Protein 6TPI (pdb70)

Structure (mmCIF, N/CA/C/O backbone):
data_6TPI
#
_entry.id   6TPI
#
_cell.length_a   67.031
_cell.length_b   100.470
_cell.length_c   107.780
_cell.angle_alpha   90.000
_cell.angle_beta   90.000
_cell.angle_gamma   90.000
#
_symmetry.space_group_name_H-M   'P 21 21 21'
#
loop_
_entity.id
_entity.type
_entity.pdbx_description
1 polymer 'Murein hydrolase activator EnvC'
2 polymer 'Cell division protein FtsX'
3 water water
#
loop_
_atom_site.group_PDB
_atom_site.id
_atom_site.type_symbol
_atom_site.label_atom_id
_atom_site.label_alt_id
_atom_site.label_comp_id
_atom_site.label_asym_id
_atom_site.label_entity_id
_atom_site.label_seq_id
_atom_site.pdbx_PDB_ins_code
_atom_site.Cartn_x
_atom_site.Cartn_y
_atom_site.Cartn_z
_atom_site.occupancy
_atom_site.B_iso_or_equiv
_atom_site.auth_seq_id
_atom_site.auth_comp_id
_atom_site.auth_asym_id
_atom_site.auth_atom_id
_atom_site.pdbx_PDB_model_num
ATOM 1 N N . LEU A 1 7 ? -3.668 -14.533 29.448 1.00 93.37 40 LEU A N 1
ATOM 2 C CA . LEU A 1 7 ? -3.265 -15.828 28.794 1.00 100.98 40 LEU A CA 1
ATOM 3 C C . LEU A 1 7 ? -4.381 -16.317 27.849 1.00 107.61 40 LEU A C 1
ATOM 4 O O . LEU A 1 7 ? -4.064 -16.878 26.770 1.00 98.87 40 LEU A O 1
ATOM 9 N N . LYS A 1 8 ? -5.642 -16.107 28.244 1.00 115.04 41 LYS A N 1
ATOM 10 C CA . LYS A 1 8 ? -6.854 -16.638 27.561 1.00 116.90 41 LYS A CA 1
ATOM 11 C C . LYS A 1 8 ? -7.056 -15.891 26.235 1.00 112.79 41 LYS A C 1
ATOM 12 O O . LYS A 1 8 ? -7.184 -16.563 25.194 1.00 120.51 41 LYS A O 1
ATOM 18 N N . SER A 1 9 ? -7.063 -14.553 26.283 1.00 109.87 42 SER A N 1
ATOM 19 C CA . SER A 1 9 ? -7.434 -13.646 25.162 1.00 109.87 42 SER A CA 1
ATOM 20 C C . SER A 1 9 ? -6.234 -13.367 24.245 1.00 114.69 42 SER A C 1
ATOM 21 O O . SER A 1 9 ? -6.488 -13.029 23.075 1.00 128.80 42 SER A O 1
ATOM 24 N N . ILE A 1 10 ? -4.989 -13.493 24.732 1.00 109.31 43 ILE A N 1
ATOM 25 C CA . ILE A 1 10 ? -3.763 -13.466 23.870 1.00 106.76 43 ILE A CA 1
ATOM 26 C C . ILE A 1 10 ? -3.819 -14.690 22.942 1.00 113.85 43 ILE A C 1
ATOM 27 O O . ILE A 1 10 ? -3.440 -14.547 21.754 1.00 97.56 43 ILE A O 1
ATOM 32 N N . GLN A 1 11 ? -4.314 -15.823 23.473 1.00 115.91 44 GLN A N 1
ATOM 33 C CA . GLN A 1 11 ? -4.406 -17.155 22.805 1.00 108.35 44 GLN A CA 1
ATOM 34 C C . GLN A 1 11 ? -5.556 -17.189 21.781 1.00 99.79 44 GLN A C 1
ATOM 35 O O . GLN A 1 11 ? -5.440 -17.946 20.783 1.00 82.51 44 GLN A O 1
ATOM 41 N N . ALA A 1 12 ? -6.624 -16.420 22.030 1.00 97.81 45 ALA A N 1
ATOM 42 C CA . ALA A 1 12 ? -7.767 -16.196 21.109 1.00 102.05 45 ALA A CA 1
ATOM 43 C C . ALA A 1 12 ? -7.307 -15.380 19.892 1.00 93.73 45 ALA A C 1
ATOM 44 O O . ALA A 1 12 ? -7.771 -15.685 18.776 1.00 75.85 45 ALA A O 1
ATOM 46 N N . ASP A 1 13 ? -6.421 -14.398 20.119 1.00 97.58 46 ASP A N 1
ATOM 47 C CA . ASP A 1 13 ? -5.957 -13.385 19.126 1.00 95.80 46 ASP A CA 1
ATOM 48 C C . ASP A 1 13 ? -4.837 -13.958 18.240 1.00 89.86 46 ASP A C 1
ATOM 49 O O . ASP A 1 13 ? -4.777 -13.535 17.070 1.00 89.00 46 ASP A O 1
ATOM 54 N N . ILE A 1 14 ? -3.994 -14.859 18.772 1.00 83.88 47 ILE A N 1
ATOM 55 C CA . ILE A 1 14 ? -2.955 -15.642 18.023 1.00 95.22 47 ILE A CA 1
ATOM 56 C C . ILE A 1 14 ? -3.647 -16.550 16.988 1.00 99.79 47 ILE A C 1
ATOM 57 O O . ILE A 1 14 ? -3.208 -16.547 15.812 1.00 94.46 47 ILE A O 1
ATOM 62 N N . ALA A 1 15 ? -4.683 -17.293 17.407 1.00 104.20 48 ALA A N 1
ATOM 63 C CA . ALA A 1 15 ? -5.453 -18.260 16.583 1.00 101.08 48 ALA A CA 1
ATOM 64 C C . ALA A 1 15 ? -6.378 -17.526 15.597 1.00 100.58 48 ALA A C 1
ATOM 65 O O . ALA A 1 15 ? -6.775 -18.155 14.593 1.00 93.76 48 ALA A O 1
ATOM 67 N N . ALA A 1 16 ? -6.716 -16.258 15.879 1.00 99.73 49 ALA A N 1
ATOM 68 C CA . ALA A 1 16 ? -7.540 -15.365 15.024 1.00 98.15 49 ALA A CA 1
ATOM 69 C C . ALA A 1 16 ? -6.638 -14.424 14.207 1.00 100.88 49 ALA A C 1
ATOM 70 O O . ALA A 1 16 ? -7.175 -13.517 13.534 1.00 91.81 49 ALA A O 1
ATOM 72 N N . LYS A 1 17 ? -5.318 -14.619 14.286 1.00 98.37 50 LYS A N 1
ATOM 73 C CA . LYS A 1 17 ? -4.293 -13.889 13.492 1.00 104.25 50 LYS A CA 1
ATOM 74 C C . LYS A 1 17 ? -3.620 -14.873 12.520 1.00 106.98 50 LYS A C 1
ATOM 75 O O . LYS A 1 17 ? -3.016 -14.397 11.534 1.00 105.20 50 LYS A O 1
ATOM 81 N N . GLU A 1 18 ? -3.719 -16.184 12.787 1.00 99.26 51 GLU A N 1
ATOM 82 C CA . GLU A 1 18 ? -3.320 -17.272 11.853 1.00 95.29 51 GLU A CA 1
ATOM 83 C C . GLU A 1 18 ? -4.532 -17.621 10.974 1.00 100.50 51 GLU A C 1
ATOM 84 O O . GLU A 1 18 ? -4.349 -17.759 9.752 1.00 99.98 51 GLU A O 1
ATOM 90 N N . ARG A 1 19 ? -5.720 -17.754 11.570 1.00 103.53 52 ARG A N 1
ATOM 91 C CA . ARG A 1 19 ? -7.013 -17.894 10.843 1.00 107.89 52 ARG A CA 1
ATOM 92 C C . ARG A 1 19 ? -7.117 -16.791 9.777 1.00 108.39 52 ARG A C 1
ATOM 93 O O . ARG A 1 19 ? -7.496 -17.118 8.629 1.00 103.16 52 ARG A O 1
ATOM 101 N N . ALA A 1 20 ? -6.790 -15.544 10.149 1.00 101.32 53 ALA A N 1
ATOM 102 C CA . ALA A 1 20 ? -6.935 -14.321 9.318 1.00 100.76 53 ALA A CA 1
ATOM 103 C C . ALA A 1 20 ? -5.896 -14.280 8.180 1.00 92.91 53 ALA A C 1
ATOM 104 O O . ALA A 1 20 ? -6.171 -13.625 7.157 1.00 83.37 53 ALA A O 1
ATOM 106 N N . VAL A 1 21 ? -4.747 -14.942 8.343 1.00 88.21 54 VAL A N 1
ATOM 107 C CA . VAL A 1 21 ? -3.684 -15.033 7.298 1.00 86.84 54 VAL A CA 1
ATOM 108 C C . VAL A 1 21 ? -4.033 -16.162 6.314 1.00 86.11 54 VAL A C 1
ATOM 109 O O . VAL A 1 21 ? -3.802 -15.972 5.109 1.00 88.10 54 VAL A O 1
ATOM 113 N N . ARG A 1 22 ? -4.559 -17.290 6.801 1.00 88.63 55 ARG A N 1
ATOM 114 C CA . ARG A 1 22 ? -4.968 -18.447 5.955 1.00 93.29 55 ARG A CA 1
ATOM 115 C C . ARG A 1 22 ? -6.254 -18.091 5.196 1.00 89.72 55 ARG A C 1
ATOM 116 O O . ARG A 1 22 ? -6.460 -18.647 4.103 1.00 85.47 55 ARG A O 1
ATOM 124 N N . GLN A 1 23 ? -7.072 -17.192 5.754 1.00 84.19 56 GLN A N 1
ATOM 125 C CA . GLN A 1 23 ? -8.264 -16.592 5.090 1.00 87.14 56 GLN A CA 1
ATOM 126 C C . GLN A 1 23 ? -7.829 -15.679 3.931 1.00 83.55 56 GLN A C 1
ATOM 127 O O . GLN A 1 23 ? -8.425 -15.766 2.833 1.00 73.59 56 GLN A O 1
ATOM 133 N N . LYS A 1 24 ? -6.861 -14.799 4.189 1.00 81.66 57 LYS A N 1
ATOM 134 C CA . LYS A 1 24 ? -6.347 -13.802 3.215 1.00 80.90 57 LYS A CA 1
ATOM 135 C C . LYS A 1 24 ? -5.692 -14.539 2.038 1.00 76.64 57 LYS A C 1
ATOM 136 O O . LYS A 1 24 ? -5.975 -14.162 0.884 1.00 72.72 57 LYS A O 1
ATOM 142 N N . GLN A 1 25 ? -4.881 -15.559 2.337 1.00 67.65 58 GLN A N 1
ATOM 143 C CA . GLN A 1 25 ? -4.075 -16.339 1.366 1.00 73.92 58 GLN A CA 1
ATOM 144 C C . GLN A 1 25 ? -5.012 -17.118 0.431 1.00 83.60 58 GLN A C 1
ATOM 145 O O . GLN A 1 25 ? -4.778 -17.080 -0.791 1.00 86.95 58 GLN A O 1
ATOM 151 N N . GLN A 1 26 ? -6.041 -17.776 0.976 1.00 80.26 59 GLN A N 1
ATOM 152 C CA . GLN A 1 26 ? -7.020 -18.578 0.198 1.00 74.20 59 GLN A CA 1
ATOM 153 C C . GLN A 1 26 ? -7.965 -17.656 -0.578 1.00 71.76 59 GLN A C 1
ATOM 154 O O . GLN A 1 26 ? -8.402 -18.077 -1.671 1.00 74.43 59 GLN A O 1
ATOM 160 N N . GLN A 1 27 ? -8.303 -16.476 -0.043 1.00 60.62 60 GLN A N 1
ATOM 161 C CA . GLN A 1 27 ? -9.192 -15.508 -0.751 1.00 64.61 60 GLN A CA 1
ATOM 162 C C . GLN A 1 27 ? -8.438 -14.974 -1.983 1.00 66.60 60 GLN A C 1
ATOM 163 O O . GLN A 1 27 ? -9.063 -14.821 -3.066 1.00 60.58 60 GLN A O 1
ATOM 169 N N . ARG A 1 28 ? -7.140 -14.714 -1.826 1.00 54.05 61 ARG A N 1
ATOM 170 C CA . ARG A 1 28 ? -6.255 -14.271 -2.923 1.00 56.66 61 ARG A CA 1
ATOM 171 C C . ARG A 1 28 ? -6.135 -15.392 -3.963 1.00 57.92 61 ARG A C 1
ATOM 172 O O . ARG A 1 28 ? -6.332 -15.087 -5.154 1.00 52.42 61 ARG A O 1
ATOM 180 N N . ALA A 1 29 ? -5.827 -16.623 -3.532 1.00 51.27 62 ALA A N 1
ATOM 181 C CA . ALA A 1 29 ? -5.631 -17.795 -4.417 1.00 53.93 62 ALA A CA 1
ATOM 182 C C . ALA A 1 29 ? -6.865 -17.938 -5.305 1.00 57.09 62 ALA A C 1
ATOM 183 O O . ALA A 1 29 ? -6.707 -18.124 -6.534 1.00 54.26 62 ALA A O 1
ATOM 185 N N . SER A 1 30 ? -8.044 -17.803 -4.701 1.00 51.26 63 SER A N 1
ATOM 186 C CA . SER A 1 30 ? -9.345 -17.990 -5.383 1.00 51.82 63 SER A CA 1
ATOM 187 C C . SER A 1 30 ? -9.594 -16.828 -6.364 1.00 55.59 63 SER A C 1
ATOM 188 O O . SER A 1 30 ? -10.301 -17.052 -7.380 1.00 47.98 63 SER A O 1
ATOM 191 N N . LEU A 1 31 ? -9.104 -15.615 -6.076 1.00 47.25 64 LEU A N 1
ATOM 192 C CA . LEU A 1 31 ? -9.341 -14.466 -6.983 1.00 48.50 64 LEU A CA 1
ATOM 193 C C . LEU A 1 31 ? -8.412 -14.635 -8.196 1.00 49.33 64 LEU A C 1
ATOM 194 O O . LEU A 1 31 ? -8.851 -14.385 -9.323 1.00 42.29 64 LEU A O 1
ATOM 199 N N . LEU A 1 32 ? -7.210 -15.143 -7.965 1.00 45.00 65 LEU A N 1
ATOM 200 C CA . LEU A 1 32 ? -6.216 -15.385 -9.028 1.00 46.71 65 LEU A CA 1
ATOM 201 C C . LEU A 1 32 ? -6.690 -16.511 -9.946 1.00 46.79 65 LEU A C 1
ATOM 202 O O . LEU A 1 32 ? -6.437 -16.385 -11.162 1.00 49.60 65 LEU A O 1
ATOM 207 N N . ALA A 1 33 ? -7.339 -17.550 -9.414 1.00 42.15 66 ALA A N 1
ATOM 208 C CA . ALA A 1 33 ? -7.871 -18.664 -10.239 1.00 45.34 66 ALA A CA 1
ATOM 209 C C . ALA A 1 33 ? -9.032 -18.127 -11.080 1.00 46.52 66 ALA A C 1
ATOM 210 O O . ALA A 1 33 ? -9.189 -18.603 -12.228 1.00 45.64 66 ALA A O 1
ATOM 212 N N . GLN A 1 34 ? -9.783 -17.149 -10.557 1.00 42.89 67 GLN A N 1
ATOM 213 C CA . GLN A 1 34 ? -10.878 -16.489 -11.304 1.00 47.31 67 GLN A CA 1
ATOM 214 C C . GLN A 1 34 ? -10.256 -15.637 -12.414 1.00 45.40 67 GLN A C 1
ATOM 215 O O . GLN A 1 34 ? -10.755 -15.702 -13.548 1.00 46.15 67 GLN A O 1
ATOM 221 N N . LEU A 1 35 ? -9.230 -14.847 -12.095 1.00 42.31 68 LEU A N 1
ATOM 222 C CA . LEU A 1 35 ? -8.517 -14.006 -13.089 1.00 39.36 68 LEU A CA 1
ATOM 223 C C . LEU A 1 35 ? -8.033 -14.934 -14.218 1.00 38.27 68 LEU A C 1
ATOM 224 O O . LEU A 1 35 ? -8.351 -14.652 -15.361 1.00 33.58 68 LEU A O 1
ATOM 229 N N . LYS A 1 36 ? -7.375 -16.043 -13.895 1.00 37.48 69 LYS A N 1
ATOM 230 C CA . LYS A 1 36 ? -6.872 -17.014 -14.902 1.00 41.28 69 LYS A CA 1
ATOM 231 C C . LYS A 1 36 ? -8.031 -17.377 -15.843 1.00 43.62 69 LYS A C 1
ATOM 232 O O . LYS A 1 36 ? -7.922 -17.133 -17.083 1.00 37.82 69 LYS A O 1
ATOM 238 N N . LYS A 1 37 ? -9.136 -17.859 -15.286 1.00 41.22 70 LYS A N 1
ATOM 239 C CA . LYS A 1 37 ? -10.298 -18.334 -16.087 1.00 45.69 70 LYS A CA 1
ATOM 240 C C . LYS A 1 37 ? -10.820 -17.191 -16.951 1.00 41.22 70 LYS A C 1
ATOM 241 O O . LYS A 1 37 ? -11.213 -17.448 -18.105 1.00 40.36 70 LYS A O 1
ATOM 247 N N . GLN A 1 38 ? -10.886 -15.983 -16.407 1.00 37.80 71 GLN A N 1
ATOM 248 C CA . GLN A 1 38 ? -11.496 -14.859 -17.155 1.00 40.12 71 GLN A CA 1
ATOM 249 C C . GLN A 1 38 ? -10.607 -14.514 -18.355 1.00 38.06 71 GLN A C 1
ATOM 250 O O . GLN A 1 38 ? -11.146 -14.250 -19.441 1.00 35.65 71 GLN A O 1
ATOM 256 N N . GLU A 1 39 ? -9.294 -14.506 -18.149 1.00 37.64 72 GLU A N 1
ATOM 257 C CA . GLU A 1 39 ? -8.309 -14.057 -19.161 1.00 37.94 72 GLU A CA 1
ATOM 258 C C . GLU A 1 39 ? -8.175 -15.183 -20.189 1.00 35.10 72 GLU A C 1
ATOM 259 O O . GLU A 1 39 ? -7.908 -14.873 -21.329 1.00 35.57 72 GLU A O 1
ATOM 265 N N . GLU A 1 40 ? -8.402 -16.433 -19.789 1.00 31.70 73 GLU A N 1
ATOM 266 C CA . GLU A 1 40 ? -8.438 -17.580 -20.729 1.00 36.31 73 GLU A CA 1
ATOM 267 C C . GLU A 1 40 ? -9.633 -17.381 -21.658 1.00 38.76 73 GLU A C 1
ATOM 268 O O . GLU A 1 40 ? -9.446 -17.492 -22.875 1.00 38.25 73 GLU A O 1
ATOM 274 N N . ALA A 1 41 ? -10.786 -16.995 -21.101 1.00 38.57 74 ALA A N 1
ATOM 275 C CA . ALA A 1 41 ? -12.022 -16.763 -21.866 1.00 35.17 74 ALA A CA 1
ATOM 276 C C . ALA A 1 41 ? -11.843 -15.549 -22.771 1.00 38.43 74 ALA A C 1
ATOM 277 O O . ALA A 1 41 ? -12.265 -15.647 -23.939 1.00 38.49 74 ALA A O 1
ATOM 279 N N . ILE A 1 42 ? -11.276 -14.449 -22.265 1.00 33.08 75 ILE A N 1
ATOM 280 C CA . ILE A 1 42 ? -11.042 -13.224 -23.087 1.00 35.46 75 ILE A CA 1
ATOM 281 C C . ILE A 1 42 ? -10.170 -13.608 -24.293 1.00 36.16 75 ILE A C 1
ATOM 282 O O . ILE A 1 42 ? -10.488 -13.184 -25.423 1.00 37.13 75 ILE A O 1
ATOM 287 N N . SER A 1 43 ? -9.113 -14.378 -24.054 1.00 35.45 76 SER A N 1
ATOM 288 C CA . SER A 1 43 ? -8.150 -14.822 -25.089 1.00 37.27 76 SER A CA 1
ATOM 289 C C . SER A 1 43 ? -8.867 -15.662 -26.156 1.00 35.51 76 SER A C 1
ATOM 290 O O . SER A 1 43 ? -8.772 -15.296 -27.321 1.00 35.39 76 SER A O 1
ATOM 293 N N . GLU A 1 44 ? -9.550 -16.740 -25.767 1.00 38.67 77 GLU A N 1
ATOM 294 C CA . GLU A 1 44 ? -10.221 -17.679 -26.713 1.00 40.14 77 GLU A CA 1
ATOM 295 C C . GLU A 1 44 ? -11.314 -16.924 -27.483 1.00 44.41 77 GLU A C 1
ATOM 296 O O . GLU A 1 44 ? -11.394 -17.080 -28.722 1.00 42.11 77 GLU A O 1
ATOM 302 N N . ALA A 1 45 ? -12.091 -16.083 -26.799 1.00 39.49 78 ALA A N 1
ATOM 303 C CA . ALA A 1 45 ? -13.175 -15.302 -27.431 1.00 38.54 78 ALA A CA 1
ATOM 304 C C . ALA A 1 45 ? -12.586 -14.236 -28.343 1.00 38.24 78 ALA A C 1
ATOM 305 O O . ALA A 1 45 ? -13.222 -13.945 -29.378 1.00 34.23 78 ALA A O 1
ATOM 307 N N . THR A 1 46 ? -11.465 -13.608 -27.962 1.00 36.28 79 THR A N 1
ATOM 308 C CA . THR A 1 46 ? -10.875 -12.534 -28.799 1.00 33.69 79 THR A CA 1
ATOM 309 C C . THR A 1 46 ? -10.378 -13.177 -30.096 1.00 36.00 79 THR A C 1
ATOM 310 O O . THR A 1 46 ? -10.578 -12.571 -31.175 1.00 34.55 79 THR A O 1
ATOM 314 N N . ARG A 1 47 ? -9.782 -14.360 -29.990 1.00 34.49 80 ARG A N 1
ATOM 315 C CA . ARG A 1 47 ? -9.252 -15.095 -31.156 1.00 36.61 80 ARG A CA 1
ATOM 316 C C . ARG A 1 47 ? -10.412 -15.427 -32.108 1.00 35.54 80 ARG A C 1
ATOM 317 O O . ARG A 1 47 ? -10.300 -15.093 -33.299 1.00 35.32 80 ARG A O 1
ATOM 325 N N . LYS A 1 48 ? -11.469 -16.071 -31.606 1.00 35.22 81 LYS A N 1
ATOM 326 C CA . LYS A 1 48 ? -12.678 -16.442 -32.397 1.00 38.71 81 LYS A CA 1
ATOM 327 C C . LYS A 1 48 ? -13.278 -15.202 -33.075 1.00 33.54 81 LYS A C 1
ATOM 328 O O . LYS A 1 48 ? -13.533 -15.275 -34.274 1.00 40.18 81 LYS A O 1
ATOM 334 N N . LEU A 1 49 ? -13.491 -14.107 -32.356 1.00 35.60 82 LEU A N 1
ATOM 335 C CA . LEU A 1 49 ? -14.137 -12.902 -32.929 1.00 36.79 82 LEU A CA 1
ATOM 336 C C . LEU A 1 49 ? -13.265 -12.417 -34.076 1.00 40.77 82 LEU A C 1
ATOM 337 O O . LEU A 1 49 ? -13.818 -11.959 -35.077 1.00 40.94 82 LEU A O 1
ATOM 342 N N . ARG A 1 50 ? -11.945 -12.567 -33.964 1.00 40.74 83 ARG A N 1
ATOM 343 C CA . ARG A 1 50 ? -11.014 -12.084 -35.013 1.00 39.57 83 ARG A CA 1
ATOM 344 C C . ARG A 1 50 ? -11.154 -12.940 -36.283 1.00 37.34 83 ARG A C 1
ATOM 345 O O . ARG A 1 50 ? -11.247 -12.359 -37.385 1.00 30.83 83 ARG A O 1
ATOM 353 N N . GLU A 1 51 ? -11.130 -14.265 -36.133 1.00 33.40 84 GLU A N 1
ATOM 354 C CA . GLU A 1 51 ? -11.249 -15.229 -37.245 1.00 36.35 84 GLU A CA 1
ATOM 355 C C . GLU A 1 51 ? -12.646 -15.057 -37.882 1.00 40.42 84 GLU A C 1
ATOM 356 O O . GLU A 1 51 ? -12.744 -14.845 -39.110 1.00 35.00 84 GLU A O 1
ATOM 362 N N . THR A 1 52 ? -13.693 -15.069 -37.058 1.00 40.69 85 THR A N 1
ATOM 363 C CA . THR A 1 52 ? -15.107 -14.807 -37.452 1.00 42.92 85 THR A CA 1
ATOM 364 C C . THR A 1 52 ? -15.189 -13.518 -38.274 1.00 43.75 85 THR A C 1
ATOM 365 O O . THR A 1 52 ? -15.716 -13.555 -39.402 1.00 47.74 85 THR A O 1
ATOM 369 N N . GLN A 1 53 ? -14.663 -12.411 -37.768 1.00 37.18 86 GLN A N 1
ATOM 370 C CA . GLN A 1 53 ? -14.824 -11.110 -38.454 1.00 41.83 86 GLN A CA 1
ATOM 371 C C . GLN A 1 53 ? -14.147 -11.174 -39.826 1.00 48.50 86 GLN A C 1
ATOM 372 O O . GLN A 1 53 ? -14.590 -10.455 -40.742 1.00 47.72 86 GLN A O 1
ATOM 378 N N . ASN A 1 54 ? -13.092 -11.974 -39.960 1.00 51.06 87 ASN A N 1
ATOM 379 C CA . ASN A 1 54 ? -12.284 -12.014 -41.203 1.00 50.48 87 ASN A CA 1
ATOM 380 C C . ASN A 1 54 ? -13.089 -12.808 -42.245 1.00 45.67 87 ASN A C 1
ATOM 381 O O . ASN A 1 54 ? -13.224 -12.291 -43.363 1.00 42.90 87 ASN A O 1
ATOM 386 N N . THR A 1 55 ? -13.625 -13.982 -41.881 1.00 39.15 88 THR A N 1
ATOM 387 C CA . THR A 1 55 ? -14.577 -14.779 -42.707 1.00 41.82 88 THR A CA 1
ATOM 388 C C . THR A 1 55 ? -15.748 -13.886 -43.125 1.00 42.98 88 THR A C 1
ATOM 389 O O . THR A 1 55 ? -16.040 -13.842 -44.330 1.00 44.82 88 THR A O 1
ATOM 393 N N . LEU A 1 56 ? -16.347 -13.149 -42.187 1.00 42.30 89 LEU A N 1
ATOM 394 C CA . LEU A 1 56 ? -17.535 -12.300 -42.467 1.00 41.06 89 LEU A CA 1
ATOM 395 C C . LEU A 1 56 ? -17.189 -11.262 -43.534 1.00 43.04 89 LEU A C 1
ATOM 396 O O . LEU A 1 56 ? -18.037 -10.991 -44.383 1.00 45.84 89 LEU A O 1
ATOM 401 N N . ASN A 1 57 ? -16.003 -10.674 -43.491 1.00 41.36 90 ASN A N 1
ATOM 402 C CA . ASN A 1 57 ? -15.649 -9.576 -44.424 1.00 45.31 90 ASN A CA 1
ATOM 403 C C . ASN A 1 57 ? -15.624 -10.128 -45.851 1.00 46.13 90 ASN A C 1
ATOM 404 O O . ASN A 1 57 ? -16.017 -9.401 -46.778 1.00 52.27 90 ASN A O 1
ATOM 409 N N . GLN A 1 58 ? -15.172 -11.369 -46.013 1.00 45.73 91 GLN A N 1
ATOM 410 C CA . GLN A 1 58 ? -15.136 -12.069 -47.320 1.00 49.03 91 GLN A CA 1
ATOM 411 C C . GLN A 1 58 ? -16.576 -12.372 -47.780 1.00 48.14 91 GLN A C 1
ATOM 412 O O . GLN A 1 58 ? -16.889 -12.104 -48.944 1.00 49.58 91 GLN A O 1
ATOM 418 N N . LEU A 1 59 ? -17.415 -12.882 -46.879 1.00 42.46 92 LEU A N 1
ATOM 419 C CA . LEU A 1 59 ? -18.813 -13.300 -47.148 1.00 46.09 92 LEU A CA 1
ATOM 420 C C . LEU A 1 59 ? -19.641 -12.066 -47.518 1.00 44.31 92 LEU A C 1
ATOM 421 O O . LEU A 1 59 ? -20.354 -12.130 -48.490 1.00 44.26 92 LEU A O 1
ATOM 426 N N . ASN A 1 60 ? -19.489 -10.959 -46.799 1.00 40.37 93 ASN A N 1
ATOM 427 C CA . ASN A 1 60 ? -20.260 -9.724 -47.057 1.00 44.52 93 ASN A CA 1
ATOM 428 C C . ASN A 1 60 ? -19.923 -9.198 -48.446 1.00 45.79 93 ASN A C 1
ATOM 429 O O . ASN A 1 60 ? -20.845 -8.744 -49.132 1.00 44.54 93 ASN A O 1
ATOM 434 N N . LYS A 1 61 ? -18.656 -9.276 -48.835 1.00 47.80 94 LYS A N 1
ATOM 435 C CA . LYS A 1 61 ? -18.173 -8.823 -50.154 1.00 49.73 94 LYS A CA 1
ATOM 436 C C . LYS A 1 61 ? -18.836 -9.690 -51.231 1.00 47.24 94 LYS A C 1
ATOM 437 O O . LYS A 1 61 ? -19.193 -9.127 -52.265 1.00 45.99 94 LYS A O 1
ATOM 443 N N . GLN A 1 62 ? -18.945 -11.003 -51.006 1.00 44.01 95 GLN A N 1
ATOM 444 C CA . GLN A 1 62 ? -19.578 -11.955 -51.950 1.00 48.31 95 GLN A CA 1
ATOM 445 C C . GLN A 1 62 ? -21.064 -11.616 -52.049 1.00 48.97 95 GLN A C 1
ATOM 446 O O . GLN A 1 62 ? -21.569 -11.572 -53.195 1.00 45.22 95 GLN A O 1
ATOM 452 N N . ILE A 1 63 ? -21.716 -11.412 -50.895 1.00 39.62 96 ILE A N 1
ATOM 453 C CA . ILE A 1 63 ? -23.163 -11.097 -50.809 1.00 40.90 96 ILE A CA 1
ATOM 454 C C . ILE A 1 63 ? -23.401 -9.773 -51.543 1.00 41.96 96 ILE A C 1
ATOM 455 O O . ILE A 1 63 ? -24.253 -9.769 -52.423 1.00 46.05 96 ILE A O 1
ATOM 460 N N . ASP A 1 64 ? -22.574 -8.754 -51.331 1.00 45.56 97 ASP A N 1
ATOM 461 C CA . ASP A 1 64 ? -22.673 -7.457 -52.059 1.00 49.68 97 ASP A CA 1
ATOM 462 C C . ASP A 1 64 ? -22.635 -7.705 -53.566 1.00 48.17 97 ASP A C 1
ATOM 463 O O . ASP A 1 64 ? -23.495 -7.152 -54.259 1.00 50.25 97 ASP A O 1
ATOM 468 N N . GLU A 1 65 ? -21.642 -8.464 -54.032 1.00 47.61 98 GLU A N 1
ATOM 469 C CA . GLU A 1 65 ? -21.425 -8.788 -55.464 1.00 49.54 98 GLU A CA 1
ATOM 470 C C . GLU A 1 65 ? -22.645 -9.523 -56.015 1.00 45.94 98 GLU A C 1
ATOM 471 O O . GLU A 1 65 ? -23.077 -9.170 -57.105 1.00 51.88 98 GLU A O 1
ATOM 477 N N . MET A 1 66 ? -23.147 -10.525 -55.304 1.00 44.20 99 MET A N 1
ATOM 478 C CA . MET A 1 66 ? -24.316 -11.310 -55.747 1.00 43.92 99 MET A CA 1
ATOM 479 C C . MET A 1 66 ? -25.545 -10.393 -55.848 1.00 43.89 99 MET A C 1
ATOM 480 O O . MET A 1 66 ? -26.229 -10.508 -56.854 1.00 41.27 99 MET A O 1
ATOM 485 N N . ASN A 1 67 ? -25.807 -9.510 -54.879 1.00 40.85 100 ASN A N 1
ATOM 486 C CA . ASN A 1 67 ? -26.974 -8.585 -54.948 1.00 45.98 100 ASN A CA 1
ATOM 487 C C . ASN A 1 67 ? -26.824 -7.665 -56.164 1.00 42.29 100 ASN A C 1
ATOM 488 O O . ASN A 1 67 ? -27.844 -7.356 -56.800 1.00 47.25 100 ASN A O 1
ATOM 493 N N . ALA A 1 68 ? -25.611 -7.210 -56.464 1.00 42.54 101 ALA A N 1
ATOM 494 C CA . ALA A 1 68 ? -25.361 -6.315 -57.616 1.00 41.47 101 ALA A CA 1
ATOM 495 C C . ALA A 1 68 ? -25.642 -7.102 -58.895 1.00 43.87 101 ALA A C 1
ATOM 496 O O . ALA A 1 68 ? -26.308 -6.559 -59.788 1.00 44.59 101 ALA A O 1
ATOM 498 N N . SER A 1 69 ? -25.193 -8.350 -58.965 1.00 38.93 102 SER A N 1
ATOM 499 C CA . SER A 1 69 ? -25.334 -9.177 -60.189 1.00 44.37 102 SER A CA 1
ATOM 500 C C . SER A 1 69 ? -26.828 -9.478 -60.417 1.00 41.38 102 SER A C 1
ATOM 501 O O . SER A 1 69 ? -27.285 -9.379 -61.582 1.00 38.90 102 SER A O 1
ATOM 504 N N . ILE A 1 70 ? -27.550 -9.801 -59.341 1.00 37.32 103 ILE A N 1
ATOM 505 C CA . ILE A 1 70 ? -28.997 -10.147 -59.360 1.00 40.81 103 ILE A CA 1
ATOM 506 C C . ILE A 1 70 ? -29.825 -8.931 -59.793 1.00 43.13 103 ILE A C 1
ATOM 507 O O . ILE A 1 70 ? -30.720 -9.114 -60.633 1.00 38.79 103 ILE A O 1
ATOM 512 N N . ALA A 1 71 ? -29.539 -7.741 -59.272 1.00 39.94 104 ALA A N 1
ATOM 513 C CA . ALA A 1 71 ? -30.222 -6.487 -59.680 1.00 43.46 104 ALA A CA 1
ATOM 514 C C . ALA A 1 71 ? -30.032 -6.236 -61.181 1.00 42.06 104 ALA A C 1
ATOM 515 O O . ALA A 1 71 ? -30.985 -5.785 -61.824 1.00 44.06 104 ALA A O 1
ATOM 517 N N . LYS A 1 72 ? -28.852 -6.503 -61.722 1.00 42.06 105 LYS A N 1
ATOM 518 C CA . LYS A 1 72 ? -28.564 -6.324 -63.165 1.00 47.04 105 LYS A CA 1
ATOM 519 C C . LYS A 1 72 ? -29.503 -7.231 -63.975 1.00 45.92 105 LYS A C 1
ATOM 520 O O . LYS A 1 72 ? -30.156 -6.733 -64.919 1.00 42.88 105 LYS A O 1
ATOM 526 N N . LEU A 1 73 ? -29.532 -8.521 -63.641 1.00 39.00 106 LEU A N 1
ATOM 527 C CA . LEU A 1 73 ? -30.362 -9.530 -64.332 1.00 42.25 106 LEU A CA 1
ATOM 528 C C . LEU A 1 73 ? -31.836 -9.146 -64.158 1.00 42.66 106 LEU A C 1
ATOM 529 O O . LEU A 1 73 ? -32.591 -9.383 -65.106 1.00 42.95 106 LEU A O 1
ATOM 534 N N . GLU A 1 74 ? -32.235 -8.631 -62.988 1.00 37.54 107 GLU A N 1
ATOM 535 C CA . GLU A 1 74 ? -33.654 -8.319 -62.700 1.00 41.32 107 GLU A CA 1
ATOM 536 C C . GLU A 1 74 ? -34.068 -7.189 -63.638 1.00 37.57 107 GLU A C 1
ATOM 537 O O . GLU A 1 74 ? -35.175 -7.275 -64.148 1.00 37.84 107 GLU A O 1
ATOM 543 N N . GLN A 1 75 ? -33.193 -6.216 -63.882 1.00 39.04 108 GLN A N 1
ATOM 544 C CA . GLN A 1 75 ? -33.451 -5.101 -64.832 1.00 45.91 108 GLN A CA 1
ATOM 545 C C . GLN A 1 75 ? -33.627 -5.696 -66.224 1.00 42.45 108 GLN A C 1
ATOM 546 O O . GLN A 1 75 ? -34.488 -5.233 -66.962 1.00 39.75 108 GLN A O 1
ATOM 552 N N . GLN A 1 76 ? -32.781 -6.665 -66.553 1.00 38.68 109 GLN A N 1
ATOM 553 C CA . GLN A 1 76 ? -32.707 -7.296 -67.888 1.00 44.01 109 GLN A CA 1
ATOM 554 C C . GLN A 1 76 ? -34.014 -8.059 -68.122 1.00 39.23 109 GLN A C 1
ATOM 555 O O . GLN A 1 76 ? -34.645 -7.877 -69.181 1.00 38.75 109 GLN A O 1
ATOM 561 N N . LYS A 1 77 ? -34.401 -8.841 -67.128 1.00 32.75 110 LYS A N 1
ATOM 562 C CA . LYS A 1 77 ? -35.632 -9.648 -67.101 1.00 36.45 110 LYS A CA 1
ATOM 563 C C . LYS A 1 77 ? -36.861 -8.740 -67.270 1.00 36.43 110 LYS A C 1
ATOM 564 O O . LYS A 1 77 ? -37.754 -9.131 -68.000 1.00 36.33 110 LYS A O 1
ATOM 570 N N . ALA A 1 78 ? -36.919 -7.582 -66.615 1.00 34.31 111 ALA A N 1
ATOM 571 C CA . ALA A 1 78 ? -38.088 -6.685 -66.700 1.00 35.85 111 ALA A CA 1
ATOM 572 C C . ALA A 1 78 ? -38.128 -6.111 -68.118 1.00 35.06 111 ALA A C 1
ATOM 573 O O . ALA A 1 78 ? -39.202 -6.154 -68.723 1.00 33.93 111 ALA A O 1
ATOM 575 N N . ALA A 1 79 ? -36.984 -5.691 -68.660 1.00 35.01 112 ALA A N 1
ATOM 576 C CA . ALA A 1 79 ? -36.867 -5.177 -70.040 1.00 36.12 112 ALA A CA 1
ATOM 577 C C . ALA A 1 79 ? -37.314 -6.257 -71.034 1.00 36.39 112 ALA A C 1
ATOM 578 O O . ALA A 1 79 ? -38.117 -5.949 -71.960 1.00 34.19 112 ALA A O 1
ATOM 580 N N . GLN A 1 80 ? -36.832 -7.483 -70.859 1.00 37.06 113 GLN A N 1
ATOM 581 C CA . GLN A 1 80 ? -37.114 -8.597 -71.810 1.00 39.91 113 GLN A CA 1
ATOM 582 C C . GLN A 1 80 ? -38.610 -8.944 -71.754 1.00 35.96 113 GLN A C 1
ATOM 583 O O . GLN A 1 80 ? -39.202 -9.141 -72.819 1.00 34.85 113 GLN A O 1
ATOM 589 N N . GLU A 1 81 ? -39.193 -8.985 -70.560 1.00 36.65 114 GLU A N 1
ATOM 590 C CA . GLU A 1 81 ? -40.638 -9.238 -70.343 1.00 39.11 114 GLU A CA 1
ATOM 591 C C . GLU A 1 81 ? -41.476 -8.181 -71.092 1.00 39.87 114 GLU A C 1
ATOM 592 O O . GLU A 1 81 ? -42.377 -8.577 -71.857 1.00 38.27 114 GLU A O 1
ATOM 598 N N . ARG A 1 82 ? -41.201 -6.890 -70.864 1.00 36.49 115 ARG A N 1
ATOM 599 C CA . ARG A 1 82 ? -41.970 -5.757 -71.446 1.00 38.07 115 ARG A CA 1
ATOM 600 C C . ARG A 1 82 ? -41.864 -5.818 -72.967 1.00 34.80 115 ARG A C 1
ATOM 601 O O . ARG A 1 82 ? -42.879 -5.706 -73.627 1.00 38.22 115 ARG A O 1
ATOM 609 N N . SER A 1 83 ? -40.675 -6.065 -73.504 1.00 34.29 116 SER A N 1
ATOM 610 C CA . SER A 1 83 ? -40.434 -6.174 -74.961 1.00 33.25 116 SER A CA 1
ATOM 611 C C . SER A 1 83 ? -41.215 -7.362 -75.561 1.00 33.75 116 SER A C 1
ATOM 612 O O . S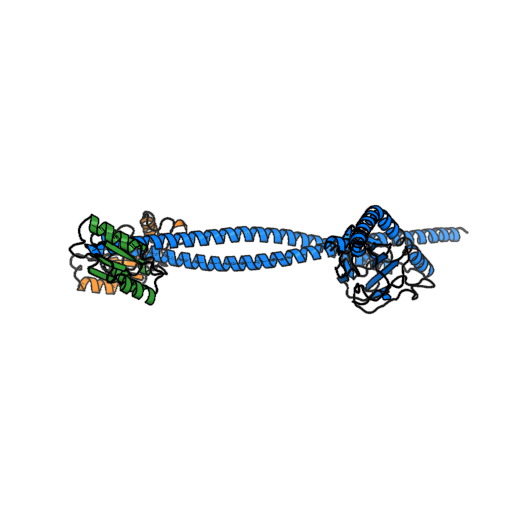ER A 1 83 ? -41.840 -7.223 -76.644 1.00 32.30 116 SER A O 1
ATOM 615 N N . LEU A 1 84 ? -41.189 -8.508 -74.888 1.00 35.19 117 LEU A N 1
ATOM 616 C CA . LEU A 1 84 ? -41.897 -9.732 -75.320 1.00 34.11 117 LEU A CA 1
ATOM 617 C C . LEU A 1 84 ? -43.410 -9.487 -75.296 1.00 34.17 117 LEU A C 1
ATOM 618 O O . LEU A 1 84 ? -44.076 -9.811 -76.277 1.00 35.73 117 LEU A O 1
ATOM 623 N N . ALA A 1 85 ? -43.922 -8.924 -74.209 1.00 32.15 118 ALA A N 1
ATOM 624 C CA . ALA A 1 85 ? -45.333 -8.559 -74.029 1.00 34.06 118 ALA A CA 1
ATOM 625 C C . ALA A 1 85 ? -45.787 -7.586 -75.129 1.00 37.86 118 ALA A C 1
ATOM 626 O O . ALA A 1 85 ? -46.938 -7.701 -75.588 1.00 42.94 118 ALA A O 1
ATOM 628 N N . ALA A 1 86 ? -44.932 -6.668 -75.569 1.00 36.55 119 ALA A N 1
ATOM 629 C CA . ALA A 1 86 ? -45.272 -5.708 -76.643 1.00 35.24 119 ALA A CA 1
ATOM 630 C C . ALA A 1 86 ? -45.409 -6.458 -77.963 1.00 38.03 119 ALA A C 1
ATOM 631 O O . ALA A 1 86 ? -46.217 -6.028 -78.783 1.00 36.50 119 ALA A O 1
ATOM 633 N N . GLN A 1 87 ? -44.604 -7.506 -78.179 1.00 40.42 120 GLN A N 1
ATOM 634 C CA . GLN A 1 87 ? -44.666 -8.351 -79.411 1.00 44.04 120 GLN A CA 1
ATOM 635 C C . GLN A 1 87 ? -45.969 -9.173 -79.423 1.00 40.38 120 GLN A C 1
ATOM 636 O O . GLN A 1 87 ? -46.605 -9.260 -80.484 1.00 45.01 120 GLN A O 1
ATOM 642 N N . LEU A 1 88 ? -46.339 -9.773 -78.295 1.00 38.71 121 LEU A N 1
ATOM 643 C CA . LEU A 1 88 ? -47.592 -10.542 -78.151 1.00 42.54 121 LEU A CA 1
ATOM 644 C C . LEU A 1 88 ? -48.769 -9.599 -78.433 1.00 42.17 121 LEU A C 1
ATOM 645 O O . LEU A 1 88 ? -49.647 -9.965 -79.210 1.00 37.97 121 LEU A O 1
ATOM 650 N N . ASP A 1 89 ? -48.743 -8.404 -77.847 1.00 42.56 122 ASP A N 1
ATOM 651 C CA . ASP A 1 89 ? -49.795 -7.373 -78.012 1.00 43.92 122 ASP A CA 1
ATOM 652 C C . ASP A 1 89 ? -49.928 -7.036 -79.504 1.00 43.83 122 ASP A C 1
ATOM 653 O O . ASP A 1 89 ? -51.069 -7.091 -79.983 1.00 42.03 122 ASP A O 1
ATOM 658 N N . ALA A 1 90 ? -48.830 -6.712 -80.206 1.00 42.85 123 ALA A N 1
ATOM 659 C CA . ALA A 1 90 ? -48.842 -6.362 -81.652 1.00 37.65 123 ALA A CA 1
ATOM 660 C C . ALA A 1 90 ? -49.332 -7.559 -82.474 1.00 43.06 123 ALA A C 1
ATOM 661 O O . ALA A 1 90 ? -50.084 -7.332 -83.414 1.00 40.61 123 ALA A O 1
ATOM 663 N N . ALA A 1 91 ? -48.973 -8.792 -82.104 1.00 41.55 124 ALA A N 1
ATOM 664 C CA . ALA A 1 91 ? -49.424 -10.007 -82.825 1.00 41.12 124 ALA A CA 1
ATOM 665 C C . ALA A 1 91 ? -50.952 -10.097 -82.702 1.00 43.17 124 ALA A C 1
ATOM 666 O O . ALA A 1 91 ? -51.617 -10.351 -83.735 1.00 41.68 124 ALA A O 1
ATOM 668 N N . PHE A 1 92 ? -51.474 -9.881 -81.488 1.00 41.88 125 PHE A N 1
ATOM 669 C CA . PHE A 1 92 ? -52.919 -9.944 -81.143 1.00 43.11 125 PHE A CA 1
ATOM 670 C C . PHE A 1 92 ? -53.669 -8.848 -81.900 1.00 42.98 125 PHE A C 1
ATOM 671 O O . PHE A 1 92 ? -54.664 -9.172 -82.531 1.00 46.61 125 PHE A O 1
ATOM 679 N N . ARG A 1 93 ? -53.173 -7.612 -81.882 1.00 44.75 126 ARG A N 1
ATOM 680 C CA . ARG A 1 93 ? -53.773 -6.499 -82.656 1.00 44.64 126 ARG A CA 1
ATOM 681 C C . ARG A 1 93 ? -53.796 -6.876 -84.138 1.00 48.52 126 ARG A C 1
ATOM 682 O O . ARG A 1 93 ? -54.719 -6.412 -84.816 1.00 47.58 126 ARG A O 1
ATOM 690 N N . GLN A 1 94 ? -52.834 -7.673 -84.613 1.00 50.32 127 GLN A N 1
ATOM 691 C CA . GLN A 1 94 ? -52.735 -8.083 -86.045 1.00 55.14 127 GLN A CA 1
ATOM 692 C C . GLN A 1 94 ? -53.763 -9.172 -86.395 1.00 51.69 127 GLN A C 1
ATOM 693 O O . GLN A 1 94 ? -53.956 -9.401 -87.585 1.00 53.09 127 GLN A O 1
ATOM 699 N N . GLY A 1 95 ? -54.341 -9.857 -85.403 1.00 56.82 128 GLY A N 1
ATOM 700 C CA . GLY A 1 95 ? -55.158 -11.075 -85.589 1.00 56.40 128 GLY A CA 1
ATOM 701 C C . GLY A 1 95 ? -54.320 -12.271 -86.033 1.00 58.73 128 GLY A C 1
ATOM 702 O O . GLY A 1 95 ? -54.854 -13.116 -86.764 1.00 56.43 128 GLY A O 1
ATOM 703 N N . GLU A 1 96 ? -53.057 -12.365 -85.597 1.00 58.10 129 GLU A N 1
ATOM 704 C CA . GLU A 1 96 ? -52.128 -13.456 -85.999 1.00 60.29 129 GLU A CA 1
ATOM 705 C C . GLU A 1 96 ? -52.603 -14.804 -85.447 1.00 57.48 129 GLU A C 1
ATOM 706 O O . GLU A 1 96 ? -52.135 -15.826 -85.960 1.00 65.91 129 GLU A O 1
ATOM 712 N N . HIS A 1 97 ? -53.472 -14.798 -84.434 1.00 60.61 130 HIS A N 1
ATOM 713 C CA . HIS A 1 97 ? -53.885 -15.982 -83.626 1.00 64.80 130 HIS A CA 1
ATOM 714 C C . HIS A 1 97 ? -55.151 -16.645 -84.188 1.00 69.01 130 HIS A C 1
ATOM 715 O O . HIS A 1 97 ? -55.455 -17.779 -83.764 1.00 74.54 130 HIS A O 1
ATOM 722 N N . THR A 1 98 ? -55.876 -15.938 -85.058 1.00 76.58 131 THR A N 1
ATOM 723 C CA . THR A 1 98 ? -57.128 -16.377 -85.739 1.00 85.56 131 THR A CA 1
ATOM 724 C C . THR A 1 98 ? -57.016 -16.077 -87.235 1.00 88.87 131 THR A C 1
ATOM 725 O O . THR A 1 98 ? -57.034 -17.046 -88.026 1.00 80.04 131 THR A O 1
ATOM 729 N N . GLY A 1 99 ? -56.914 -14.775 -87.565 1.00 92.49 132 GLY A N 1
ATOM 730 C CA . GLY A 1 99 ? -56.791 -14.209 -88.923 1.00 97.69 132 GLY A CA 1
ATOM 731 C C . GLY A 1 99 ? -55.379 -14.336 -89.473 1.00 104.11 132 GLY A C 1
ATOM 732 O O . GLY A 1 99 ? -54.806 -13.305 -89.865 1.00 99.32 132 GLY A O 1
ATOM 733 N N . ILE A 1 100 ? -54.849 -15.566 -89.516 1.00 117.77 133 ILE A N 1
ATOM 734 C CA . ILE A 1 100 ? -53.584 -15.939 -90.221 1.00 120.40 133 ILE A CA 1
ATOM 735 C C . ILE A 1 100 ? -53.816 -15.755 -91.726 1.00 134.29 133 ILE A C 1
ATOM 736 O O . ILE A 1 100 ? -52.821 -15.562 -92.451 1.00 133.23 133 ILE A O 1
ATOM 741 N N . GLN A 1 101 ? -55.093 -15.795 -92.140 1.00 148.83 134 GLN A N 1
ATOM 742 C CA . GLN A 1 101 ? -55.623 -15.727 -93.536 1.00 147.23 134 GLN A CA 1
ATOM 743 C C . GLN A 1 101 ? -54.782 -14.809 -94.436 1.00 150.95 134 GLN A C 1
ATOM 744 O O . GLN A 1 101 ? -54.711 -15.097 -95.652 1.00 141.17 134 GLN A O 1
ATOM 750 N N . LEU A 1 102 ? -54.183 -13.752 -93.876 1.00 150.66 135 LEU A N 1
ATOM 751 C CA . LEU A 1 102 ? -53.396 -12.739 -94.632 1.00 147.88 135 LEU A CA 1
ATOM 752 C C . LEU A 1 102 ? -52.067 -13.352 -95.117 1.00 151.35 135 LEU A C 1
ATOM 753 O O . LEU A 1 102 ? -51.467 -12.767 -96.046 1.00 150.30 135 LEU A O 1
ATOM 758 N N . ILE A 1 103 ? -51.642 -14.491 -94.544 1.00 151.19 136 ILE A N 1
ATOM 759 C CA . ILE A 1 103 ? -50.477 -15.312 -95.013 1.00 147.36 136 ILE A CA 1
ATOM 760 C C . ILE A 1 103 ? -50.793 -15.884 -96.406 1.00 150.68 136 ILE A C 1
ATOM 761 O O . ILE A 1 103 ? -49.869 -15.910 -97.248 1.00 146.71 136 ILE A O 1
ATOM 766 N N . LEU A 1 104 ? -52.049 -16.299 -96.639 1.00 150.65 137 LEU A N 1
ATOM 767 C CA . LEU A 1 104 ? -52.495 -17.088 -97.826 1.00 149.19 137 LEU A CA 1
ATOM 768 C C . LEU A 1 104 ? -52.774 -16.162 -99.024 1.00 144.79 137 LEU A C 1
ATOM 769 O O . LEU A 1 104 ? -51.987 -16.207 -99.995 1.00 130.91 137 LEU A O 1
ATOM 774 N N . SER A 1 105 ? -53.845 -15.356 -98.964 1.00 141.56 138 SER A N 1
ATOM 775 C CA . SER A 1 105 ? -54.373 -14.550 -100.103 1.00 134.97 138 SER A CA 1
ATOM 776 C C . SER A 1 105 ? -53.347 -13.496 -100.565 1.00 139.70 138 SER A C 1
ATOM 777 O O . SER A 1 105 ? -53.488 -13.019 -101.708 1.00 135.86 138 SER A O 1
ATOM 780 N N . GLY A 1 106 ? -52.352 -13.157 -99.730 1.00 142.69 139 GLY A N 1
ATOM 781 C CA . GLY A 1 106 ? -51.191 -12.318 -100.095 1.00 137.42 139 GLY A CA 1
ATOM 782 C C . GLY A 1 106 ? -49.952 -13.158 -100.378 1.00 141.44 139 GLY A C 1
ATOM 783 O O . GLY A 1 106 ? -49.173 -13.392 -99.428 1.00 133.67 139 GLY A O 1
ATOM 784 N N . GLU A 1 107 ? -49.777 -13.596 -101.636 1.00 145.13 140 GLU A N 1
ATOM 785 C CA . GLU A 1 107 ? -48.632 -14.429 -102.114 1.00 144.75 140 GLU A CA 1
ATOM 786 C C . GLU A 1 107 ? -48.469 -14.287 -103.641 1.00 147.90 140 GLU A C 1
ATOM 787 O O . GLU A 1 107 ? -49.503 -14.294 -104.349 1.00 145.09 140 GLU A O 1
ATOM 793 N N . GLU A 1 108 ? -47.221 -14.180 -104.126 1.00 148.67 141 GLU A N 1
ATOM 794 C CA . GLU A 1 108 ? -46.858 -14.092 -105.574 1.00 150.45 141 GLU A CA 1
ATOM 795 C C . GLU A 1 108 ? -45.788 -15.144 -105.905 1.00 152.44 141 GLU A C 1
ATOM 796 O O . GLU A 1 108 ? -45.179 -15.687 -104.964 1.00 161.25 141 GLU A O 1
ATOM 802 N N . SER A 1 109 ? -45.595 -15.424 -107.200 1.00 148.65 142 SER A N 1
ATOM 803 C CA . SER A 1 109 ? -44.529 -16.285 -107.784 1.00 135.46 142 SER A CA 1
ATOM 804 C C . SER A 1 109 ? -43.241 -16.209 -106.952 1.00 128.80 142 SER A C 1
ATOM 805 O O . SER A 1 109 ? -42.968 -17.166 -106.203 1.00 130.35 142 SER A O 1
ATOM 808 N N . GLN A 1 110 ? -42.487 -15.112 -107.077 1.00 116.57 143 GLN A N 1
ATOM 809 C CA . GLN A 1 110 ? -41.134 -14.960 -106.477 1.00 107.35 143 GLN A CA 1
ATOM 810 C C . GLN A 1 110 ? -41.186 -14.069 -105.231 1.00 101.92 143 GLN A C 1
ATOM 811 O O . GLN A 1 110 ? -40.334 -14.272 -104.348 1.00 96.21 143 GLN A O 1
ATOM 817 N N . ARG A 1 111 ? -42.119 -13.113 -105.162 1.00 98.27 144 ARG A N 1
ATOM 818 C CA . ARG A 1 111 ? -42.311 -12.254 -103.961 1.00 99.54 144 ARG A CA 1
ATOM 819 C C . ARG A 1 111 ? -42.749 -13.154 -102.796 1.00 96.96 144 ARG A C 1
ATOM 820 O O . ARG A 1 111 ? -42.184 -12.997 -101.697 1.00 98.04 144 ARG A O 1
ATOM 828 N N . GLY A 1 112 ? -43.693 -14.069 -103.055 1.00 93.56 145 GLY A N 1
ATOM 829 C CA . GLY A 1 112 ? -44.201 -15.090 -102.114 1.00 91.93 145 GLY A CA 1
ATOM 830 C C . GLY A 1 112 ? -43.131 -16.080 -101.668 1.00 90.87 145 GLY A C 1
ATOM 831 O O . GLY A 1 112 ? -43.183 -16.492 -100.500 1.00 87.60 145 GLY A O 1
ATOM 832 N N . GLN A 1 113 ? -42.212 -16.473 -102.557 1.00 87.63 146 GLN A N 1
ATOM 833 C CA . GLN A 1 113 ? -41.003 -17.273 -102.211 1.00 91.25 146 GLN A CA 1
ATOM 834 C C . GLN A 1 113 ? -40.266 -16.570 -101.057 1.00 87.76 146 GLN A C 1
ATOM 835 O O . GLN A 1 113 ? -40.225 -17.147 -99.954 1.00 72.50 146 GLN A O 1
ATOM 841 N N . ARG A 1 114 ? -39.742 -15.359 -101.291 1.00 85.38 147 ARG A N 1
ATOM 842 C CA . ARG A 1 114 ? -39.070 -14.512 -100.266 1.00 88.69 147 ARG A CA 1
ATOM 843 C C . ARG A 1 114 ? -39.987 -14.321 -99.047 1.00 90.00 147 ARG A C 1
ATOM 844 O O . ARG A 1 114 ? -39.512 -14.508 -97.907 1.00 85.72 147 ARG A O 1
ATOM 852 N N . LEU A 1 115 ? -41.254 -13.964 -99.268 1.00 86.36 148 LEU A N 1
ATOM 853 C CA . LEU A 1 115 ? -42.241 -13.724 -98.179 1.00 80.11 148 LEU A CA 1
ATOM 854 C C . LEU A 1 115 ? -42.293 -14.945 -97.256 1.00 74.66 148 LEU A C 1
ATOM 855 O O . LEU A 1 115 ? -42.555 -14.746 -96.067 1.00 79.08 148 LEU A O 1
ATOM 860 N N . GLN A 1 116 ? -42.041 -16.153 -97.768 1.00 70.86 149 GLN A N 1
ATOM 861 C CA . GLN A 1 116 ? -41.979 -17.385 -96.931 1.00 70.35 149 GLN A CA 1
ATOM 862 C C . GLN A 1 116 ? -40.652 -17.385 -96.158 1.00 65.90 149 GLN A C 1
ATOM 863 O O . GLN A 1 116 ? -40.692 -17.445 -94.921 1.00 68.12 149 GLN A O 1
ATOM 869 N N . ALA A 1 117 ? -39.516 -17.297 -96.845 1.00 62.74 150 ALA A N 1
ATOM 870 C CA . ALA A 1 117 ? -38.191 -17.238 -96.192 1.00 67.26 150 ALA A CA 1
ATOM 871 C C . ALA A 1 117 ? -38.285 -16.274 -94.999 1.00 70.04 150 ALA A C 1
ATOM 872 O O . ALA A 1 117 ? -37.955 -16.700 -93.860 1.00 68.39 150 ALA A O 1
ATOM 874 N N . TYR A 1 118 ? -38.802 -15.060 -95.244 1.00 70.14 151 TYR A N 1
ATOM 875 C CA . TYR A 1 118 ? -38.964 -13.954 -94.259 1.00 61.75 151 TYR A CA 1
ATOM 876 C C . TYR A 1 118 ? -39.762 -14.436 -93.049 1.00 61.14 151 TYR A C 1
ATOM 877 O O . TYR A 1 118 ? -39.363 -14.127 -91.915 1.00 58.11 151 TYR A O 1
ATOM 886 N N . PHE A 1 119 ? -40.859 -15.157 -93.282 1.00 57.93 152 PHE A N 1
ATOM 887 C CA . PHE A 1 119 ? -41.670 -15.762 -92.199 1.00 63.07 152 PHE A CA 1
ATOM 888 C C . PHE A 1 119 ? -40.829 -16.764 -91.385 1.00 61.42 152 PHE A C 1
ATOM 889 O O . PHE A 1 119 ? -41.047 -16.842 -90.155 1.00 57.99 152 PHE A O 1
ATOM 897 N N . GLY A 1 120 ? -39.889 -17.473 -92.025 1.00 51.85 153 GLY A N 1
ATOM 898 C CA . GLY A 1 120 ? -38.904 -18.350 -91.362 1.00 49.35 153 GLY A CA 1
ATOM 899 C C . GLY A 1 120 ? -37.982 -17.584 -90.422 1.00 49.29 153 GLY A C 1
ATOM 900 O O . GLY A 1 120 ? -37.789 -18.048 -89.299 1.00 52.78 153 GLY A O 1
ATOM 901 N N . TYR A 1 121 ? -37.422 -16.452 -90.856 1.00 52.92 154 TYR A N 1
ATOM 902 C CA . TYR A 1 121 ? -36.510 -15.603 -90.042 1.00 54.91 154 TYR A CA 1
ATOM 903 C C . TYR A 1 121 ? -37.277 -14.985 -88.857 1.00 53.73 154 TYR A C 1
ATOM 904 O O . TYR A 1 121 ? -36.706 -14.872 -87.748 1.00 56.96 154 TYR A O 1
ATOM 913 N N . LEU A 1 122 ? -38.546 -14.634 -89.055 1.00 49.99 155 LEU A N 1
ATOM 914 C CA . LEU A 1 122 ? -39.401 -14.057 -87.987 1.00 52.81 155 LEU A CA 1
ATOM 915 C C . LEU A 1 122 ? -39.649 -15.129 -86.916 1.00 52.24 155 LEU A C 1
ATOM 916 O O . LEU A 1 122 ? -39.528 -14.799 -85.708 1.00 45.04 155 LEU A O 1
ATOM 921 N N . ASN A 1 123 ? -40.020 -16.347 -87.328 1.00 49.74 156 ASN A N 1
ATOM 922 C CA . ASN A 1 123 ? -40.374 -17.432 -86.379 1.00 56.46 156 ASN A CA 1
ATOM 923 C C . ASN A 1 123 ? -39.124 -17.780 -85.570 1.00 54.68 156 ASN A C 1
ATOM 924 O O . ASN A 1 123 ? -39.280 -17.980 -84.362 1.00 53.87 156 ASN A O 1
ATOM 929 N N . GLN A 1 124 ? -37.948 -17.736 -86.200 1.00 51.18 157 GLN A N 1
ATOM 930 C CA . GLN A 1 124 ? -36.622 -17.991 -85.571 1.00 53.67 157 GLN A CA 1
ATOM 931 C C . GLN A 1 124 ? -36.360 -16.916 -84.496 1.00 52.27 157 GLN A C 1
ATOM 932 O O . GLN A 1 124 ? -36.132 -17.295 -83.322 1.00 43.11 157 GLN A O 1
ATOM 938 N N . ALA A 1 125 ? -36.428 -15.629 -84.873 1.00 48.22 158 ALA A N 1
ATOM 939 C CA . ALA A 1 125 ? -36.237 -14.459 -83.977 1.00 45.86 158 ALA A CA 1
ATOM 940 C C . ALA A 1 125 ? -37.169 -14.569 -82.760 1.00 44.18 158 ALA A C 1
ATOM 941 O O . ALA A 1 125 ? -36.687 -14.423 -81.641 1.00 43.72 158 ALA A O 1
ATOM 943 N N . ARG A 1 126 ? -38.448 -14.876 -82.962 1.00 38.15 159 ARG A N 1
ATOM 944 C CA . ARG A 1 126 ? -39.405 -15.071 -81.851 1.00 40.77 159 ARG A CA 1
ATOM 945 C C . ARG A 1 126 ? -38.977 -16.231 -80.934 1.00 42.39 159 ARG A C 1
ATOM 946 O O . ARG A 1 126 ? -39.108 -16.096 -79.702 1.00 40.72 159 ARG A O 1
ATOM 954 N N . GLN A 1 127 ? -38.513 -17.338 -81.506 1.00 42.21 160 GLN A N 1
ATOM 955 C CA . GLN A 1 127 ? -38.030 -18.510 -80.740 1.00 46.90 160 GLN A CA 1
ATOM 956 C C . GLN A 1 127 ? -36.862 -18.058 -79.844 1.00 38.84 160 GLN A C 1
ATOM 957 O O . GLN A 1 127 ? -36.872 -18.419 -78.658 1.00 39.96 160 GLN A O 1
ATOM 963 N N . GLU A 1 128 ? -35.919 -17.307 -80.403 1.00 36.78 161 GLU A N 1
ATOM 964 C CA . GLU A 1 128 ? -34.701 -16.777 -79.728 1.00 44.43 161 GLU A CA 1
ATOM 965 C C . GLU A 1 128 ? -35.115 -15.799 -78.612 1.00 45.03 161 GLU A C 1
ATOM 966 O O . GLU A 1 128 ? -34.564 -15.889 -77.504 1.00 39.77 161 GLU A O 1
ATOM 972 N N . THR A 1 129 ? -36.076 -14.909 -78.871 1.00 42.96 162 THR A N 1
ATOM 973 C CA . THR A 1 129 ? -36.574 -13.948 -77.859 1.00 39.79 162 THR A CA 1
ATOM 974 C C . THR A 1 129 ? -37.049 -14.721 -76.631 1.00 41.27 162 THR A C 1
ATOM 975 O O . THR A 1 129 ? -36.676 -14.353 -75.511 1.00 37.14 162 THR A O 1
ATOM 979 N N . ILE A 1 130 ? -37.860 -15.751 -76.835 1.00 38.47 163 ILE A N 1
ATOM 980 C CA . ILE A 1 130 ? -38.427 -16.524 -75.698 1.00 42.64 163 ILE A CA 1
ATOM 981 C C . ILE A 1 130 ? -37.271 -17.268 -74.996 1.00 43.38 163 ILE A C 1
ATOM 982 O O . ILE A 1 130 ? -37.273 -17.324 -73.759 1.00 42.01 163 ILE A O 1
ATOM 987 N N . ALA A 1 131 ? -36.296 -17.777 -75.750 1.00 42.26 164 ALA A N 1
ATOM 988 C CA . ALA A 1 131 ? -35.167 -18.573 -75.216 1.00 42.31 164 ALA A CA 1
ATOM 989 C C . ALA A 1 131 ? -34.269 -17.671 -74.367 1.00 37.56 164 ALA A C 1
ATOM 990 O O . ALA A 1 131 ? -33.786 -18.108 -73.316 1.00 35.13 164 ALA A O 1
ATOM 992 N N . GLN A 1 132 ? -34.038 -16.453 -74.835 1.00 36.13 165 GLN A N 1
ATOM 993 C CA . GLN A 1 132 ? -33.271 -15.439 -74.087 1.00 39.65 165 GLN A CA 1
ATOM 994 C C . GLN A 1 132 ? -33.940 -15.154 -72.732 1.00 41.39 165 GLN A C 1
ATOM 995 O O . GLN A 1 132 ? -33.232 -15.113 -71.686 1.00 42.02 165 GLN A O 1
ATOM 1001 N N . LEU A 1 133 ? -35.260 -14.967 -72.716 1.00 38.36 166 LEU A N 1
ATOM 1002 C CA . LEU A 1 133 ? -35.965 -14.620 -71.463 1.00 36.89 166 LEU A CA 1
ATOM 1003 C C . LEU A 1 133 ? -35.943 -15.829 -70.530 1.00 37.99 166 LEU A C 1
ATOM 1004 O O . LEU A 1 133 ? -35.773 -15.640 -69.305 1.00 33.65 166 LEU A O 1
ATOM 1009 N N . LYS A 1 134 ? -36.178 -17.024 -71.077 1.00 41.01 167 LYS A N 1
ATOM 1010 C CA . LYS A 1 134 ? -36.128 -18.292 -70.297 1.00 43.83 167 LYS A CA 1
ATOM 1011 C C . LYS A 1 134 ? -34.759 -18.376 -69.610 1.00 38.22 167 LYS A C 1
ATOM 1012 O O . LYS A 1 134 ? -34.725 -18.721 -68.414 1.00 38.58 167 LYS A O 1
ATOM 1018 N N . GLN A 1 135 ? -33.708 -17.995 -70.329 1.00 36.01 168 GLN A N 1
ATOM 1019 C CA . GLN A 1 135 ? -32.296 -18.060 -69.863 1.00 42.99 168 GLN A CA 1
ATOM 1020 C C . GLN A 1 135 ? -32.063 -16.997 -68.775 1.00 43.25 168 GLN A C 1
ATOM 1021 O 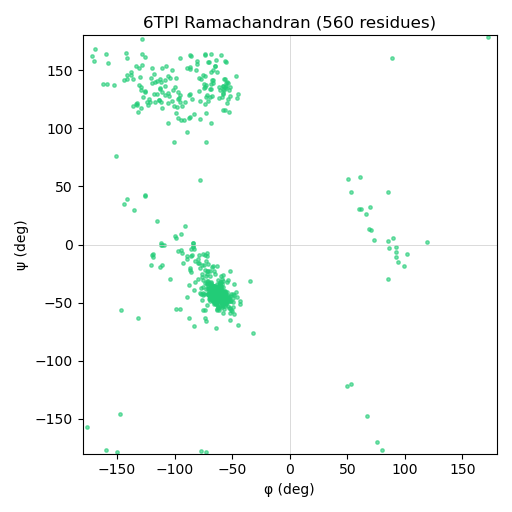O . GLN A 1 135 ? -31.367 -17.313 -67.793 1.00 41.48 168 GLN A O 1
ATOM 1027 N N . THR A 1 136 ? -32.657 -15.803 -68.906 1.00 39.04 169 THR A N 1
ATOM 1028 C CA . THR A 1 136 ? -32.524 -14.714 -67.905 1.00 34.57 169 THR A CA 1
ATOM 1029 C C . THR A 1 136 ? -33.205 -15.159 -66.613 1.00 35.90 169 THR A C 1
ATOM 1030 O O . THR A 1 136 ? -32.630 -14.917 -65.570 1.00 36.83 169 THR A O 1
ATOM 1034 N N . ARG A 1 137 ? -34.350 -15.832 -66.699 1.00 35.54 170 ARG A N 1
ATOM 1035 C CA . ARG A 1 137 ? -35.171 -16.253 -65.539 1.00 35.99 170 ARG A CA 1
ATOM 1036 C C . ARG A 1 137 ? -34.441 -17.354 -64.784 1.00 37.44 170 ARG A C 1
ATOM 1037 O O . ARG A 1 137 ? -34.563 -17.404 -63.532 1.00 42.85 170 ARG A O 1
ATOM 1045 N N . GLU A 1 138 ? -33.767 -18.234 -65.520 1.00 39.86 171 GLU A N 1
ATOM 1046 C CA . GLU A 1 138 ? -32.975 -19.367 -64.957 1.00 43.96 171 GLU A CA 1
ATOM 1047 C C . GLU A 1 138 ? -31.723 -18.845 -64.239 1.00 40.12 171 GLU A C 1
ATOM 1048 O O . GLU A 1 138 ? -31.421 -19.373 -63.171 1.00 44.62 171 GLU A O 1
ATOM 1054 N N . GLU A 1 139 ? -31.006 -17.888 -64.830 1.00 38.38 172 GLU A N 1
ATOM 1055 C CA . GLU A 1 139 ? -29.804 -17.277 -64.213 1.00 40.27 172 GLU A CA 1
ATOM 1056 C C . GLU A 1 139 ? -30.203 -16.530 -62.930 1.00 41.94 172 GLU A C 1
ATOM 1057 O O . GLU A 1 139 ? -29.489 -16.668 -61.923 1.00 40.00 172 GLU A O 1
ATOM 1063 N N . VAL A 1 140 ? -31.296 -15.766 -62.975 1.00 38.82 173 VAL A N 1
ATOM 1064 C CA . VAL A 1 140 ? -31.858 -15.015 -61.821 1.00 39.04 173 VAL A CA 1
ATOM 1065 C C . VAL A 1 140 ? -32.139 -16.005 -60.699 1.00 39.59 173 VAL A C 1
ATOM 1066 O O . VAL A 1 140 ? -31.640 -15.780 -59.574 1.00 42.78 173 VAL A O 1
ATOM 1070 N N . ALA A 1 141 ? -32.929 -17.039 -60.988 1.00 40.93 174 ALA A N 1
ATOM 1071 C CA . ALA A 1 141 ? -33.415 -18.024 -59.992 1.00 41.69 174 ALA A CA 1
ATOM 1072 C C . ALA A 1 141 ? -32.209 -18.719 -59.373 1.00 40.88 174 ALA A C 1
ATOM 1073 O O . ALA A 1 141 ? -32.197 -18.896 -58.140 1.00 45.48 174 ALA A O 1
ATOM 1075 N N . MET A 1 142 ? -31.239 -19.082 -60.198 1.00 37.71 175 MET A N 1
ATOM 1076 C CA . MET A 1 142 ? -30.015 -19.762 -59.721 1.00 39.67 175 MET A CA 1
ATOM 1077 C C . MET A 1 142 ? -29.218 -18.810 -58.812 1.00 38.57 175 MET A C 1
ATOM 1078 O O . MET A 1 142 ? -28.781 -19.243 -57.760 1.00 38.29 175 MET A O 1
ATOM 1083 N N . GLN A 1 143 ? -28.948 -17.581 -59.246 1.00 37.96 176 GLN A N 1
ATOM 1084 C CA . GLN A 1 143 ? -28.162 -16.595 -58.457 1.00 40.26 176 GLN A CA 1
ATOM 1085 C C . GLN A 1 143 ? -28.903 -16.293 -57.143 1.00 43.53 176 GLN A C 1
ATOM 1086 O O . GLN A 1 143 ? -28.216 -16.173 -56.112 1.00 48.47 176 GLN A O 1
ATOM 1092 N N . ARG A 1 144 ? -30.239 -16.283 -57.131 1.00 41.51 177 ARG A N 1
ATOM 1093 C CA . ARG A 1 144 ? -31.011 -16.070 -55.876 1.00 42.39 177 ARG A CA 1
ATOM 1094 C C . ARG A 1 144 ? -30.848 -17.275 -54.950 1.00 42.09 177 ARG A C 1
ATOM 1095 O O . ARG A 1 144 ? -30.664 -17.056 -53.744 1.00 43.24 177 ARG A O 1
ATOM 1103 N N . ALA A 1 145 ? -30.955 -18.495 -55.472 1.00 41.65 178 ALA A N 1
ATOM 1104 C CA . ALA A 1 145 ? -30.694 -19.725 -54.682 1.00 46.14 178 ALA A CA 1
ATOM 1105 C C . ALA A 1 145 ? -29.300 -19.605 -54.066 1.00 39.86 178 ALA A C 1
ATOM 1106 O O . ALA A 1 145 ? -29.177 -19.847 -52.871 1.00 43.43 178 ALA A O 1
ATOM 1108 N N . GLU A 1 146 ? -28.302 -19.245 -54.864 1.00 38.91 179 GLU A N 1
ATOM 1109 C CA . GLU A 1 146 ? -26.899 -19.162 -54.388 1.00 44.06 179 GLU A CA 1
ATOM 1110 C C . GLU A 1 146 ? -26.823 -18.068 -53.314 1.00 44.16 179 GLU A C 1
ATOM 1111 O O . GLU A 1 146 ? -26.174 -18.323 -52.283 1.00 37.01 179 GLU A O 1
ATOM 1117 N N . LEU A 1 147 ? -27.461 -16.910 -53.560 1.00 39.21 180 LEU A N 1
ATOM 1118 C CA . LEU A 1 147 ? -27.462 -15.771 -52.613 1.00 44.16 180 LEU A CA 1
ATOM 1119 C C . LEU A 1 147 ? -28.066 -16.221 -51.278 1.00 42.34 180 LEU A C 1
ATOM 1120 O O . LEU A 1 147 ? -27.479 -15.893 -50.271 1.00 40.04 180 LEU A O 1
ATOM 1125 N N . GLU A 1 148 ? -29.191 -16.933 -51.287 1.00 44.92 181 GLU A N 1
ATOM 1126 C CA . GLU A 1 148 ? -29.893 -17.364 -50.050 1.00 49.37 181 GLU A CA 1
ATOM 1127 C C . GLU A 1 148 ? -28.995 -18.304 -49.247 1.00 47.69 181 GLU A C 1
ATOM 1128 O O . GLU A 1 148 ? -29.015 -18.211 -48.017 1.00 48.35 181 GLU A O 1
ATOM 1134 N N . GLU A 1 149 ? -28.189 -19.120 -49.914 1.00 45.73 182 GLU A N 1
ATOM 1135 C CA . GLU A 1 149 ? -27.266 -20.056 -49.230 1.00 50.98 182 GLU A CA 1
ATOM 1136 C C . GLU A 1 149 ? -26.138 -19.254 -48.579 1.00 45.30 182 GLU A C 1
ATOM 1137 O O . GLU A 1 149 ? -25.721 -19.628 -47.475 1.00 44.02 182 GLU A O 1
ATOM 1143 N N . LYS A 1 150 ? -25.675 -18.191 -49.232 1.00 41.20 183 LYS A N 1
ATOM 1144 C CA . LYS A 1 150 ? -24.606 -17.310 -48.699 1.00 40.04 183 LYS A CA 1
ATOM 1145 C C . LYS A 1 150 ? -25.156 -16.508 -47.513 1.00 42.46 183 LYS A C 1
ATOM 1146 O O . LYS A 1 150 ? -24.425 -16.374 -46.520 1.00 40.69 183 LYS A O 1
ATOM 1152 N N . GLN A 1 151 ? -26.400 -16.025 -47.591 1.00 42.88 184 GLN A N 1
ATOM 1153 C CA . GLN A 1 151 ? -27.049 -15.258 -46.490 1.00 47.10 184 GLN A CA 1
ATOM 1154 C C . GLN A 1 151 ? -27.220 -16.173 -45.288 1.00 42.13 184 GLN A C 1
ATOM 1155 O O . GLN A 1 151 ? -26.984 -15.723 -44.174 1.00 45.20 184 GLN A O 1
ATOM 1161 N N . SER A 1 152 ? -27.590 -17.417 -45.526 1.00 42.97 185 SER A N 1
ATOM 1162 C CA . SER A 1 152 ? -27.769 -18.421 -44.452 1.00 47.53 185 SER A CA 1
ATOM 1163 C C . SER A 1 152 ? -26.422 -18.680 -43.753 1.00 45.22 185 SER A C 1
ATOM 1164 O O . SER A 1 152 ? -26.398 -18.728 -42.512 1.00 47.34 185 SER A O 1
ATOM 1167 N N . GLU A 1 153 ? -25.340 -18.825 -44.518 1.00 40.29 186 GLU A N 1
ATOM 1168 C CA . GLU A 1 153 ? -23.959 -18.960 -43.987 1.00 42.10 186 GLU A CA 1
ATOM 1169 C C . GLU A 1 153 ? -23.621 -17.706 -43.173 1.00 42.77 186 GLU A C 1
ATOM 1170 O O . GLU A 1 153 ? -23.084 -17.841 -42.081 1.00 40.22 186 GLU A O 1
ATOM 1176 N N . GLN A 1 154 ? -23.962 -16.520 -43.666 1.00 41.00 187 GLN A N 1
ATOM 1177 C CA . GLN A 1 154 ? -23.592 -15.258 -42.991 1.00 41.39 187 GLN A CA 1
ATOM 1178 C C . GLN A 1 154 ? -24.316 -15.201 -41.647 1.00 40.27 187 GLN A C 1
ATOM 1179 O O . GLN A 1 154 ? -23.678 -14.828 -40.634 1.00 35.34 187 GLN A O 1
ATOM 1185 N N . GLN A 1 155 ? -25.572 -15.632 -41.614 1.00 42.78 188 GLN A N 1
ATOM 1186 C CA . GLN A 1 155 ? -26.420 -15.540 -40.399 1.00 42.15 188 GLN A CA 1
ATOM 1187 C C . GLN A 1 155 ? -25.848 -16.488 -39.353 1.00 40.92 188 GLN A C 1
ATOM 1188 O O . GLN A 1 155 ? -25.705 -16.049 -38.223 1.00 45.54 188 GLN A O 1
ATOM 1194 N N . THR A 1 156 ? -25.491 -17.717 -39.716 1.00 41.99 189 THR A N 1
ATOM 1195 C CA . THR A 1 156 ? -24.832 -18.675 -38.784 1.00 45.71 189 THR A CA 1
ATOM 1196 C C . THR A 1 156 ? -23.557 -18.048 -38.217 1.00 43.75 189 THR A C 1
ATOM 1197 O O . THR A 1 156 ? -23.323 -18.177 -37.023 1.00 45.62 189 THR A O 1
ATOM 1201 N N . LEU A 1 157 ? -22.797 -17.337 -39.040 1.00 41.74 190 LEU A N 1
ATOM 1202 C CA . LEU A 1 157 ? -21.547 -16.674 -38.597 1.00 45.66 190 LEU A CA 1
ATOM 1203 C C . LEU A 1 157 ? -21.880 -15.535 -37.618 1.00 43.07 190 LEU A C 1
ATOM 1204 O O . LEU A 1 157 ? -21.164 -15.379 -36.636 1.00 43.68 190 LEU A O 1
ATOM 1209 N N . LEU A 1 158 ? -22.913 -14.743 -37.888 1.00 40.34 191 LEU A N 1
ATOM 1210 C CA . LEU A 1 158 ? -23.264 -13.584 -37.034 1.00 43.31 191 LEU A CA 1
ATOM 1211 C C . LEU A 1 158 ? -23.776 -14.117 -35.705 1.00 43.31 191 LEU A C 1
ATOM 1212 O O . LEU A 1 158 ? -23.600 -13.421 -34.675 1.00 46.66 191 LEU A O 1
ATOM 1217 N N . TYR A 1 159 ? -24.337 -15.319 -35.726 1.00 39.92 192 TYR A N 1
ATOM 1218 C CA . TYR A 1 159 ? -24.839 -15.999 -34.514 1.00 44.73 192 TYR A CA 1
ATOM 1219 C C . TYR A 1 159 ? -23.645 -16.421 -33.648 1.00 44.96 192 TYR A C 1
ATOM 1220 O O . TYR A 1 159 ? -23.699 -16.321 -32.393 1.00 42.22 192 TYR A O 1
ATOM 1229 N N . GLU A 1 160 ? -22.608 -16.944 -34.293 1.00 41.43 193 GLU A N 1
ATOM 1230 C CA . GLU A 1 160 ? -21.339 -17.317 -33.620 1.00 44.59 193 GLU A CA 1
ATOM 1231 C C . GLU A 1 160 ? -20.704 -16.037 -33.045 1.00 36.29 193 GLU A C 1
ATOM 1232 O O . GLU A 1 160 ? -20.294 -16.077 -31.890 1.00 43.06 193 GLU A O 1
ATOM 1238 N N . GLN A 1 161 ? -20.673 -14.935 -33.806 1.00 35.33 194 GLN A N 1
ATOM 1239 C CA . GLN A 1 161 ? -20.081 -13.636 -33.387 1.00 40.16 194 GLN A CA 1
ATOM 1240 C C . GLN A 1 161 ? -20.797 -13.186 -32.099 1.00 49.56 194 GLN A C 1
ATOM 1241 O O . GLN A 1 161 ? -20.108 -12.861 -31.084 1.00 44.05 194 GLN A O 1
ATOM 1247 N N . ARG A 1 162 ? -22.134 -13.182 -32.127 1.00 41.52 195 ARG A N 1
ATOM 1248 C CA . ARG A 1 162 ? -22.994 -12.832 -30.969 1.00 40.76 195 ARG A CA 1
ATOM 1249 C C . ARG A 1 162 ? -22.608 -13.687 -29.765 1.00 36.01 195 ARG A C 1
ATOM 1250 O O . ARG A 1 162 ? -22.371 -13.108 -28.700 1.00 39.97 195 ARG A O 1
ATOM 1258 N N . ALA A 1 163 ? -22.560 -15.009 -29.909 1.00 34.44 196 ALA A N 1
ATOM 1259 C CA . ALA A 1 163 ? -22.249 -15.916 -28.788 1.00 39.08 196 ALA A CA 1
ATOM 1260 C C . ALA A 1 163 ? -20.868 -15.552 -28.226 1.00 45.68 196 ALA A C 1
ATOM 1261 O O . ALA A 1 163 ? -20.736 -15.317 -27.002 1.00 48.37 196 ALA A O 1
ATOM 1263 N N . GLN A 1 164 ? -19.867 -15.452 -29.091 1.00 42.40 197 GLN A N 1
ATOM 1264 C CA . GLN A 1 164 ? -18.478 -15.199 -28.636 1.00 40.45 197 GLN A CA 1
ATOM 1265 C C . GLN A 1 164 ? -18.405 -13.834 -27.951 1.00 38.38 197 GLN A C 1
ATOM 1266 O O . GLN A 1 164 ? -17.723 -13.756 -26.903 1.00 36.67 197 GLN A O 1
ATOM 1272 N N . GLN A 1 165 ? -19.030 -12.807 -28.543 1.00 37.25 198 GLN A N 1
ATOM 1273 C CA . GLN A 1 165 ? -19.068 -11.436 -27.974 1.00 40.51 198 GLN A CA 1
ATOM 1274 C C . GLN A 1 165 ? -19.658 -11.534 -26.564 1.00 45.44 198 GLN A C 1
ATOM 1275 O O . GLN A 1 165 ? -19.099 -10.897 -25.661 1.00 43.32 198 GLN A O 1
ATOM 1281 N N . ALA A 1 166 ? -20.703 -12.347 -26.370 1.00 40.58 199 ALA A N 1
ATOM 1282 C CA . ALA A 1 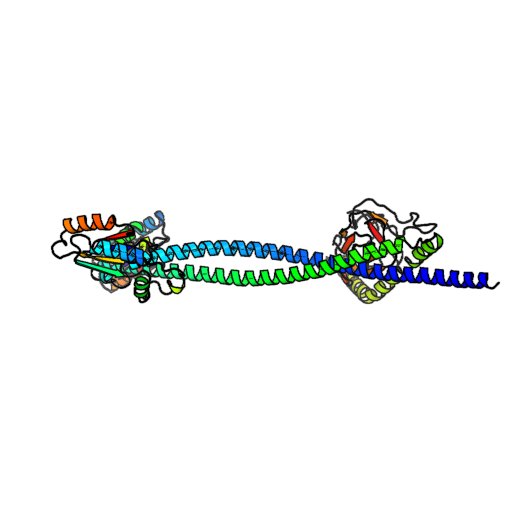166 ? -21.380 -12.468 -25.061 1.00 45.46 199 ALA A CA 1
ATOM 1283 C C . ALA A 1 166 ? -20.379 -13.067 -24.061 1.00 44.95 199 ALA A C 1
ATOM 1284 O O . ALA A 1 166 ? -20.256 -12.516 -22.946 1.00 41.07 199 ALA A O 1
ATOM 1286 N N . LYS A 1 167 ? -19.669 -14.127 -24.456 1.00 42.46 200 LYS A N 1
ATOM 1287 C CA . LYS A 1 167 ? -18.586 -14.746 -23.645 1.00 43.57 200 LYS A CA 1
ATOM 1288 C C . LYS A 1 167 ? -17.541 -13.694 -23.257 1.00 43.53 200 LYS A C 1
ATOM 1289 O O . LYS A 1 167 ? -17.163 -13.659 -22.061 1.00 46.04 200 LYS A O 1
ATOM 1295 N N . LEU A 1 168 ? -17.096 -12.883 -24.226 1.00 40.13 201 LEU A N 1
ATOM 1296 C CA . LEU A 1 168 ? -16.049 -11.846 -24.025 1.00 41.55 201 LEU A CA 1
ATOM 1297 C C . LEU A 1 168 ? -16.590 -10.792 -23.046 1.00 44.40 201 LEU A C 1
ATOM 1298 O O . LEU A 1 168 ? -15.857 -10.456 -22.098 1.00 45.24 201 LEU A O 1
ATOM 1303 N N . THR A 1 169 ? -17.793 -10.249 -23.282 1.00 50.67 202 THR A N 1
ATOM 1304 C CA . THR A 1 169 ? -18.371 -9.135 -22.472 1.00 42.82 202 THR A CA 1
ATOM 1305 C C . THR A 1 169 ? -18.485 -9.620 -21.029 1.00 40.96 202 THR A C 1
ATOM 1306 O O . THR A 1 169 ? -18.045 -8.904 -20.138 1.00 43.84 202 THR A O 1
ATOM 1310 N N . GLN A 1 170 ? -18.984 -10.832 -20.828 1.00 44.30 203 GLN A N 1
ATOM 1311 C CA . GLN A 1 170 ? -19.157 -11.427 -19.483 1.00 44.59 203 GLN A CA 1
ATOM 1312 C C . GLN A 1 170 ? -17.783 -11.448 -18.819 1.00 47.30 203 GLN A C 1
ATOM 1313 O O . GLN A 1 170 ? -17.619 -10.809 -17.761 1.00 50.20 203 GLN A O 1
ATOM 1319 N N . ALA A 1 171 ? -16.835 -12.134 -19.452 1.00 43.65 204 ALA A N 1
ATOM 1320 C CA . ALA A 1 171 ? -15.460 -12.321 -18.956 1.00 38.57 204 ALA A CA 1
ATOM 1321 C C . ALA A 1 171 ? -14.836 -10.966 -18.597 1.00 36.02 204 ALA A C 1
ATOM 1322 O O . ALA A 1 171 ? -14.201 -10.894 -17.527 1.00 37.98 204 ALA A O 1
ATOM 1324 N N . LEU A 1 172 ? -14.990 -9.937 -19.434 1.00 36.02 205 LEU A N 1
ATOM 1325 C CA . LEU A 1 172 ? -14.460 -8.579 -19.136 1.00 38.12 205 LEU A CA 1
ATOM 1326 C C . LEU A 1 172 ? -15.150 -8.004 -17.871 1.00 38.99 205 LEU A C 1
ATOM 1327 O O . LEU A 1 172 ? -14.440 -7.540 -16.953 1.00 38.41 205 LEU A O 1
ATOM 1332 N N . ASN A 1 173 ? -16.482 -8.027 -17.800 1.00 41.89 206 ASN A N 1
ATOM 1333 C CA . ASN A 1 173 ? -17.272 -7.535 -16.635 1.00 43.36 206 ASN A CA 1
ATOM 1334 C C . ASN A 1 173 ? -16.799 -8.243 -15.367 1.00 43.84 206 ASN A C 1
ATOM 1335 O O . ASN A 1 173 ? -16.544 -7.545 -14.384 1.00 56.01 206 ASN A O 1
ATOM 1340 N N . GLU A 1 174 ? -16.639 -9.568 -15.400 1.00 44.31 207 GLU A N 1
ATOM 1341 C CA . GLU A 1 174 ? -16.208 -10.380 -14.233 1.00 45.94 207 GLU A CA 1
ATOM 1342 C C . GLU A 1 174 ? -14.745 -10.068 -13.870 1.00 52.46 207 GLU A C 1
ATOM 1343 O O . GLU A 1 174 ? -14.422 -10.073 -12.670 1.00 58.81 207 GLU A O 1
ATOM 1349 N N . ARG A 1 175 ? -13.896 -9.763 -14.849 1.00 52.95 208 ARG A N 1
ATOM 1350 C CA . ARG A 1 175 ? -12.454 -9.461 -14.644 1.00 48.03 208 ARG A CA 1
ATOM 1351 C C . ARG A 1 175 ? -12.316 -8.131 -13.901 1.00 47.91 208 ARG A C 1
ATOM 1352 O O . ARG A 1 175 ? -11.479 -8.064 -12.973 1.00 46.25 208 ARG A O 1
ATOM 1360 N N . LYS A 1 176 ? -13.095 -7.113 -14.284 1.00 51.02 209 LYS A N 1
ATOM 1361 C CA . LYS A 1 176 ? -13.119 -5.787 -13.604 1.00 53.90 209 LYS A CA 1
ATOM 1362 C C . LYS A 1 176 ? -13.350 -6.014 -12.097 1.00 53.60 209 LYS A C 1
ATOM 1363 O O . LYS A 1 176 ? -12.578 -5.474 -11.274 1.00 47.40 209 LYS A O 1
ATOM 1369 N N . LYS A 1 177 ? -14.316 -6.868 -11.757 1.00 50.01 210 LYS A N 1
ATOM 1370 C CA . LYS A 1 177 ? -14.666 -7.207 -10.357 1.00 54.83 210 LYS A CA 1
ATOM 1371 C C . LYS A 1 177 ? -13.552 -8.018 -9.696 1.00 53.37 210 LYS A C 1
ATOM 1372 O O . LYS A 1 177 ? -13.312 -7.754 -8.514 1.00 58.11 210 LYS A O 1
ATOM 1378 N N . THR A 1 178 ? -12.877 -8.942 -10.396 1.00 51.75 211 THR A N 1
ATOM 1379 C CA . THR A 1 178 ? -11.811 -9.781 -9.771 1.00 48.38 211 THR A CA 1
ATOM 1380 C C . THR A 1 178 ? -10.586 -8.905 -9.439 1.00 45.24 211 THR A C 1
ATOM 1381 O O . THR A 1 178 ? -9.970 -9.127 -8.379 1.00 46.60 211 THR A O 1
ATOM 1385 N N . LEU A 1 179 ? -10.242 -7.949 -10.300 1.00 44.05 212 LEU A N 1
ATOM 1386 C CA . LEU A 1 179 ? -9.021 -7.117 -10.145 1.00 46.47 212 LEU A CA 1
ATOM 1387 C C . LEU A 1 179 ? -9.257 -6.093 -9.028 1.00 49.43 212 LEU A C 1
ATOM 1388 O O . LEU A 1 179 ? -8.324 -5.876 -8.264 1.00 43.79 212 LEU A O 1
ATOM 1393 N N . ALA A 1 180 ? -10.438 -5.468 -8.966 1.00 51.20 213 ALA A N 1
ATOM 1394 C CA . ALA A 1 180 ? -10.829 -4.559 -7.856 1.00 56.33 213 ALA A CA 1
ATOM 1395 C C . ALA A 1 180 ? -10.639 -5.310 -6.535 1.00 48.36 213 ALA A C 1
ATOM 1396 O O . ALA A 1 180 ? -9.999 -4.759 -5.652 1.00 55.83 213 ALA A O 1
ATOM 1398 N N . GLY A 1 181 ? -11.122 -6.554 -6.459 1.00 51.09 214 GLY A N 1
ATOM 1399 C CA . GLY A 1 181 ? -10.895 -7.488 -5.337 1.00 48.37 214 GLY A CA 1
ATOM 1400 C C . GLY A 1 181 ? -9.416 -7.667 -5.032 1.00 52.33 214 GLY A C 1
ATOM 1401 O O . GLY A 1 181 ? -9.043 -7.615 -3.846 1.00 58.41 214 GLY A O 1
ATOM 1402 N N . LEU A 1 182 ? -8.585 -7.897 -6.051 1.00 50.57 215 LEU A N 1
ATOM 1403 C CA . LEU A 1 182 ? -7.137 -8.187 -5.859 1.00 50.50 215 LEU A CA 1
ATOM 1404 C C . LEU A 1 182 ? -6.421 -6.907 -5.421 1.00 51.25 215 LEU A C 1
ATOM 1405 O O . LEU A 1 182 ? -5.493 -7.014 -4.620 1.00 54.78 215 LEU A O 1
ATOM 1410 N N . GLU A 1 183 ? -6.861 -5.749 -5.911 1.00 55.44 216 GLU A N 1
ATOM 1411 C CA . GLU A 1 183 ? -6.324 -4.416 -5.522 1.00 69.33 216 GLU A CA 1
ATOM 1412 C C . GLU A 1 183 ? -6.624 -4.156 -4.030 1.00 74.04 216 GLU A C 1
ATOM 1413 O O . GLU A 1 183 ? -5.835 -3.433 -3.406 1.00 72.87 216 GLU A O 1
ATOM 1419 N N . SER A 1 184 ? -7.670 -4.773 -3.461 1.00 81.79 217 SER A N 1
ATOM 1420 C CA . SER A 1 184 ? -8.045 -4.678 -2.019 1.00 80.30 217 SER A CA 1
ATOM 1421 C C . SER A 1 184 ? -6.999 -5.341 -1.120 1.00 80.33 217 SER A C 1
ATOM 1422 O O . SER A 1 184 ? -6.676 -4.747 -0.081 1.00 89.76 217 SER A O 1
ATOM 1425 N N . SER A 1 185 ? -6.570 -6.557 -1.460 1.00 76.98 218 SER A N 1
ATOM 1426 C CA . SER A 1 185 ? -5.549 -7.334 -0.711 1.00 77.22 218 SER A CA 1
ATOM 1427 C C . SER A 1 185 ? -4.180 -6.691 -0.957 1.00 80.63 218 SER A C 1
ATOM 1428 O O . SER A 1 185 ? -3.509 -7.076 -1.928 1.00 75.93 218 SER A O 1
ATOM 1431 N N . ILE A 1 186 ? -3.810 -5.706 -0.133 1.00 81.93 219 ILE A N 1
ATOM 1432 C CA . ILE A 1 186 ? -2.466 -5.050 -0.151 1.00 83.18 219 ILE A CA 1
ATOM 1433 C C . ILE A 1 186 ? -1.418 -6.146 0.082 1.00 80.41 219 ILE A C 1
ATOM 1434 O O . ILE A 1 186 ? -1.555 -6.890 1.075 1.00 74.34 219 ILE A O 1
ATOM 1439 N N . GLN A 1 187 ? -0.428 -6.245 -0.809 1.00 78.54 220 GLN A N 1
ATOM 1440 C CA . GLN A 1 187 ? 0.656 -7.262 -0.774 1.00 78.73 220 GLN A CA 1
ATOM 1441 C C . GLN A 1 187 ? 1.958 -6.590 -0.308 1.00 80.41 220 GLN A C 1
ATOM 1442 O O . GLN A 1 187 ? 2.567 -5.869 -1.111 1.00 81.44 220 GLN A O 1
ATOM 1448 N N . GLN A 1 188 ? 2.374 -6.819 0.942 1.00 82.88 221 GLN A N 1
ATOM 1449 C CA . GLN A 1 188 ? 3.602 -6.221 1.549 1.00 86.61 221 GLN A CA 1
ATOM 1450 C C . GLN A 1 188 ? 4.859 -6.713 0.810 1.00 78.29 221 GLN A C 1
ATOM 1451 O O . GLN A 1 188 ? 4.802 -7.780 0.179 1.00 78.25 221 GLN A O 1
ATOM 1457 N N . GLY A 1 189 ? 5.957 -5.962 0.923 1.00 67.85 222 GLY A N 1
ATOM 1458 C CA . GLY A 1 189 ? 7.202 -6.141 0.157 1.00 63.82 222 GLY A CA 1
ATOM 1459 C C . GLY A 1 189 ? 7.641 -7.591 0.038 1.00 65.11 222 GLY A C 1
ATOM 1460 O O . GLY A 1 189 ? 7.961 -8.006 -1.081 1.00 68.26 222 GLY A O 1
ATOM 1461 N N . GLN A 1 190 ? 7.670 -8.343 1.138 1.00 63.52 223 GLN A N 1
ATOM 1462 C CA . GLN A 1 190 ? 8.437 -9.619 1.226 1.00 66.15 223 GLN A CA 1
ATOM 1463 C C . GLN A 1 190 ? 7.662 -10.757 0.555 1.00 60.61 223 GLN A C 1
ATOM 1464 O O . GLN A 1 190 ? 8.314 -11.693 0.038 1.00 53.57 223 GLN A O 1
ATOM 1470 N N . GLN A 1 191 ? 6.330 -10.694 0.561 1.00 57.85 224 GLN A N 1
ATOM 1471 C CA . GLN A 1 191 ? 5.496 -11.732 -0.092 1.00 62.79 224 GLN A CA 1
ATOM 1472 C C . GLN A 1 191 ? 5.313 -11.380 -1.583 1.00 62.36 224 GLN A C 1
ATOM 1473 O O . GLN A 1 191 ? 5.028 -12.305 -2.362 1.00 56.59 224 GLN A O 1
ATOM 1479 N N . GLN A 1 192 ? 5.507 -10.119 -1.985 1.00 54.24 225 GLN A N 1
ATOM 1480 C CA . GLN A 1 192 ? 5.603 -9.755 -3.426 1.00 57.67 225 GLN A CA 1
ATOM 1481 C C . GLN A 1 192 ? 6.833 -10.453 -4.017 1.00 53.94 225 GLN A C 1
ATOM 1482 O O . GLN A 1 192 ? 6.675 -11.222 -4.991 1.00 52.91 225 GLN A O 1
ATOM 1488 N N . LEU A 1 193 ? 7.996 -10.199 -3.415 1.00 48.06 226 LEU A N 1
ATOM 1489 C CA . LEU A 1 193 ? 9.288 -10.816 -3.770 1.00 44.30 226 LEU A CA 1
ATOM 1490 C C . LEU A 1 193 ? 9.114 -12.328 -3.823 1.00 49.70 226 LEU A C 1
ATOM 1491 O O . LEU A 1 193 ? 9.640 -12.982 -4.762 1.00 52.41 226 LEU A O 1
ATOM 1496 N N . SER A 1 194 ? 8.389 -12.868 -2.854 1.00 47.78 227 SER A N 1
ATOM 1497 C CA . SER A 1 194 ? 8.111 -14.317 -2.755 1.00 51.46 227 SER A CA 1
ATOM 1498 C C . SER A 1 194 ? 7.259 -14.748 -3.960 1.00 43.77 227 SER A C 1
ATOM 1499 O O . SER A 1 194 ? 7.608 -15.730 -4.602 1.00 41.20 227 SER A O 1
ATOM 1502 N N . GLU A 1 195 ? 6.193 -14.022 -4.279 1.00 44.36 228 GLU A N 1
ATOM 1503 C CA . GLU A 1 195 ? 5.356 -14.335 -5.465 1.00 45.88 228 GLU A CA 1
ATOM 1504 C C . GLU A 1 195 ? 6.209 -14.203 -6.729 1.00 43.04 228 GLU A C 1
ATOM 1505 O O . GLU A 1 195 ? 6.142 -15.114 -7.569 1.00 43.75 228 GLU A O 1
ATOM 1511 N N . LEU A 1 196 ? 7.001 -13.136 -6.855 1.00 39.82 229 LEU A N 1
ATOM 1512 C CA . LEU A 1 196 ? 7.822 -12.922 -8.075 1.00 41.73 229 LEU A CA 1
ATOM 1513 C C . LEU A 1 196 ? 8.747 -14.135 -8.278 1.00 44.08 229 LEU A C 1
ATOM 1514 O O . LEU A 1 196 ? 8.762 -14.645 -9.401 1.00 42.80 229 LEU A O 1
ATOM 1519 N N . ARG A 1 197 ? 9.453 -14.605 -7.240 1.00 43.98 230 ARG A N 1
ATOM 1520 C CA . ARG A 1 197 ? 10.404 -15.747 -7.347 1.00 44.70 230 ARG A CA 1
ATOM 1521 C C . ARG A 1 197 ? 9.651 -17.028 -7.719 1.00 38.05 230 ARG A C 1
ATOM 1522 O O . ARG A 1 197 ? 10.152 -17.756 -8.564 1.00 40.39 230 ARG A O 1
ATOM 1530 N N . ALA A 1 198 ? 8.485 -17.265 -7.135 1.00 33.78 231 ALA A N 1
ATOM 1531 C CA . ALA A 1 198 ? 7.658 -18.468 -7.369 1.00 40.57 231 ALA A CA 1
ATOM 1532 C C . ALA A 1 198 ? 7.001 -18.418 -8.768 1.00 40.75 231 ALA A C 1
ATOM 1533 O O . ALA A 1 198 ? 6.921 -19.477 -9.436 1.00 43.25 231 ALA A O 1
ATOM 1535 N N . ASN A 1 199 ? 6.557 -17.236 -9.203 1.00 39.45 232 ASN A N 1
ATOM 1536 C CA . ASN A 1 199 ? 6.001 -17.000 -10.564 1.00 39.37 232 ASN A CA 1
ATOM 1537 C C . ASN A 1 199 ? 7.045 -17.385 -11.623 1.00 37.27 232 ASN A C 1
ATOM 1538 O O . ASN A 1 199 ? 6.687 -18.102 -12.555 1.00 40.41 232 ASN A O 1
ATOM 1543 N N A GLU A 1 200 ? 8.294 -16.955 -11.439 0.50 39.57 233 GLU A N 1
ATOM 1544 N N B GLU A 1 200 ? 8.305 -16.959 -11.470 0.50 38.26 233 GLU A N 1
ATOM 1545 C CA A GLU A 1 200 ? 9.453 -17.240 -12.329 0.50 41.37 233 GLU A CA 1
ATOM 1546 C CA B GLU A 1 200 ? 9.417 -17.293 -12.408 0.50 39.16 233 GLU A CA 1
ATOM 1547 C C A GLU A 1 200 ? 9.722 -18.753 -12.375 0.50 42.36 233 GLU A C 1
ATOM 1548 C C B GLU A 1 200 ? 9.671 -18.804 -12.398 0.50 40.91 233 GLU A C 1
ATOM 1549 O O A GLU A 1 200 ? 9.937 -19.292 -13.484 0.50 41.74 233 GLU A O 1
ATOM 1550 O O B GLU A 1 200 ? 9.838 -19.390 -13.492 0.50 40.10 233 GLU A O 1
ATOM 1561 N N . SER A 1 201 ? 9.735 -19.402 -11.206 1.00 41.40 234 SER A N 1
ATOM 1562 C CA . SER A 1 201 ? 9.943 -20.866 -11.032 1.00 44.10 234 SER A CA 1
ATOM 1563 C C . SER A 1 201 ? 8.841 -21.663 -11.747 1.00 40.03 234 SER A C 1
ATOM 1564 O O . SER A 1 201 ? 9.173 -22.608 -12.462 1.00 44.31 234 SER A O 1
ATOM 1567 N N . ARG A 1 202 ? 7.575 -21.295 -11.566 1.00 42.35 235 ARG A N 1
ATOM 1568 C CA . ARG A 1 202 ? 6.435 -21.991 -12.219 1.00 46.25 235 ARG A CA 1
ATOM 1569 C C . ARG A 1 202 ? 6.578 -21.821 -13.733 1.00 46.77 235 ARG A C 1
ATOM 1570 O O . ARG A 1 202 ? 6.484 -22.836 -14.464 1.00 45.77 235 ARG A O 1
ATOM 1578 N N . LEU A 1 203 ? 6.900 -20.606 -14.193 1.00 47.91 236 LEU A N 1
ATOM 1579 C CA . LEU A 1 203 ? 7.089 -20.335 -15.648 1.00 45.23 236 LEU A CA 1
ATOM 1580 C C . LEU A 1 203 ? 8.160 -21.285 -16.203 1.00 41.59 236 LEU A C 1
ATOM 1581 O O . LEU A 1 203 ? 7.937 -21.844 -17.280 1.00 38.50 236 LEU A O 1
ATOM 1586 N N A ARG A 1 204 ? 9.270 -21.446 -15.474 0.50 43.81 237 ARG A N 1
ATOM 1587 N N B ARG A 1 204 ? 9.276 -21.441 -15.483 0.50 43.91 237 ARG A N 1
ATOM 1588 C CA A ARG A 1 204 ? 10.402 -22.339 -15.838 0.50 47.56 237 ARG A CA 1
ATOM 1589 C CA B ARG A 1 204 ? 10.396 -22.348 -15.850 0.50 47.71 237 ARG A CA 1
ATOM 1590 C C A ARG A 1 204 ? 9.891 -23.774 -15.997 0.50 47.35 237 ARG A C 1
ATOM 1591 C C B ARG A 1 204 ? 9.873 -23.776 -16.010 0.50 47.47 237 ARG A C 1
ATOM 1592 O O A ARG A 1 204 ? 10.233 -24.401 -17.019 0.50 48.80 237 ARG A O 1
ATOM 1593 O O B ARG A 1 204 ? 10.195 -24.400 -17.040 0.50 48.89 237 ARG A O 1
ATOM 1608 N N . ASN A 1 205 ? 9.098 -24.259 -15.032 1.00 48.10 238 ASN A N 1
ATOM 1609 C CA . ASN A 1 205 ? 8.525 -25.636 -15.030 1.00 50.05 238 ASN A CA 1
ATOM 1610 C C . ASN A 1 205 ? 7.611 -25.815 -16.244 1.00 50.20 238 ASN A C 1
ATOM 1611 O O . ASN A 1 205 ? 7.712 -26.880 -16.904 1.00 54.07 238 ASN A O 1
ATOM 1616 N N . SER A 1 206 ? 6.775 -24.819 -16.548 1.00 46.47 239 SER A N 1
ATOM 1617 C CA . SER A 1 206 ? 5.857 -24.855 -17.721 1.00 45.22 239 SER A CA 1
ATOM 1618 C C . SER A 1 206 ? 6.634 -24.959 -19.038 1.00 42.44 239 SER A C 1
ATOM 1619 O O . SER A 1 206 ? 6.204 -25.741 -19.916 1.00 42.91 239 SER A O 1
ATOM 1622 N N . ILE A 1 207 ? 7.723 -24.203 -19.183 1.00 39.10 240 ILE A N 1
ATOM 1623 C CA . ILE A 1 207 ? 8.577 -24.239 -20.406 1.00 39.51 240 ILE A CA 1
ATOM 1624 C C . ILE A 1 207 ? 9.211 -25.638 -20.544 1.00 42.41 240 ILE A C 1
ATOM 1625 O O . ILE A 1 207 ? 9.247 -26.149 -21.673 1.00 44.79 240 ILE A O 1
ATOM 1630 N N . ALA A 1 208 ? 9.722 -26.217 -19.451 1.00 44.22 241 ALA A N 1
ATOM 1631 C CA . ALA A 1 208 ? 10.429 -27.526 -19.441 1.00 47.42 241 ALA A CA 1
ATOM 1632 C C . ALA A 1 208 ? 9.445 -28.606 -19.906 1.00 46.38 241 ALA A C 1
ATOM 1633 O O . ALA A 1 208 ? 9.794 -29.360 -20.831 1.00 48.35 241 ALA A O 1
ATOM 1635 N N . ARG A 1 209 ? 8.230 -28.598 -19.349 1.00 51.96 242 ARG A N 1
ATOM 1636 C CA . ARG A 1 209 ? 7.121 -29.527 -19.694 1.00 53.38 242 ARG A CA 1
ATOM 1637 C C . ARG A 1 209 ? 6.720 -29.369 -21.165 1.00 56.02 242 ARG A C 1
ATOM 1638 O O . ARG A 1 209 ? 6.467 -30.404 -21.816 1.00 60.80 242 ARG A O 1
ATOM 1646 N N . ALA A 1 210 ? 6.609 -28.131 -21.662 1.00 56.92 243 ALA A N 1
ATOM 1647 C CA . ALA A 1 210 ? 6.302 -27.842 -23.087 1.00 55.05 243 ALA A CA 1
ATOM 1648 C C . ALA A 1 210 ? 7.429 -28.406 -23.960 1.00 50.76 243 ALA A C 1
ATOM 1649 O O . ALA A 1 210 ? 7.135 -28.998 -25.011 1.00 48.98 243 ALA A O 1
ATOM 1651 N N . GLU A 1 211 ? 8.672 -28.189 -23.533 1.00 50.51 244 GLU A N 1
ATOM 1652 C CA . GLU A 1 211 ? 9.906 -28.677 -24.206 1.00 51.81 244 GLU A CA 1
ATOM 1653 C C . GLU A 1 211 ? 9.944 -30.206 -24.222 1.00 49.52 244 GLU A C 1
ATOM 1654 O O . GLU A 1 211 ? 10.284 -30.768 -25.286 1.00 48.75 244 GLU A O 1
ATOM 1660 N N . ALA A 1 212 ? 9.675 -30.842 -23.077 1.00 50.13 245 ALA A N 1
ATOM 1661 C CA . ALA A 1 212 ? 9.649 -32.316 -22.927 1.00 54.35 245 ALA A CA 1
ATOM 1662 C C . ALA A 1 212 ? 8.669 -32.894 -23.962 1.00 53.73 245 ALA A C 1
ATOM 1663 O O . ALA A 1 212 ? 9.065 -33.792 -24.724 1.00 58.36 245 ALA A O 1
ATOM 1665 N N . ALA A 1 213 ? 7.476 -32.304 -24.061 1.00 50.43 246 ALA A N 1
ATOM 1666 C CA . ALA A 1 213 ? 6.395 -32.709 -24.982 1.00 49.45 246 ALA A CA 1
ATOM 1667 C C . ALA A 1 213 ? 6.749 -32.421 -26.451 1.00 52.28 246 ALA A C 1
ATOM 1668 O O . ALA A 1 213 ? 6.136 -33.056 -27.317 1.00 50.81 246 ALA A O 1
ATOM 1670 N N . ALA A 1 214 ? 7.660 -31.490 -26.740 1.00 49.09 247 ALA A N 1
ATOM 1671 C CA . ALA A 1 214 ? 8.097 -31.157 -28.122 1.00 50.46 247 ALA A CA 1
ATOM 1672 C C . ALA A 1 214 ? 9.288 -32.026 -28.561 1.00 50.60 247 ALA A C 1
ATOM 1673 O O . ALA A 1 214 ? 9.604 -31.995 -29.768 1.00 54.28 247 ALA A O 1
ATOM 1675 N N . LYS A 1 215 ? 9.941 -32.754 -27.651 1.00 42.96 248 LYS A N 1
ATOM 1676 C CA . LYS A 1 215 ? 11.308 -33.278 -27.894 1.00 52.46 248 LYS A CA 1
ATOM 1677 C C . LYS A 1 215 ? 11.321 -34.287 -29.055 1.00 51.89 248 LYS A C 1
ATOM 1678 O O . LYS A 1 215 ? 12.178 -34.167 -29.957 1.00 47.81 248 LYS A O 1
ATOM 1684 N N . ALA A 1 216 ? 10.448 -35.291 -29.017 1.00 55.36 249 ALA A N 1
ATOM 1685 C CA . ALA A 1 216 ? 10.343 -36.273 -30.113 1.00 53.04 249 ALA A CA 1
ATOM 1686 C C . ALA A 1 216 ? 10.279 -35.465 -31.410 1.00 54.68 249 ALA A C 1
ATOM 1687 O O . ALA A 1 216 ? 11.219 -35.587 -32.235 1.00 57.19 249 ALA A O 1
ATOM 1689 N N . ARG A 1 217 ? 9.277 -34.590 -31.563 1.00 49.30 250 ARG A N 1
ATOM 1690 C CA . ARG A 1 217 ? 9.129 -33.835 -32.841 1.00 48.34 250 ARG A CA 1
ATOM 1691 C C . ARG A 1 217 ? 10.408 -33.029 -33.130 1.00 44.37 250 ARG A C 1
ATOM 1692 O O . ARG A 1 217 ? 10.895 -33.078 -34.287 1.00 46.66 250 ARG A O 1
ATOM 1700 N N . ALA A 1 218 ? 10.921 -32.294 -32.142 1.00 45.26 251 ALA A N 1
ATOM 1701 C CA . ALA A 1 218 ? 12.063 -31.366 -32.333 1.00 48.35 251 ALA A CA 1
ATOM 1702 C C . ALA A 1 218 ? 13.269 -32.172 -32.806 1.00 46.21 251 ALA A C 1
ATOM 1703 O O . ALA A 1 218 ? 13.958 -31.682 -33.718 1.00 45.31 251 ALA A O 1
ATOM 1705 N N . GLU A 1 219 ? 13.467 -33.369 -32.245 1.00 45.93 252 GLU A N 1
ATOM 1706 C CA . GLU A 1 219 ? 14.662 -34.217 -32.523 1.00 55.07 252 GLU A CA 1
ATOM 1707 C C . GLU A 1 219 ? 14.582 -34.787 -33.946 1.00 53.88 252 GLU A C 1
ATOM 1708 O O . GLU A 1 219 ? 15.605 -34.732 -34.643 1.00 60.84 252 GLU A O 1
ATOM 1714 N N . ARG A 1 220 ? 13.405 -35.245 -34.381 1.00 53.88 253 ARG A N 1
ATOM 1715 C CA . ARG A 1 220 ? 13.163 -35.737 -35.764 1.00 54.04 253 ARG A CA 1
ATOM 1716 C C . ARG A 1 220 ? 13.430 -34.606 -36.768 1.00 54.81 253 ARG A C 1
ATOM 1717 O O . ARG A 1 220 ? 14.143 -34.842 -37.768 1.00 53.33 253 ARG A O 1
ATOM 1725 N N . GLU A 1 221 ? 12.878 -33.417 -36.518 1.00 53.92 254 GLU A N 1
ATOM 1726 C CA . GLU A 1 221 ? 12.969 -32.282 -37.471 1.00 51.08 254 GLU A CA 1
ATOM 1727 C C . GLU A 1 221 ? 14.430 -31.865 -37.604 1.00 46.61 254 GLU A C 1
ATOM 1728 O O . GLU A 1 221 ? 14.819 -31.465 -38.713 1.00 46.55 254 GLU A O 1
ATOM 1734 N N . ALA A 1 222 ? 15.181 -31.893 -36.502 1.00 46.50 255 ALA A N 1
ATOM 1735 C CA . ALA A 1 222 ? 16.601 -31.477 -36.482 1.00 48.58 255 ALA A CA 1
ATOM 1736 C C . ALA A 1 222 ? 17.390 -32.475 -37.344 1.00 51.95 255 ALA A C 1
ATOM 1737 O O . ALA A 1 222 ? 18.105 -32.021 -38.279 1.00 51.56 255 ALA A O 1
ATOM 1739 N N . ARG A 1 223 ? 17.212 -33.777 -37.078 1.00 53.67 256 ARG A N 1
ATOM 1740 C CA . ARG A 1 223 ? 17.809 -34.874 -37.882 1.00 50.74 256 ARG A CA 1
ATOM 1741 C C . ARG A 1 223 ? 17.488 -34.585 -39.344 1.00 48.70 256 ARG A C 1
ATOM 1742 O O . ARG A 1 223 ? 18.433 -34.417 -40.125 1.00 54.33 256 ARG A O 1
ATOM 1750 N N . GLU A 1 224 ? 16.205 -34.449 -39.675 1.00 48.37 257 GLU A N 1
ATOM 1751 C CA . GLU A 1 224 ? 15.751 -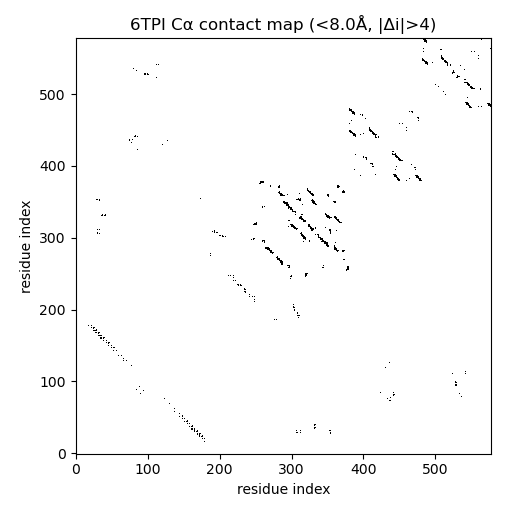34.286 -41.080 1.00 49.57 257 GLU A CA 1
ATOM 1752 C C . GLU A 1 224 ? 16.402 -33.031 -41.677 1.00 53.81 257 GLU A C 1
ATOM 1753 O O . GLU A 1 224 ? 16.738 -33.057 -42.884 1.00 52.31 257 GLU A O 1
ATOM 1759 N N . ALA A 1 225 ? 16.566 -31.969 -40.871 1.00 56.57 258 ALA A N 1
ATOM 1760 C CA . ALA A 1 225 ? 17.131 -30.662 -41.297 1.00 58.77 258 ALA A CA 1
ATOM 1761 C C . ALA A 1 225 ? 18.614 -30.835 -41.633 1.00 54.99 258 ALA A C 1
ATOM 1762 O O . ALA A 1 225 ? 19.065 -30.200 -42.614 1.00 55.60 258 ALA A O 1
ATOM 1764 N N . GLN A 1 226 ? 19.336 -31.629 -40.831 1.00 52.95 259 GLN A N 1
ATOM 1765 C CA . GLN A 1 226 ? 20.807 -31.824 -40.960 1.00 59.58 259 GLN A CA 1
ATOM 1766 C C . GLN A 1 226 ? 21.052 -32.658 -42.224 1.00 63.11 259 GLN A C 1
ATOM 1767 O O . GLN A 1 226 ? 21.957 -32.287 -43.031 1.00 55.73 259 GLN A O 1
ATOM 1773 N N . ALA A 1 227 ? 20.232 -33.698 -42.424 1.00 63.13 260 ALA A N 1
ATOM 1774 C CA . ALA A 1 227 ? 20.188 -34.489 -43.676 1.00 62.01 260 ALA A CA 1
ATOM 1775 C C . ALA A 1 227 ? 20.161 -33.537 -44.882 1.00 63.24 260 ALA A C 1
ATOM 1776 O O . ALA A 1 227 ? 20.902 -33.816 -45.838 1.00 72.83 260 ALA A O 1
ATOM 1778 N N . VAL A 1 228 ? 19.417 -32.423 -44.836 1.00 59.12 261 VAL A N 1
ATOM 1779 C CA . VAL A 1 228 ? 19.382 -31.450 -45.978 1.00 58.57 261 VAL A CA 1
ATOM 1780 C C . VAL A 1 228 ? 20.755 -30.768 -46.118 1.00 66.86 261 VAL A C 1
ATOM 1781 O O . VAL A 1 228 ? 21.295 -30.759 -47.233 1.00 67.72 261 VAL A O 1
ATOM 1785 N N A ARG A 1 229 ? 21.289 -30.204 -45.026 0.50 67.05 262 ARG A N 1
ATOM 1786 N N B ARG A 1 229 ? 21.302 -30.219 -45.028 0.50 66.77 262 ARG A N 1
ATOM 1787 C CA A ARG A 1 229 ? 22.641 -29.578 -44.986 0.50 64.30 262 ARG A CA 1
ATOM 1788 C CA B ARG A 1 229 ? 22.642 -29.569 -45.019 0.50 63.84 262 ARG A CA 1
ATOM 1789 C C A ARG A 1 229 ? 23.664 -30.599 -45.501 0.50 64.31 262 ARG A C 1
ATOM 1790 C C B ARG A 1 229 ? 23.685 -30.594 -45.490 0.50 64.17 262 ARG A C 1
ATOM 1791 O O A ARG A 1 229 ? 24.419 -30.263 -46.435 0.50 61.23 262 ARG A O 1
ATOM 1792 O O B ARG A 1 229 ? 24.478 -30.254 -46.393 0.50 61.59 262 ARG A O 1
ATOM 1807 N N . ASP A 1 230 ? 23.650 -31.808 -44.929 1.00 64.11 263 ASP A N 1
ATOM 1808 C CA . ASP A 1 230 ? 24.509 -32.949 -45.356 1.00 66.39 263 ASP A CA 1
ATOM 1809 C C . ASP A 1 230 ? 24.368 -33.180 -46.864 1.00 74.12 263 ASP A C 1
ATOM 1810 O O . ASP A 1 230 ? 25.382 -33.023 -47.549 1.00 76.35 263 ASP A O 1
ATOM 1815 N N . ARG A 1 231 ? 23.164 -33.493 -47.363 1.00 82.07 264 ARG A N 1
ATOM 1816 C CA . ARG A 1 231 ? 22.904 -33.789 -48.808 1.00 85.43 264 ARG A CA 1
ATOM 1817 C C . ARG A 1 231 ? 23.465 -32.671 -49.705 1.00 83.37 264 ARG A C 1
ATOM 1818 O O . ARG A 1 231 ? 23.717 -32.953 -50.902 1.00 84.92 264 ARG A O 1
ATOM 1826 N N . GLN A 1 232 ? 23.646 -31.461 -49.164 1.00 74.52 265 GLN A N 1
ATOM 1827 C CA . GLN A 1 232 ? 24.285 -30.316 -49.869 1.00 84.66 265 GLN A CA 1
ATOM 1828 C C . GLN A 1 232 ? 25.814 -30.364 -49.717 1.00 91.59 265 GLN A C 1
ATOM 1829 O O . GLN A 1 232 ? 26.488 -29.554 -50.387 1.00 107.06 265 GLN A O 1
ATOM 1835 N N . LYS A 1 233 ? 26.343 -31.235 -48.851 1.00 92.79 266 LYS A N 1
ATOM 1836 C CA . LYS A 1 233 ? 27.800 -31.525 -48.750 1.00 95.76 266 LYS A CA 1
ATOM 1837 C C . LYS A 1 233 ? 28.213 -32.370 -49.966 1.00 95.06 266 LYS A C 1
ATOM 1838 O O . LYS A 1 233 ? 29.106 -31.916 -50.712 1.00 96.41 266 LYS A O 1
ATOM 1844 N N . GLU A 1 234 ? 27.562 -33.525 -50.177 1.00 89.14 267 GLU A N 1
ATOM 1845 C CA . GLU A 1 234 ? 27.700 -34.367 -51.403 1.00 93.27 267 GLU A CA 1
ATOM 1846 C C . GLU A 1 234 ? 27.558 -33.487 -52.652 1.00 95.23 267 GLU A C 1
ATOM 1847 O O . GLU A 1 234 ? 28.170 -33.820 -53.668 1.00 95.44 267 GLU A O 1
ATOM 1853 N N . ALA A 1 235 ? 26.727 -32.442 -52.593 1.00 101.44 268 ALA A N 1
ATOM 1854 C CA . ALA A 1 235 ? 26.595 -31.424 -53.661 1.00 104.66 268 ALA A CA 1
ATOM 1855 C C . ALA A 1 235 ? 27.925 -30.675 -53.801 1.00 106.08 268 ALA A C 1
ATOM 1856 O O . ALA A 1 235 ? 28.622 -30.940 -54.792 1.00 115.60 268 ALA A O 1
ATOM 1858 N N . THR A 1 236 ? 28.287 -29.814 -52.840 1.00 107.82 269 THR A N 1
ATOM 1859 C CA . THR A 1 236 ? 29.546 -29.017 -52.866 1.00 114.65 269 THR A CA 1
ATOM 1860 C C . THR A 1 236 ? 30.746 -29.948 -53.103 1.00 121.16 269 THR A C 1
ATOM 1861 O O . THR A 1 236 ? 31.433 -29.761 -54.131 1.00 118.36 269 THR A O 1
ATOM 1865 N N . ARG A 1 237 ? 30.967 -30.931 -52.219 1.00 126.55 270 ARG A N 1
ATOM 1866 C CA . ARG A 1 237 ? 32.214 -31.754 -52.177 1.00 126.87 270 ARG A CA 1
ATOM 1867 C C . ARG A 1 237 ? 32.265 -32.730 -53.370 1.00 122.22 270 ARG A C 1
ATOM 1868 O O . ARG A 1 237 ? 33.339 -33.330 -53.575 1.00 135.76 270 ARG A O 1
ATOM 1876 N N . LYS A 1 238 ? 31.182 -32.887 -54.143 1.00 107.68 271 LYS A N 1
ATOM 1877 C CA . LYS A 1 238 ? 31.179 -33.721 -55.377 1.00 100.05 271 LYS A CA 1
ATOM 1878 C C . LYS A 1 238 ? 30.927 -32.841 -56.605 1.00 98.22 271 LYS A C 1
ATOM 1879 O O . LYS A 1 238 ? 30.513 -33.398 -57.638 1.00 87.81 271 LYS A O 1
ATOM 1885 N N . GLY A 1 239 ? 31.168 -31.530 -56.494 1.00 99.92 272 GLY A N 1
ATOM 1886 C CA . GLY A 1 239 ? 31.093 -30.567 -57.613 1.00 110.03 272 GLY A CA 1
ATOM 1887 C C . GLY A 1 239 ? 29.706 -30.480 -58.240 1.00 112.58 272 GLY A C 1
ATOM 1888 O O . GLY A 1 239 ? 29.590 -30.723 -59.459 1.00 124.35 272 GLY A O 1
ATOM 1889 N N . THR A 1 240 ? 28.693 -30.146 -57.435 1.00 111.69 273 THR A N 1
ATOM 1890 C CA . THR A 1 240 ? 27.309 -29.800 -57.864 1.00 109.29 273 THR A CA 1
ATOM 1891 C C . THR A 1 240 ? 26.725 -28.807 -56.852 1.00 110.52 273 THR A C 1
ATOM 1892 O O . THR A 1 240 ? 27.456 -28.417 -55.916 1.00 110.53 273 THR A O 1
ATOM 1896 N N . THR A 1 241 ? 25.468 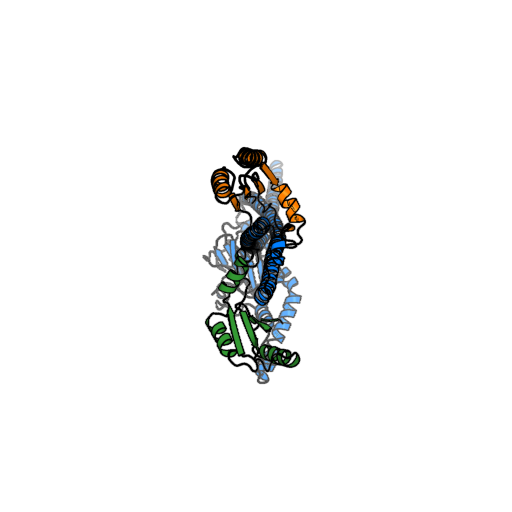-28.404 -57.055 1.00 108.52 274 THR A N 1
ATOM 1897 C CA . THR A 1 241 ? 24.611 -27.716 -56.054 1.00 105.55 274 THR A CA 1
ATOM 1898 C C . THR A 1 241 ? 23.312 -28.523 -55.927 1.00 104.64 274 THR A C 1
ATOM 1899 O O . THR A 1 241 ? 22.774 -28.926 -56.979 1.00 100.38 274 THR A O 1
ATOM 1903 N N . TYR A 1 242 ? 22.879 -28.807 -54.691 1.00 104.52 275 TYR A N 1
ATOM 1904 C CA . TYR A 1 242 ? 21.521 -29.311 -54.346 1.00 96.51 275 TYR A CA 1
ATOM 1905 C C . TYR A 1 242 ? 20.654 -28.109 -53.962 1.00 90.29 275 TYR A C 1
ATOM 1906 O O . TYR A 1 242 ? 21.072 -27.325 -53.074 1.00 84.35 275 TYR A O 1
ATOM 1915 N N . LYS A 1 243 ? 19.534 -27.938 -54.670 1.00 83.01 276 LYS A N 1
ATOM 1916 C CA . LYS A 1 243 ? 18.476 -26.943 -54.366 1.00 81.35 276 LYS A CA 1
ATOM 1917 C C . LYS A 1 243 ? 17.525 -27.607 -53.375 1.00 78.84 276 LYS A C 1
ATOM 1918 O O . LYS A 1 243 ? 16.841 -28.561 -53.743 1.00 72.34 276 LYS A O 1
ATOM 1924 N N . PRO A 1 244 ? 17.481 -27.196 -52.081 1.00 76.99 277 PRO A N 1
ATOM 1925 C CA . PRO A 1 244 ? 16.487 -27.751 -51.160 1.00 65.15 277 PRO A CA 1
ATOM 1926 C C . PRO A 1 244 ? 15.117 -27.156 -51.526 1.00 54.84 277 PRO A C 1
ATOM 1927 O O . PRO A 1 244 ? 15.072 -26.001 -51.967 1.00 46.38 277 PRO A O 1
ATOM 1931 N N . THR A 1 245 ? 14.051 -27.951 -51.387 1.00 52.61 278 THR A N 1
ATOM 1932 C CA . THR A 1 245 ? 12.640 -27.519 -51.604 1.00 53.05 278 THR A CA 1
ATOM 1933 C C . THR A 1 245 ? 12.279 -26.376 -50.643 1.00 57.97 278 THR A C 1
ATOM 1934 O O . THR A 1 245 ? 13.004 -26.169 -49.629 1.00 55.50 278 THR A O 1
ATOM 1938 N N . GLU A 1 246 ? 11.194 -25.657 -50.941 1.00 56.11 279 GLU A N 1
ATOM 1939 C CA . GLU A 1 246 ? 10.769 -24.482 -50.140 1.00 60.51 279 GLU A CA 1
ATOM 1940 C C . GLU A 1 246 ? 10.491 -24.971 -48.712 1.00 54.06 279 GLU A C 1
ATOM 1941 O O . GLU A 1 246 ? 10.731 -24.203 -47.769 1.00 50.24 279 GLU A O 1
ATOM 1947 N N . SER A 1 247 ? 10.024 -26.214 -48.566 1.00 49.57 280 SER A N 1
ATOM 1948 C CA . SER A 1 247 ? 9.651 -26.813 -47.259 1.00 49.74 280 SER A CA 1
ATOM 1949 C C . SER A 1 247 ? 10.911 -27.230 -46.494 1.00 46.40 280 SER A C 1
ATOM 1950 O O . SER A 1 247 ? 10.928 -27.142 -45.267 1.00 47.86 280 SER A O 1
ATOM 1953 N N . GLU A 1 248 ? 11.922 -27.727 -47.195 1.00 48.20 281 GLU A N 1
ATOM 1954 C CA . GLU A 1 248 ? 13.240 -28.056 -46.588 1.00 50.95 281 GLU A CA 1
ATOM 1955 C C . GLU A 1 248 ? 13.879 -26.752 -46.076 1.00 47.12 281 GLU A C 1
ATOM 1956 O O . GLU A 1 248 ? 14.533 -26.786 -45.026 1.00 39.73 281 GLU A O 1
ATOM 1962 N N . LYS A 1 249 ? 13.697 -25.644 -46.807 1.00 48.88 282 LYS A N 1
ATOM 1963 C CA . LYS A 1 249 ? 14.197 -24.308 -46.397 1.00 49.54 282 LYS A CA 1
ATOM 1964 C C . LYS A 1 249 ? 13.436 -23.865 -45.137 1.00 45.73 282 LYS A C 1
ATOM 1965 O O . LYS A 1 249 ? 14.074 -23.385 -44.220 1.00 47.30 282 LYS A O 1
ATOM 1971 N N . SER A 1 250 ? 12.127 -24.097 -45.079 1.00 43.83 283 SER A N 1
ATOM 1972 C CA . SER A 1 250 ? 11.271 -23.786 -43.907 1.00 43.92 283 SER A CA 1
ATOM 1973 C C . SER A 1 250 ? 11.704 -24.652 -42.714 1.00 45.00 283 SER A C 1
ATOM 1974 O O . SER A 1 250 ? 11.859 -24.104 -41.591 1.00 40.42 283 SER A O 1
ATOM 1977 N N . LEU A 1 251 ? 11.919 -25.950 -42.944 1.00 43.84 284 LEU A N 1
ATOM 1978 C CA . LEU A 1 251 ? 12.387 -26.901 -41.899 1.00 47.77 284 LEU A CA 1
ATOM 1979 C C . LEU A 1 251 ? 13.713 -26.412 -41.286 1.00 46.55 284 LEU A C 1
ATOM 1980 O O . LEU A 1 251 ? 13.853 -26.445 -40.044 1.00 47.25 284 LEU A O 1
ATOM 1985 N N . MET A 1 252 ? 14.658 -25.972 -42.122 1.00 40.06 285 MET A N 1
ATOM 1986 C CA . MET A 1 252 ? 16.010 -25.538 -41.667 1.00 47.97 285 MET A CA 1
ATOM 1987 C C . MET A 1 252 ? 15.875 -24.244 -40.841 1.00 40.89 285 MET A C 1
ATOM 1988 O O . MET A 1 252 ? 16.459 -24.161 -39.756 1.00 40.58 285 MET A O 1
ATOM 1993 N N . SER A 1 253 ? 15.100 -23.287 -41.336 1.00 40.68 286 SER A N 1
ATOM 1994 C CA . SER A 1 253 ? 14.785 -22.019 -40.636 1.00 43.58 286 SER A CA 1
ATOM 1995 C C . SER A 1 253 ? 14.179 -22.331 -39.259 1.00 43.61 286 SER A C 1
ATOM 1996 O O . SER A 1 253 ? 14.735 -21.849 -38.259 1.00 42.46 286 SER A O 1
ATOM 1999 N N . ARG A 1 254 ? 13.170 -23.210 -39.184 1.00 45.17 287 ARG A N 1
ATOM 2000 C CA . ARG A 1 254 ? 12.409 -23.497 -37.924 1.00 44.30 287 ARG A CA 1
ATOM 2001 C C . ARG A 1 254 ? 13.270 -24.208 -36.881 1.00 41.32 287 ARG A C 1
ATOM 2002 O O . ARG A 1 254 ? 12.831 -24.287 -35.711 1.00 42.20 287 ARG A O 1
ATOM 2010 N N . THR A 1 255 ? 14.377 -24.821 -37.290 1.00 40.45 288 THR A N 1
ATOM 2011 C CA . THR A 1 255 ? 15.148 -25.771 -36.437 1.00 38.14 288 THR A CA 1
ATOM 2012 C C . THR A 1 255 ? 16.580 -25.300 -36.208 1.00 35.01 288 THR A C 1
ATOM 2013 O O . THR A 1 255 ? 17.267 -25.978 -35.427 1.00 33.97 288 THR A O 1
ATOM 2017 N N . GLY A 1 256 ? 17.031 -24.255 -36.914 1.00 37.97 289 GLY A N 1
ATOM 2018 C CA . GLY A 1 256 ? 18.436 -23.801 -36.920 1.00 37.05 289 GLY A CA 1
ATOM 2019 C C . GLY A 1 256 ? 18.761 -22.846 -35.772 1.00 41.58 289 GLY A C 1
ATOM 2020 O O . GLY A 1 256 ? 19.942 -22.426 -35.649 1.00 42.55 289 GLY A O 1
ATOM 2021 N N . GLY A 1 257 ? 17.767 -22.467 -34.971 1.00 36.47 290 GLY A N 1
ATOM 2022 C CA . GLY A 1 257 ? 17.943 -21.544 -33.837 1.00 33.49 290 GLY A CA 1
ATOM 2023 C C . GLY A 1 257 ? 17.970 -20.113 -34.325 1.00 33.33 290 GLY A C 1
ATOM 2024 O O . GLY A 1 257 ? 17.781 -19.912 -35.508 1.00 34.02 290 GLY A O 1
ATOM 2025 N N . LEU A 1 258 ? 18.185 -19.154 -33.422 1.00 37.28 291 LEU A N 1
ATOM 2026 C CA . LEU A 1 258 ? 18.043 -17.707 -33.702 1.00 36.62 291 LEU A CA 1
ATOM 2027 C C . LEU A 1 258 ? 19.371 -17.150 -34.220 1.00 38.22 291 LEU A C 1
ATOM 2028 O O . LEU A 1 258 ? 19.398 -15.985 -34.670 1.00 35.84 291 LEU A O 1
ATOM 2033 N N . GLY A 1 259 ? 20.443 -17.938 -34.154 1.00 39.71 292 GLY A N 1
ATOM 2034 C CA . GLY A 1 259 ? 21.745 -17.496 -34.678 1.00 40.60 292 GLY A CA 1
ATOM 2035 C C . GLY A 1 259 ? 22.415 -16.500 -33.738 1.00 43.50 292 GLY A C 1
ATOM 2036 O O . GLY A 1 259 ? 21.920 -16.272 -32.623 1.00 36.85 292 GLY A O 1
ATOM 2037 N N . ALA A 1 260 ? 23.494 -15.886 -34.199 1.00 40.91 293 ALA A N 1
ATOM 2038 C CA . ALA A 1 260 ? 24.254 -14.883 -33.433 1.00 44.57 293 ALA A CA 1
ATOM 2039 C C . ALA A 1 260 ? 23.440 -13.604 -33.437 1.00 42.35 293 ALA A C 1
ATOM 2040 O O . ALA A 1 260 ? 22.880 -13.251 -34.469 1.00 42.85 293 ALA A O 1
ATOM 2042 N N . PRO A 1 261 ? 23.346 -12.891 -32.291 1.00 41.05 294 PRO A N 1
ATOM 2043 C CA . PRO A 1 261 ? 22.527 -11.682 -32.201 1.00 39.71 294 PRO A CA 1
ATOM 2044 C C . PRO A 1 261 ? 23.097 -10.527 -33.032 1.00 36.65 294 PRO A C 1
ATOM 2045 O O . PRO A 1 261 ? 24.041 -9.883 -32.588 1.00 37.08 294 PRO A O 1
ATOM 2049 N N . ARG A 1 262 ? 22.468 -10.260 -34.179 1.00 38.57 295 ARG A N 1
ATOM 2050 C CA . ARG A 1 262 ? 22.878 -9.198 -35.136 1.00 42.56 295 ARG A CA 1
ATOM 2051 C C . ARG A 1 262 ? 21.672 -8.391 -35.625 1.00 43.42 295 ARG A C 1
ATOM 2052 O O . ARG A 1 262 ? 21.727 -7.817 -36.733 1.00 42.17 295 ARG A O 1
ATOM 2060 N N . GLY A 1 263 ? 20.640 -8.271 -34.801 1.00 41.70 296 GLY A N 1
ATOM 2061 C CA . GLY A 1 263 ? 19.486 -7.421 -35.137 1.00 44.01 296 GLY A CA 1
ATOM 2062 C C . GLY A 1 263 ? 18.790 -7.905 -36.394 1.00 37.36 296 GLY A C 1
ATOM 2063 O O . GLY A 1 263 ? 18.235 -7.063 -37.094 1.00 38.96 296 GLY A O 1
ATOM 2064 N N . GLN A 1 264 ? 18.814 -9.208 -36.653 1.00 35.81 297 GLN A N 1
ATOM 2065 C CA . GLN A 1 264 ? 18.182 -9.832 -37.846 1.00 38.47 297 GLN A CA 1
ATOM 2066 C C . GLN A 1 264 ? 16.696 -10.161 -37.573 1.00 39.15 297 GLN A C 1
ATOM 2067 O O . GLN A 1 264 ? 15.944 -10.290 -38.547 1.00 39.36 297 GLN A O 1
ATOM 2073 N N . ALA A 1 265 ? 16.251 -10.294 -36.319 1.00 40.00 298 ALA A N 1
ATOM 2074 C CA . ALA A 1 265 ? 14.878 -10.772 -35.992 1.00 37.34 298 ALA A CA 1
ATOM 2075 C C . ALA A 1 265 ? 13.860 -9.627 -36.138 1.00 37.73 298 ALA A C 1
ATOM 2076 O O . ALA A 1 265 ? 14.261 -8.450 -36.157 1.00 39.52 298 ALA A O 1
ATOM 2078 N N . PHE A 1 266 ? 12.580 -9.946 -36.330 1.00 37.92 299 PHE A N 1
ATOM 2079 C CA . PHE A 1 266 ? 11.487 -8.942 -36.303 1.00 41.92 299 PHE A CA 1
ATOM 2080 C C . PHE A 1 266 ? 11.257 -8.486 -34.849 1.00 39.04 299 PHE A C 1
ATOM 2081 O O . PHE A 1 266 ? 11.262 -9.316 -33.914 1.00 37.62 299 PHE A O 1
ATOM 2089 N N . TRP A 1 267 ? 11.077 -7.187 -34.663 1.00 36.65 300 TRP A N 1
ATOM 2090 C CA . TRP A 1 267 ? 10.456 -6.609 -33.450 1.00 37.47 300 TRP A CA 1
ATOM 2091 C C . TRP A 1 267 ? 9.112 -7.284 -33.242 1.00 35.09 300 TRP A C 1
ATOM 2092 O O . TRP A 1 267 ? 8.311 -7.374 -34.168 1.00 37.43 300 TRP A O 1
ATOM 2103 N N . PRO A 1 268 ? 8.860 -7.869 -32.055 1.00 34.37 301 PRO A N 1
ATOM 2104 C CA . PRO A 1 268 ? 7.577 -8.518 -31.783 1.00 31.78 301 PRO A CA 1
ATOM 2105 C C . PRO A 1 268 ? 6.472 -7.465 -31.796 1.00 31.27 301 PRO A C 1
ATOM 2106 O O . PRO A 1 268 ? 5.417 -7.726 -32.278 1.00 36.38 301 PRO A O 1
ATOM 2110 N N A VAL A 1 269 ? 6.788 -6.286 -31.270 0.50 31.90 302 VAL A N 1
ATOM 2111 N N B VAL A 1 269 ? 6.765 -6.290 -31.245 0.50 30.96 302 VAL A N 1
ATOM 2112 C CA A VAL A 1 269 ? 5.916 -5.085 -31.270 0.50 34.40 302 VAL A CA 1
ATOM 2113 C CA B VAL A 1 269 ? 5.898 -5.082 -31.298 0.50 32.77 302 VAL A CA 1
ATOM 2114 C C A VAL A 1 269 ? 6.847 -3.888 -31.254 0.50 32.87 302 VAL A C 1
ATOM 2115 C C B VAL A 1 269 ? 6.838 -3.893 -31.261 0.50 31.93 302 VAL A C 1
ATOM 2116 O O A VAL A 1 269 ? 7.969 -4.056 -30.772 0.50 34.93 302 VAL A O 1
ATOM 2117 O O B VAL A 1 269 ? 7.953 -4.072 -30.769 0.50 34.00 302 VAL A O 1
ATOM 2124 N N . ARG A 1 270 ? 6.410 -2.748 -31.784 1.00 35.15 303 ARG A N 1
ATOM 2125 C CA . ARG A 1 270 ? 7.203 -1.497 -31.698 1.00 38.12 303 ARG A CA 1
ATOM 2126 C C . ARG A 1 270 ? 6.531 -0.591 -30.673 1.00 36.34 303 ARG A C 1
ATOM 2127 O O . ARG A 1 270 ? 5.317 -0.506 -30.676 1.00 40.21 303 ARG A O 1
ATOM 2135 N N . GLY A 1 271 ? 7.318 0.061 -29.834 1.00 35.58 304 GLY A N 1
ATOM 2136 C CA . GLY A 1 271 ? 6.799 0.909 -28.759 1.00 37.90 304 GLY A CA 1
ATOM 2137 C C . GLY A 1 271 ? 7.956 1.342 -27.881 1.00 37.77 304 GLY A C 1
ATOM 2138 O O . GLY A 1 271 ? 9.084 0.960 -28.139 1.00 36.70 304 GLY A O 1
ATOM 2139 N N . PRO A 1 272 ? 7.712 2.152 -26.839 1.00 35.06 305 PRO A N 1
ATOM 2140 C CA . PRO A 1 272 ? 8.772 2.516 -25.919 1.00 34.39 305 PRO A CA 1
ATOM 2141 C C . PRO A 1 272 ? 9.220 1.264 -25.152 1.00 35.51 305 P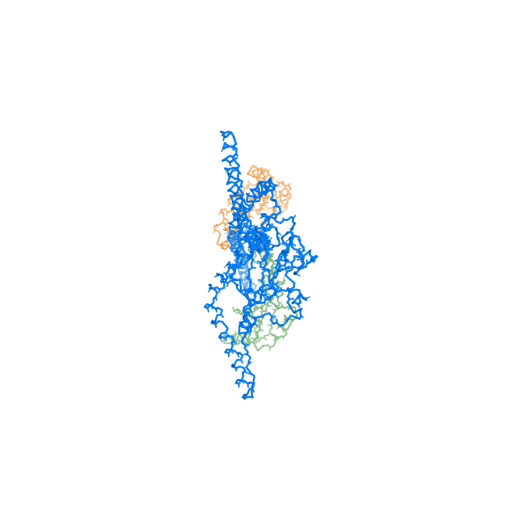RO A C 1
ATOM 2142 O O . PRO A 1 272 ? 8.353 0.479 -24.759 1.00 34.50 305 PRO A O 1
ATOM 2146 N N . THR A 1 273 ? 10.529 1.094 -24.953 1.00 33.30 306 THR A N 1
ATOM 2147 C CA . THR A 1 273 ? 11.091 0.045 -24.057 1.00 35.61 306 THR A CA 1
ATOM 2148 C C . THR A 1 273 ? 10.936 0.521 -22.608 1.00 36.07 306 THR A C 1
ATOM 2149 O O . THR A 1 273 ? 11.658 1.495 -22.233 1.00 35.57 306 THR A O 1
ATOM 2153 N N . LEU A 1 274 ? 10.009 -0.101 -21.860 1.00 31.02 307 LEU A N 1
ATOM 2154 C CA . LEU A 1 274 ? 9.607 0.339 -20.498 1.00 31.44 307 LEU A CA 1
ATOM 2155 C C . LEU A 1 274 ? 10.534 -0.301 -19.461 1.00 32.17 307 LEU A C 1
ATOM 2156 O O . LEU A 1 274 ? 10.840 0.366 -18.450 1.00 31.43 307 LEU A O 1
ATOM 2161 N N . HIS A 1 275 ? 10.970 -1.536 -19.719 1.00 30.25 308 HIS A N 1
ATOM 2162 C CA . HIS A 1 275 ? 11.907 -2.307 -18.865 1.00 30.90 308 HIS A CA 1
ATOM 2163 C C . HIS A 1 275 ? 12.867 -3.077 -19.775 1.00 31.12 308 HIS A C 1
ATOM 2164 O O . HIS A 1 275 ? 12.419 -3.550 -20.873 1.00 31.08 308 HIS A O 1
ATOM 2171 N N . ARG A 1 276 ? 14.129 -3.172 -19.361 1.00 30.15 309 ARG A N 1
ATOM 2172 C CA . ARG A 1 276 ? 15.218 -3.880 -20.094 1.00 33.08 309 ARG A CA 1
ATOM 2173 C C . ARG A 1 276 ? 15.735 -5.034 -19.231 1.00 34.19 309 ARG A C 1
ATOM 2174 O O . ARG A 1 276 ? 15.716 -4.923 -17.976 1.00 34.01 309 ARG A O 1
ATOM 2182 N N . TYR A 1 277 ? 16.155 -6.117 -19.876 1.00 35.16 310 TYR A N 1
ATOM 2183 C CA . TYR A 1 277 ? 16.844 -7.258 -19.225 1.00 33.63 310 TYR A CA 1
ATOM 2184 C C . TYR A 1 277 ? 17.908 -6.689 -18.267 1.00 31.44 310 TYR A C 1
ATOM 2185 O O . TYR A 1 277 ? 18.720 -5.862 -18.680 1.00 28.39 310 TYR A O 1
ATOM 2194 N N . GLY A 1 278 ? 17.924 -7.145 -17.023 1.00 32.87 311 GLY A N 1
ATOM 2195 C CA . GLY A 1 278 ? 18.986 -6.824 -16.050 1.00 30.93 311 GLY A CA 1
ATOM 2196 C C . GLY A 1 278 ? 18.623 -5.627 -15.197 1.00 34.00 311 GLY A C 1
ATOM 2197 O O . GLY A 1 278 ? 19.289 -5.458 -14.187 1.00 31.51 311 GLY A O 1
ATOM 2198 N N . GLU A 1 279 ? 17.616 -4.815 -15.570 1.00 29.35 312 GLU A N 1
ATOM 2199 C CA . GLU A 1 279 ? 17.190 -3.680 -14.712 1.00 31.83 312 GLU A CA 1
ATOM 2200 C C . GLU A 1 279 ? 16.554 -4.262 -13.452 1.00 32.30 312 GLU A C 1
ATOM 2201 O O . GLU A 1 279 ? 16.238 -5.455 -13.415 1.00 32.58 312 GLU A O 1
ATOM 2207 N N . GLN A 1 280 ? 16.415 -3.445 -12.432 1.00 34.51 313 GLN A N 1
ATOM 2208 C CA . GLN A 1 280 ? 15.795 -3.883 -11.172 1.00 36.98 313 GLN A CA 1
ATOM 2209 C C . GLN A 1 280 ? 14.304 -4.114 -11.425 1.00 34.41 313 GLN A C 1
ATOM 2210 O O . GLN A 1 280 ? 13.630 -3.209 -11.951 1.00 31.25 313 GLN A O 1
ATOM 2216 N N . LEU A 1 281 ? 13.832 -5.302 -11.063 1.00 34.50 314 LEU A N 1
ATOM 2217 C CA . LEU A 1 281 ? 12.402 -5.676 -11.069 1.00 39.27 314 LEU A CA 1
ATOM 2218 C C . LEU A 1 281 ? 11.816 -5.255 -9.716 1.00 42.04 314 LEU A C 1
ATOM 2219 O O . LEU A 1 281 ? 10.908 -4.407 -9.685 1.00 39.19 314 LEU A O 1
ATOM 2224 N N . GLN A 1 282 ? 12.322 -5.858 -8.639 1.00 47.50 315 GLN A N 1
ATOM 2225 C CA . GLN A 1 282 ? 12.000 -5.475 -7.236 1.00 46.01 315 GLN A CA 1
ATOM 2226 C C . GLN A 1 282 ? 13.073 -6.063 -6.329 1.00 48.84 315 GLN A C 1
ATOM 2227 O O . GLN A 1 282 ? 13.486 -7.238 -6.554 1.00 45.91 315 GLN A O 1
ATOM 2233 N N . GLY A 1 283 ? 13.515 -5.262 -5.358 1.00 53.74 316 GLY A N 1
ATOM 2234 C CA . GLY A 1 283 ? 14.659 -5.605 -4.503 1.00 47.38 316 GLY A CA 1
ATOM 2235 C C . GLY A 1 283 ? 15.833 -5.955 -5.372 1.00 48.65 316 GLY A C 1
ATOM 2236 O O . GLY A 1 283 ? 16.230 -5.120 -6.216 1.00 43.69 316 GLY A O 1
ATOM 2237 N N . GLU A 1 284 ? 16.310 -7.177 -5.208 1.00 48.16 317 GLU A N 1
ATOM 2238 C CA . GLU A 1 284 ? 17.521 -7.712 -5.859 1.00 51.37 317 GLU A CA 1
ATOM 2239 C C . GLU A 1 284 ? 17.098 -8.509 -7.102 1.00 50.86 317 GLU A C 1
ATOM 2240 O O . GLU A 1 284 ? 18.007 -8.985 -7.820 1.00 47.57 317 GLU A O 1
ATOM 2246 N N . LEU A 1 285 ? 15.787 -8.693 -7.335 1.00 46.55 318 LEU A N 1
ATOM 2247 C CA . LEU A 1 285 ? 15.275 -9.426 -8.531 1.00 43.21 318 LEU A CA 1
ATOM 2248 C C . LEU A 1 285 ? 15.455 -8.525 -9.755 1.00 38.79 318 LEU A C 1
ATOM 2249 O O . LEU A 1 285 ? 15.214 -7.299 -9.641 1.00 38.99 318 LEU A O 1
ATOM 2254 N N . ARG A 1 286 ? 15.936 -9.095 -10.854 1.00 37.21 319 ARG A N 1
ATOM 2255 C CA . ARG A 1 286 ? 16.163 -8.367 -12.128 1.00 40.31 319 ARG A CA 1
ATOM 2256 C C . ARG A 1 286 ? 15.154 -8.847 -13.170 1.00 39.52 319 ARG A C 1
ATOM 2257 O O . ARG A 1 286 ? 14.708 -10.027 -13.108 1.00 35.33 319 ARG A O 1
ATOM 2265 N N . TRP A 1 287 ? 14.827 -7.954 -14.100 1.00 35.89 320 TRP A N 1
ATOM 2266 C CA . TRP A 1 287 ? 14.106 -8.297 -15.339 1.00 32.47 320 TRP A CA 1
ATOM 2267 C C . TRP A 1 287 ? 14.928 -9.339 -16.086 1.00 35.60 320 TRP A C 1
ATOM 2268 O O . TRP A 1 287 ? 16.146 -9.130 -16.210 1.00 31.80 320 TRP A O 1
ATOM 2279 N N . LYS A 1 288 ? 14.263 -10.433 -16.481 1.00 37.65 321 LYS A N 1
ATOM 2280 C CA . LYS A 1 288 ? 14.787 -11.528 -17.331 1.00 38.87 321 LYS A CA 1
ATOM 2281 C C . LYS A 1 288 ? 14.327 -11.354 -18.787 1.00 34.52 321 LYS A C 1
ATOM 2282 O O . LYS A 1 288 ? 14.550 -12.274 -19.602 1.00 31.83 321 LYS A O 1
ATOM 2288 N N . GLY A 1 289 ? 13.686 -10.231 -19.099 1.00 35.51 322 GLY A N 1
ATOM 2289 C CA . GLY A 1 289 ? 13.174 -9.920 -20.448 1.00 35.23 322 GLY A CA 1
ATOM 2290 C C . GLY A 1 289 ? 12.957 -8.437 -20.588 1.00 31.51 322 GLY A C 1
ATOM 2291 O O . GLY A 1 289 ? 13.216 -7.734 -19.577 1.00 35.33 322 GLY A O 1
ATOM 2292 N N . MET A 1 290 ? 12.432 -7.988 -21.731 1.00 28.23 323 MET A N 1
ATOM 2293 C CA . MET A 1 290 ? 12.138 -6.555 -21.955 1.00 32.65 323 MET A CA 1
ATOM 2294 C C . MET A 1 290 ? 10.619 -6.337 -21.927 1.00 29.73 323 MET A C 1
ATOM 2295 O O . MET A 1 290 ? 9.863 -7.285 -22.041 1.00 30.41 323 MET A O 1
ATOM 2300 N N . VAL A 1 291 ? 10.196 -5.138 -21.575 1.00 30.72 324 VAL A N 1
ATOM 2301 C CA . VAL A 1 291 ? 8.765 -4.743 -21.677 1.00 29.68 324 VAL A CA 1
ATOM 2302 C C . VAL A 1 291 ? 8.666 -3.588 -22.674 1.00 28.04 324 VAL A C 1
ATOM 2303 O O . VAL A 1 291 ? 9.345 -2.553 -22.484 1.00 25.77 324 VAL A O 1
ATOM 2307 N N . ILE A 1 292 ? 7.861 -3.815 -23.707 1.00 25.93 325 ILE A N 1
ATOM 2308 C CA . ILE A 1 292 ? 7.592 -2.871 -24.814 1.00 28.63 325 ILE A CA 1
ATOM 2309 C C . ILE A 1 292 ? 6.144 -2.417 -24.688 1.00 27.90 325 ILE A C 1
ATOM 2310 O O . ILE A 1 292 ? 5.271 -3.259 -24.626 1.00 29.43 325 ILE A O 1
ATOM 2315 N N . GLY A 1 293 ? 5.939 -1.113 -24.581 1.00 29.46 326 GLY A N 1
ATOM 2316 C CA . GLY A 1 293 ? 4.609 -0.528 -24.421 1.00 32.69 326 GLY A CA 1
ATOM 2317 C C . GLY A 1 293 ? 3.908 -0.493 -25.762 1.00 32.34 326 GLY A C 1
ATOM 2318 O O . GLY A 1 293 ? 4.565 -0.282 -26.778 1.00 29.91 326 GLY A O 1
ATOM 2319 N N . ALA A 1 294 ? 2.613 -0.727 -25.767 1.00 31.38 327 ALA A N 1
ATOM 2320 C CA . ALA A 1 294 ? 1.814 -0.694 -26.997 1.00 33.28 327 ALA A CA 1
ATOM 2321 C C . ALA A 1 294 ? 0.354 -0.766 -26.586 1.00 32.87 327 ALA A C 1
ATOM 2322 O O . ALA A 1 294 ? 0.094 -1.248 -25.475 1.00 35.05 327 ALA A O 1
ATOM 2324 N N . SER A 1 295 ? -0.525 -0.304 -27.465 1.00 35.12 328 SER A N 1
ATOM 2325 C CA . SER A 1 295 ? -1.999 -0.312 -27.323 1.00 39.13 328 SER A CA 1
ATOM 2326 C C . SER A 1 295 ? -2.492 -1.732 -27.083 1.00 39.41 328 SER A C 1
ATOM 2327 O O . SER A 1 295 ? -1.990 -2.670 -27.734 1.00 38.93 328 SER A O 1
ATOM 2330 N N . GLU A 1 296 ? -3.499 -1.878 -26.244 1.00 38.75 329 GLU A N 1
ATOM 2331 C CA . GLU A 1 296 ? -4.199 -3.171 -26.132 1.00 44.39 329 GLU A CA 1
ATOM 2332 C C . GLU A 1 296 ? -4.680 -3.573 -27.528 1.00 38.89 329 GLU A C 1
ATOM 2333 O O . GLU A 1 296 ? -5.199 -2.720 -28.232 1.00 36.44 329 GLU A O 1
ATOM 2339 N N . GLY A 1 297 ? -4.476 -4.825 -27.913 1.00 37.74 330 GLY A N 1
ATOM 2340 C CA . GLY A 1 297 ? -4.945 -5.336 -29.209 1.00 39.21 330 GLY A CA 1
ATOM 2341 C C . GLY A 1 297 ? -3.896 -5.203 -30.293 1.00 36.05 330 GLY A C 1
ATOM 2342 O O . GLY A 1 297 ? -4.099 -5.775 -31.357 1.00 38.08 330 GLY A O 1
ATOM 2343 N N . THR A 1 298 ? -2.802 -4.477 -30.061 1.00 35.50 331 THR A N 1
ATOM 2344 C CA . THR A 1 298 ? -1.695 -4.410 -31.042 1.00 31.85 331 THR A CA 1
ATOM 2345 C C . THR A 1 298 ? -1.223 -5.840 -31.354 1.00 33.64 331 THR A C 1
ATOM 2346 O O . THR A 1 298 ? -1.087 -6.654 -30.415 1.00 34.14 331 THR A O 1
ATOM 2350 N N . GLU A 1 299 ? -0.990 -6.153 -32.624 1.00 33.02 332 GLU A N 1
ATOM 2351 C CA . GLU A 1 299 ? -0.556 -7.500 -33.045 1.00 35.32 332 GLU A CA 1
ATOM 2352 C C . GLU A 1 299 ? 0.877 -7.734 -32.556 1.00 36.29 332 GLU A C 1
ATOM 2353 O O . GLU A 1 299 ? 1.704 -6.826 -32.695 1.00 30.95 332 GLU A O 1
ATOM 2359 N N . VAL A 1 300 ? 1.120 -8.911 -31.974 1.00 32.75 333 VAL A N 1
ATOM 2360 C CA . VAL A 1 300 ? 2.456 -9.392 -31.555 1.00 31.84 333 VAL A CA 1
ATOM 2361 C C . VAL A 1 300 ? 2.962 -10.296 -32.667 1.00 34.42 333 VAL A C 1
ATOM 2362 O O . VAL A 1 300 ? 2.286 -11.269 -32.953 1.00 36.19 333 VAL A O 1
ATOM 2366 N N . LYS A 1 301 ? 4.148 -10.016 -33.204 1.00 35.01 334 LYS A N 1
ATOM 2367 C CA . LYS A 1 301 ? 4.749 -10.776 -34.326 1.00 35.24 334 LYS A CA 1
ATOM 2368 C C . LYS A 1 301 ? 5.781 -11.786 -33.815 1.00 34.89 334 LYS A C 1
ATOM 2369 O O . LYS A 1 301 ? 6.629 -11.435 -32.969 1.00 32.52 334 LYS A O 1
ATOM 2375 N N . ALA A 1 302 ? 5.740 -13.004 -34.331 1.00 33.44 335 ALA A N 1
ATOM 2376 C CA . ALA A 1 302 ? 6.831 -13.980 -34.161 1.00 34.42 335 ALA A CA 1
ATOM 2377 C C . ALA A 1 302 ? 8.141 -13.308 -34.598 1.00 32.02 335 ALA A C 1
ATOM 2378 O O . ALA A 1 302 ? 8.154 -12.692 -35.651 1.00 34.52 335 ALA A O 1
ATOM 2380 N N . ILE A 1 303 ? 9.221 -13.403 -33.825 1.00 31.14 336 ILE A N 1
ATOM 2381 C CA . ILE A 1 303 ? 10.461 -12.655 -34.179 1.00 32.16 336 ILE A CA 1
ATOM 2382 C C . ILE A 1 303 ? 11.186 -13.411 -35.298 1.00 33.13 336 ILE A C 1
ATOM 2383 O O . ILE A 1 303 ? 11.989 -12.795 -35.994 1.00 30.67 336 ILE A O 1
ATOM 2388 N N . ALA A 1 304 ? 10.885 -14.698 -35.450 1.00 33.16 337 ALA A N 1
ATOM 2389 C CA . ALA A 1 304 ? 11.566 -15.626 -36.359 1.00 33.60 337 ALA A CA 1
ATOM 2390 C C . ALA A 1 304 ? 10.671 -16.827 -36.633 1.00 35.96 337 ALA A C 1
ATOM 2391 O O . ALA A 1 304 ? 9.749 -17.068 -35.827 1.00 36.96 337 ALA A O 1
ATOM 2393 N N . ASP A 1 305 ? 11.002 -17.592 -37.681 1.00 35.59 338 ASP A N 1
ATOM 2394 C CA . ASP A 1 305 ? 10.361 -18.892 -38.006 1.00 35.74 338 ASP A CA 1
ATOM 2395 C C . ASP A 1 305 ? 10.521 -19.819 -36.807 1.00 31.78 338 ASP A C 1
ATOM 2396 O O . ASP A 1 305 ? 11.626 -19.864 -36.215 1.00 30.92 338 ASP A O 1
ATOM 2401 N N . GLY A 1 306 ? 9.446 -20.532 -36.466 1.00 31.99 339 GLY A N 1
ATOM 2402 C CA . GLY A 1 306 ? 9.505 -21.641 -35.508 1.00 32.05 339 GLY A CA 1
ATOM 2403 C C . GLY A 1 306 ? 8.171 -22.328 -35.366 1.00 33.60 339 GLY A C 1
ATOM 2404 O O . GLY A 1 306 ? 7.374 -22.245 -36.323 1.00 36.13 339 GLY A O 1
ATOM 2405 N N . ARG A 1 307 ? 7.968 -22.997 -34.230 1.00 33.82 340 ARG A N 1
ATOM 2406 C CA . ARG A 1 307 ? 6.703 -23.649 -33.840 1.00 37.94 340 ARG A CA 1
ATOM 2407 C C . ARG A 1 307 ? 6.299 -23.251 -32.405 1.00 37.22 340 ARG A C 1
ATOM 2408 O O . ARG A 1 307 ? 7.145 -23.314 -31.510 1.00 35.00 340 ARG A O 1
ATOM 2416 N N . VAL A 1 308 ? 5.015 -22.956 -32.174 1.00 36.62 341 VAL A N 1
ATOM 2417 C CA . VAL A 1 308 ? 4.459 -22.670 -30.810 1.00 34.79 341 VAL A CA 1
ATOM 2418 C C . VAL A 1 308 ? 4.510 -23.942 -29.963 1.00 31.08 341 VAL A C 1
ATOM 2419 O O . VAL A 1 308 ? 3.922 -24.927 -30.408 1.00 39.38 341 VAL A O 1
ATOM 2423 N N . ILE A 1 309 ? 5.081 -23.915 -28.762 1.00 31.12 342 ILE A N 1
ATOM 2424 C CA . ILE A 1 309 ? 5.155 -25.106 -27.851 1.00 32.99 342 ILE A CA 1
ATOM 2425 C C . ILE A 1 309 ? 4.427 -24.847 -26.521 1.00 35.03 342 ILE A C 1
ATOM 2426 O O . ILE A 1 309 ? 4.291 -25.787 -25.732 1.00 37.88 342 ILE A O 1
ATOM 2431 N N . LEU A 1 310 ? 3.992 -23.616 -26.267 1.00 33.60 343 LEU A N 1
ATOM 2432 C CA . LEU A 1 310 ? 3.256 -23.213 -25.047 1.00 34.92 343 LEU A CA 1
ATOM 2433 C C . LEU A 1 310 ? 2.372 -22.006 -25.369 1.00 34.52 343 LEU A C 1
ATOM 2434 O O . LEU A 1 310 ? 2.840 -21.072 -26.069 1.00 31.14 343 LEU A O 1
ATOM 2439 N N . ALA A 1 311 ? 1.146 -22.031 -24.857 1.00 33.86 344 ALA A N 1
ATOM 2440 C CA . ALA A 1 311 ? 0.163 -20.932 -24.930 1.00 38.27 344 ALA A CA 1
ATOM 2441 C C . ALA A 1 311 ? -0.742 -21.024 -23.698 1.00 39.50 344 ALA A C 1
ATOM 2442 O O . ALA A 1 311 ? -1.895 -21.458 -23.816 1.00 45.70 344 ALA A O 1
ATOM 2444 N N . ASP A 1 312 ? -0.216 -20.608 -22.558 1.00 37.89 345 ASP A N 1
ATOM 2445 C CA . ASP A 1 312 ? -0.866 -20.766 -21.242 1.00 39.63 345 ASP A CA 1
ATOM 2446 C C . ASP A 1 312 ? -0.858 -19.443 -20.468 1.00 37.35 345 ASP A C 1
ATOM 2447 O O . ASP A 1 312 ? 0.059 -18.603 -20.657 1.00 36.60 345 ASP A O 1
ATOM 2452 N N . TRP A 1 313 ? -1.852 -19.288 -19.602 1.00 35.00 346 TRP A N 1
ATOM 2453 C CA . TRP A 1 313 ? -1.877 -18.261 -18.534 1.00 33.50 346 TRP A CA 1
ATOM 2454 C C . TRP A 1 313 ? -0.986 -18.742 -17.379 1.00 32.13 346 TRP A C 1
ATOM 2455 O O . TRP A 1 313 ? -1.158 -19.881 -16.923 1.00 37.37 346 TRP A O 1
ATOM 2466 N N . LEU A 1 314 ? -0.003 -17.927 -17.009 1.00 32.00 347 LEU A N 1
ATOM 2467 C CA . LEU A 1 314 ? 0.910 -18.137 -15.859 1.00 37.22 347 LEU A CA 1
ATOM 2468 C C . LEU A 1 314 ? 0.883 -16.919 -14.944 1.00 37.47 347 LEU A C 1
ATOM 2469 O O . LEU A 1 314 ? 0.935 -15.785 -15.468 1.00 34.09 347 LEU A O 1
ATOM 2474 N N . GLN A 1 315 ? 0.726 -17.159 -13.641 1.00 37.79 348 GLN A N 1
ATOM 2475 C CA . GLN A 1 315 ? 0.643 -16.079 -12.630 1.00 39.44 348 GLN A CA 1
ATOM 2476 C C . GLN A 1 315 ? 1.837 -15.136 -12.796 1.00 34.73 348 GLN A C 1
ATOM 2477 O O . GLN A 1 315 ? 2.979 -15.611 -12.953 1.00 34.03 348 GLN A O 1
ATOM 2483 N N . GLY A 1 316 ? 1.579 -13.832 -12.744 1.00 36.79 349 GLY A N 1
ATOM 2484 C CA . GLY A 1 316 ? 2.612 -12.798 -12.918 1.00 34.75 349 GLY A CA 1
ATOM 2485 C C . GLY A 1 316 ? 2.860 -12.464 -14.383 1.00 35.70 349 GLY A C 1
ATOM 2486 O O . GLY A 1 316 ? 3.246 -11.329 -14.647 1.00 34.97 349 GLY A O 1
ATOM 2487 N N . TYR A 1 317 ? 2.669 -13.413 -15.307 1.00 33.74 350 TYR A N 1
ATOM 2488 C CA . TYR A 1 317 ? 3.001 -13.235 -16.740 1.00 35.31 350 TYR A CA 1
ATOM 2489 C C . TYR A 1 317 ? 1.747 -13.185 -17.601 1.00 35.08 350 TYR A C 1
ATOM 2490 O O . TYR A 1 317 ? 1.830 -12.686 -18.726 1.00 33.73 350 TYR A O 1
ATOM 2499 N N . GLY A 1 318 ? 0.616 -13.647 -17.085 1.00 34.67 351 GLY A N 1
ATOM 2500 C CA . GLY A 1 318 ? -0.620 -13.651 -17.871 1.00 32.14 351 GLY A CA 1
ATOM 2501 C C . GLY A 1 318 ? -0.463 -14.631 -19.008 1.00 33.00 351 GLY A C 1
ATOM 2502 O O . GLY A 1 318 ? 0.285 -15.617 -18.841 1.00 32.69 351 GLY A O 1
ATOM 2503 N N . LEU A 1 319 ? -1.095 -14.329 -20.136 1.00 33.68 352 LEU A N 1
ATOM 2504 C CA . LEU A 1 319 ? -1.108 -15.212 -21.312 1.00 36.64 352 LEU A CA 1
ATOM 2505 C C . LEU A 1 319 ? 0.271 -15.192 -21.975 1.00 33.46 352 LEU A C 1
ATOM 2506 O O . LEU A 1 319 ? 0.654 -14.143 -22.517 1.00 30.77 352 LEU A O 1
ATOM 2511 N N . VAL A 1 320 ? 0.957 -16.331 -21.929 1.00 31.12 353 VAL A N 1
ATOM 2512 C CA . VAL A 1 320 ? 2.360 -16.519 -22.405 1.00 35.18 353 VAL A CA 1
ATOM 2513 C C . VAL A 1 320 ? 2.321 -17.466 -23.610 1.00 34.39 353 VAL A C 1
ATOM 2514 O O . VAL A 1 320 ? 1.796 -18.585 -23.460 1.00 32.28 353 VAL A O 1
ATOM 2518 N N . VAL A 1 321 ? 2.871 -17.017 -24.734 1.00 31.38 354 VAL A N 1
ATOM 2519 C CA . VAL A 1 321 ? 3.164 -17.825 -25.947 1.00 32.22 354 VAL A CA 1
ATOM 2520 C C . VAL A 1 321 ? 4.682 -18.051 -25.990 1.00 36.47 354 VAL A C 1
ATOM 2521 O O . VAL A 1 321 ? 5.441 -17.067 -25.789 1.00 31.97 354 VAL A O 1
ATOM 2525 N N . VAL A 1 322 ? 5.110 -19.304 -26.178 1.00 34.18 355 VAL A N 1
ATOM 2526 C CA . VAL A 1 322 ? 6.539 -19.655 -26.402 1.00 34.42 355 VAL A CA 1
ATOM 2527 C C . VAL A 1 322 ? 6.657 -20.295 -27.785 1.00 36.95 355 VAL A C 1
ATOM 2528 O O . VAL A 1 322 ? 5.860 -21.194 -28.100 1.00 35.52 355 VAL A O 1
ATOM 2532 N N . VAL A 1 323 ? 7.604 -19.791 -28.579 1.00 35.57 356 VAL A N 1
ATOM 2533 C CA . VAL A 1 323 ? 7.930 -20.258 -29.953 1.00 34.06 356 VAL A CA 1
ATOM 2534 C C . VAL A 1 323 ? 9.306 -20.924 -29.896 1.00 36.23 356 VAL A C 1
ATOM 2535 O O . VAL A 1 323 ? 10.296 -20.249 -29.514 1.00 34.56 356 VAL A O 1
ATOM 2539 N N . GLU A 1 324 ? 9.357 -22.220 -30.197 1.00 37.57 357 GLU A N 1
ATOM 2540 C CA . GLU A 1 324 ? 10.618 -22.983 -30.395 1.00 38.74 357 GLU A CA 1
ATOM 2541 C C . GLU A 1 324 ? 11.264 -22.565 -31.723 1.00 38.93 357 GLU A C 1
ATOM 2542 O O . GLU A 1 324 ? 10.566 -22.551 -32.744 1.00 37.29 357 GLU A O 1
ATOM 2548 N N . HIS A 1 325 ? 12.548 -22.199 -31.703 1.00 37.24 358 HIS A N 1
ATOM 2549 C CA . HIS A 1 325 ? 13.314 -21.832 -32.921 1.00 38.21 358 HIS A CA 1
ATOM 2550 C C . HIS A 1 325 ? 14.356 -22.902 -33.281 1.00 38.12 358 HIS A C 1
ATOM 2551 O O . HIS A 1 325 ? 15.034 -22.722 -34.322 1.00 37.30 358 HIS A O 1
ATOM 2558 N N . GLY A 1 326 ? 14.435 -23.970 -32.483 1.00 40.53 359 GLY A N 1
ATOM 2559 C CA . GLY A 1 326 ? 15.425 -25.050 -32.625 1.00 43.39 359 GLY A CA 1
ATOM 2560 C C . GLY A 1 326 ? 16.695 -24.730 -31.856 1.00 47.27 359 GLY A C 1
ATOM 2561 O O . GLY A 1 326 ? 16.908 -23.527 -31.524 1.00 41.83 359 GLY A O 1
ATOM 2562 N N . LYS A 1 327 ? 17.486 -25.772 -31.575 1.00 44.37 360 LYS A N 1
ATOM 2563 C CA . LYS A 1 327 ? 18.789 -25.713 -30.866 1.00 43.80 360 LYS A CA 1
ATOM 2564 C C . LYS A 1 327 ? 18.580 -25.139 -29.464 1.00 45.01 360 LYS A C 1
ATOM 2565 O O . LYS A 1 327 ? 19.503 -24.525 -28.971 1.00 46.00 360 LYS A O 1
ATOM 2571 N N . GLY A 1 328 ? 17.416 -25.361 -28.847 1.00 42.89 361 GLY A N 1
ATOM 2572 C CA . GLY A 1 328 ? 17.118 -24.875 -27.488 1.00 46.57 361 GLY A CA 1
ATOM 2573 C C . GLY A 1 328 ? 16.872 -23.370 -27.417 1.00 43.29 361 GLY A C 1
ATOM 2574 O O . GLY A 1 328 ? 16.703 -22.882 -26.303 1.00 52.46 361 GLY A O 1
ATOM 2575 N N . ASP A 1 329 ? 16.869 -22.663 -28.552 1.00 40.16 362 ASP A N 1
ATOM 2576 C CA . ASP A 1 329 ? 16.461 -21.240 -28.670 1.00 36.29 362 ASP A CA 1
ATOM 2577 C C . ASP A 1 329 ? 14.921 -21.117 -28.682 1.00 35.70 362 ASP A C 1
ATOM 2578 O O . ASP A 1 329 ? 14.256 -21.850 -29.405 1.00 36.54 362 ASP A O 1
ATOM 2583 N N . MET A 1 330 ? 14.386 -20.212 -27.870 1.00 35.44 363 MET A N 1
ATOM 2584 C CA . MET A 1 330 ? 12.945 -19.926 -27.707 1.00 34.95 363 MET A CA 1
ATOM 2585 C C . MET A 1 330 ? 12.741 -18.416 -27.629 1.00 33.15 363 MET A C 1
ATOM 2586 O O . MET A 1 330 ? 13.611 -17.721 -27.076 1.00 34.39 363 MET A O 1
ATOM 2591 N N . SER A 1 331 ? 11.621 -17.938 -28.169 1.00 33.12 364 SER A N 1
ATOM 2592 C CA . SER A 1 331 ? 11.128 -16.566 -27.965 1.00 30.20 364 SER A CA 1
ATOM 2593 C C . SER A 1 331 ? 9.844 -16.661 -27.130 1.00 32.66 364 SER A C 1
ATOM 2594 O O . SER A 1 331 ? 9.089 -17.666 -27.257 1.00 32.34 364 SER A O 1
ATOM 2597 N N . LEU A 1 332 ? 9.679 -15.736 -26.179 1.00 32.36 365 LEU A N 1
ATOM 2598 C CA . LEU A 1 332 ? 8.594 -15.799 -25.178 1.00 30.08 365 LEU A CA 1
ATOM 2599 C C . LEU A 1 332 ? 7.872 -14.452 -25.147 1.00 29.82 365 LEU A C 1
ATOM 2600 O O . LEU A 1 332 ? 8.535 -13.402 -25.225 1.00 31.80 365 LEU A O 1
ATOM 2605 N N . TYR A 1 333 ? 6.543 -14.530 -25.173 1.00 27.39 366 TYR A N 1
ATOM 2606 C CA . TYR A 1 333 ? 5.617 -13.397 -25.415 1.00 29.76 366 TYR A CA 1
ATOM 2607 C C . TYR A 1 333 ? 4.548 -13.469 -24.322 1.00 29.97 366 TYR A C 1
ATOM 2608 O O . TYR A 1 333 ? 3.837 -14.484 -24.276 1.00 30.18 366 TYR A O 1
ATOM 2617 N N . GLY A 1 334 ? 4.508 -12.483 -23.422 1.00 27.85 367 GLY A N 1
ATOM 2618 C CA . GLY A 1 334 ? 3.609 -12.517 -22.260 1.00 27.86 367 GLY A CA 1
ATOM 2619 C C . GLY A 1 334 ? 2.783 -11.261 -22.144 1.00 25.33 367 GLY A C 1
ATOM 2620 O O . GLY A 1 334 ? 3.009 -10.306 -22.876 1.00 28.14 367 GLY A O 1
ATOM 2621 N N . TYR A 1 335 ? 1.913 -11.260 -21.161 1.00 26.48 368 TYR A N 1
ATOM 2622 C CA . TYR A 1 335 ? 0.959 -10.183 -20.807 1.00 28.26 368 TYR A CA 1
ATOM 2623 C C . TYR A 1 335 ? -0.150 -10.082 -21.851 1.00 27.23 368 TYR A C 1
ATOM 2624 O O . TYR A 1 335 ? -0.950 -9.124 -21.770 1.00 29.67 368 TYR A O 1
ATOM 2633 N N . ASN A 1 336 ? -0.261 -11.076 -22.736 1.00 29.58 369 ASN A N 1
ATOM 2634 C CA . ASN A 1 336 ? -1.105 -10.993 -23.954 1.00 28.61 369 ASN A CA 1
ATOM 2635 C C . ASN A 1 336 ? -2.594 -10.928 -23.588 1.00 29.75 369 ASN A C 1
ATOM 2636 O O . ASN A 1 336 ? -3.067 -11.663 -22.669 1.00 30.95 369 ASN A O 1
ATOM 2641 N N . GLN A 1 337 ? -3.327 -10.111 -24.340 1.00 32.64 370 GLN A N 1
ATOM 2642 C CA . GLN A 1 337 ? -4.813 -10.155 -24.402 1.00 31.60 370 GLN A CA 1
ATOM 2643 C C . GLN A 1 337 ? -5.255 -11.517 -24.924 1.00 31.18 370 GLN A C 1
ATOM 2644 O O . GLN A 1 337 ? -6.101 -12.139 -24.295 1.00 32.70 370 GLN A O 1
ATOM 2650 N N . SER A 1 338 ? -4.685 -11.952 -26.050 1.00 31.21 371 SER A N 1
ATOM 2651 C CA . SER A 1 338 ? -5.141 -13.149 -26.782 1.00 32.27 371 SER A CA 1
ATOM 2652 C C . SER A 1 338 ? -3.950 -13.883 -27.373 1.00 31.48 371 SER A C 1
ATOM 2653 O O . SER A 1 338 ? -3.060 -13.202 -27.880 1.00 32.33 371 SER A O 1
ATOM 2656 N N . ALA A 1 339 ? -3.990 -15.213 -27.353 1.00 31.00 372 ALA A N 1
ATOM 2657 C CA . ALA A 1 339 ? -3.109 -16.077 -28.159 1.00 34.13 372 ALA A CA 1
ATOM 2658 C C . ALA A 1 339 ? -3.832 -16.345 -29.487 1.00 36.14 372 ALA A C 1
ATOM 2659 O O . ALA A 1 339 ? -4.959 -16.860 -29.457 1.00 36.72 372 ALA A O 1
ATOM 2661 N N . LEU A 1 340 ? -3.207 -16.000 -30.618 1.00 35.35 373 LEU A N 1
ATOM 2662 C CA . LEU A 1 340 ? -3.839 -16.097 -31.960 1.00 34.21 373 LEU A CA 1
ATOM 2663 C C . LEU A 1 340 ? -3.484 -17.426 -32.625 1.00 35.85 373 LEU A C 1
ATOM 2664 O O . LEU A 1 340 ? -4.110 -17.734 -33.679 1.00 35.75 373 LEU A O 1
ATOM 2669 N N . VAL A 1 341 ? -2.622 -18.221 -31.985 1.00 36.58 374 VAL A N 1
ATOM 2670 C CA . VAL A 1 341 ? -2.090 -19.487 -32.561 1.00 40.30 374 VAL A CA 1
ATOM 2671 C C . VAL A 1 341 ? -2.089 -20.543 -31.466 1.00 39.77 374 VAL A C 1
ATOM 2672 O O . VAL A 1 341 ? -1.953 -20.167 -30.296 1.00 36.44 374 VAL A O 1
ATOM 2676 N N . SER A 1 342 ? -2.293 -21.806 -31.847 1.00 40.14 375 SER A N 1
ATOM 2677 C CA . SER A 1 342 ? -2.404 -22.951 -30.911 1.00 39.31 375 SER A CA 1
ATOM 2678 C C . SER A 1 342 ? -1.048 -23.628 -30.777 1.00 39.10 375 SER A C 1
ATOM 2679 O O . SER A 1 342 ? -0.239 -23.500 -31.678 1.00 41.73 375 SER A O 1
ATOM 2682 N N . VAL A 1 343 ? -0.854 -24.386 -29.716 1.00 39.39 376 VAL A N 1
ATOM 2683 C CA . VAL A 1 343 ? 0.373 -25.196 -29.537 1.00 36.60 376 VAL A CA 1
ATOM 2684 C C . VAL A 1 343 ? 0.467 -26.187 -30.695 1.00 40.56 376 VAL A C 1
ATOM 2685 O O . VAL A 1 343 ? -0.538 -26.823 -30.988 1.00 39.56 376 VAL A O 1
ATOM 2689 N N . GLY A 1 344 ? 1.651 -26.299 -31.308 1.00 39.06 377 GLY A N 1
ATOM 2690 C CA . GLY A 1 344 ? 1.940 -27.220 -32.416 1.00 36.02 377 GLY A CA 1
ATOM 2691 C C . GLY A 1 344 ? 1.887 -26.517 -33.754 1.00 36.84 377 GLY A C 1
ATOM 2692 O O . GLY A 1 344 ? 2.450 -27.066 -34.710 1.00 39.00 377 GLY A O 1
ATOM 2693 N N . SER A 1 345 ? 1.253 -25.344 -33.839 1.00 36.39 378 SER A N 1
ATOM 2694 C CA . SER A 1 345 ? 1.229 -24.528 -35.083 1.00 38.34 378 SER A CA 1
ATOM 2695 C C . SER A 1 345 ? 2.620 -23.974 -35.395 1.00 38.76 378 SER A C 1
ATOM 2696 O O . SER A 1 345 ? 3.315 -23.399 -34.520 1.00 40.41 378 SER A O 1
ATOM 2699 N N . GLN A 1 346 ? 2.996 -24.116 -36.648 1.00 36.58 379 GLN A N 1
ATOM 2700 C CA . GLN A 1 346 ? 4.258 -23.561 -37.169 1.00 41.19 379 GLN A CA 1
ATOM 2701 C C . GLN A 1 346 ? 3.997 -22.058 -37.313 1.00 40.56 379 GLN A C 1
ATOM 2702 O O . GLN A 1 346 ? 2.825 -21.693 -37.540 1.00 38.84 379 GLN A O 1
ATOM 2708 N N . VAL A 1 347 ? 5.001 -21.202 -37.094 1.00 34.51 380 VAL A N 1
ATOM 2709 C CA . VAL A 1 347 ? 4.822 -19.739 -37.288 1.00 34.89 380 VAL A CA 1
ATOM 2710 C C . VAL A 1 347 ? 5.940 -19.211 -38.181 1.00 35.13 380 VAL A C 1
ATOM 2711 O O . VAL A 1 347 ? 7.022 -19.832 -38.229 1.00 32.73 380 VAL A O 1
ATOM 2715 N N . ARG A 1 348 ? 5.656 -18.111 -38.868 1.00 37.28 381 ARG A N 1
ATOM 2716 C CA . ARG A 1 348 ? 6.594 -17.430 -39.788 1.00 44.32 381 ARG A CA 1
ATOM 2717 C C . ARG A 1 348 ? 7.096 -16.157 -39.112 1.00 40.92 381 ARG A C 1
ATOM 2718 O O . ARG A 1 348 ? 6.286 -15.482 -38.442 1.00 40.43 381 ARG A O 1
ATOM 2726 N N . ALA A 1 349 ? 8.350 -15.804 -39.345 1.00 34.63 382 ALA A N 1
ATOM 2727 C CA . ALA A 1 349 ? 8.879 -14.490 -38.937 1.00 35.95 382 ALA A CA 1
ATOM 2728 C C . ALA A 1 349 ? 7.858 -13.449 -39.355 1.00 34.61 382 ALA A C 1
ATOM 2729 O O . ALA A 1 349 ? 7.510 -13.428 -40.543 1.00 34.12 382 ALA A O 1
ATOM 2731 N N . GLY A 1 350 ? 7.411 -12.612 -38.420 1.00 34.55 383 GLY A N 1
ATOM 2732 C CA . GLY A 1 350 ? 6.549 -11.457 -38.741 1.00 35.53 383 GLY A CA 1
ATOM 2733 C C . GLY A 1 350 ? 5.062 -11.778 -38.654 1.00 36.47 383 GLY A C 1
ATOM 2734 O O . GLY A 1 350 ? 4.272 -10.827 -38.749 1.00 38.25 383 GLY A O 1
ATOM 2735 N N . GLN A 1 351 ? 4.691 -13.047 -38.441 1.00 32.51 384 GLN A N 1
ATOM 2736 C CA . GLN A 1 351 ? 3.280 -13.516 -38.338 1.00 36.39 384 GLN A CA 1
ATOM 2737 C C . GLN A 1 351 ? 2.671 -13.097 -36.995 1.00 36.31 384 GLN A C 1
ATOM 2738 O O . GLN A 1 351 ? 3.298 -13.299 -35.959 1.00 34.67 384 GLN A O 1
ATOM 2744 N N . PRO A 1 352 ? 1.424 -12.557 -36.948 1.00 38.43 385 PRO A N 1
ATOM 2745 C CA . PRO A 1 352 ? 0.740 -12.311 -35.670 1.00 34.43 385 PRO A CA 1
ATOM 2746 C C . PRO A 1 352 ? 0.518 -13.606 -34.878 1.00 34.22 385 PRO A C 1
ATOM 2747 O O . PRO A 1 352 ? 0.042 -14.556 -35.431 1.00 37.91 385 PRO A O 1
ATOM 2751 N N . ILE A 1 353 ? 0.964 -13.653 -33.626 1.00 32.58 386 ILE A N 1
ATOM 2752 C CA . ILE A 1 353 ? 0.784 -14.844 -32.742 1.00 33.19 386 ILE A CA 1
ATOM 2753 C C . ILE A 1 353 ? -0.048 -14.477 -31.507 1.00 30.33 386 ILE A C 1
ATOM 2754 O O . ILE A 1 353 ? -0.456 -15.396 -30.775 1.00 30.00 386 ILE A O 1
ATOM 2759 N N . ALA A 1 354 ? -0.301 -13.197 -31.274 1.00 28.68 387 ALA A N 1
ATOM 2760 C CA . ALA A 1 354 ? -0.971 -12.733 -30.039 1.00 29.30 387 ALA A CA 1
ATOM 2761 C C . ALA A 1 354 ? -1.345 -11.264 -30.197 1.00 28.10 387 ALA A C 1
ATOM 2762 O O . ALA A 1 354 ? -0.893 -10.633 -31.183 1.00 31.15 387 ALA A O 1
ATOM 2764 N N . LEU A 1 355 ? -2.170 -10.762 -29.284 1.00 28.93 388 LEU A N 1
ATOM 2765 C CA . LEU A 1 355 ? -2.506 -9.316 -29.206 1.00 29.37 388 LEU A CA 1
ATOM 2766 C C . LEU A 1 355 ? -2.057 -8.813 -27.836 1.00 28.67 388 LEU A C 1
ATOM 2767 O O . LEU A 1 355 ? -2.187 -9.561 -26.847 1.00 29.11 388 LEU A O 1
ATOM 2772 N N . VAL A 1 356 ? -1.475 -7.620 -27.822 1.00 27.05 389 VAL A N 1
ATOM 2773 C CA . VAL A 1 356 ? -0.928 -6.989 -26.608 1.00 27.19 389 VAL A CA 1
ATOM 2774 C C . VAL A 1 356 ? -2.076 -6.892 -25.630 1.00 31.52 389 VAL A C 1
ATOM 2775 O O . VAL A 1 356 ? -3.197 -6.485 -26.068 1.00 32.32 389 VAL A O 1
ATOM 2779 N N . GLY A 1 357 ? -1.814 -7.233 -24.370 1.00 32.18 390 GLY A N 1
ATOM 2780 C CA . GLY A 1 357 ? -2.746 -6.886 -23.290 1.00 31.25 390 GLY A CA 1
ATOM 2781 C C . GLY A 1 357 ? -2.060 -6.614 -21.978 1.00 30.04 390 GLY A C 1
ATOM 2782 O O . GLY A 1 357 ? -0.951 -6.028 -21.938 1.00 32.15 390 GLY A O 1
ATOM 2783 N N . SER A 1 358 ? -2.744 -6.979 -20.905 1.00 29.55 391 SER A N 1
ATOM 2784 C CA . SER A 1 358 ? -2.235 -6.758 -19.540 1.00 34.64 391 SER A CA 1
ATOM 2785 C C . SER A 1 358 ? -2.662 -7.934 -18.685 1.00 33.10 391 SER A C 1
ATOM 2786 O O . SER A 1 358 ? -2.914 -7.758 -17.470 1.00 32.55 391 SER A O 1
ATOM 2789 N N . SER A 1 359 ? -2.694 -9.110 -19.314 1.00 33.35 392 SER A N 1
ATOM 2790 C CA . SER A 1 359 ? -3.124 -10.353 -18.645 1.00 31.20 392 SER A CA 1
ATOM 2791 C C . SER A 1 359 ? -2.141 -10.630 -17.515 1.00 32.48 392 SER A C 1
ATOM 2792 O O . SER A 1 359 ? -0.948 -10.210 -17.605 1.00 30.92 392 SER A O 1
ATOM 2795 N N . GLY A 1 360 ? -2.645 -11.241 -16.453 1.00 33.58 393 GLY A N 1
ATOM 2796 C CA . GLY A 1 360 ? -1.877 -11.448 -15.217 1.00 36.09 393 GLY A CA 1
ATOM 2797 C C . GLY A 1 360 ? -1.953 -10.250 -14.288 1.00 36.44 393 GLY A C 1
ATOM 2798 O O . GLY A 1 360 ? -1.286 -10.306 -13.265 1.00 43.40 393 GLY A O 1
ATOM 2799 N N . GLY A 1 361 ? -2.712 -9.208 -14.632 1.00 37.86 394 GLY A N 1
ATOM 2800 C CA . GLY A 1 361 ? -2.942 -8.027 -13.770 1.00 42.22 394 GLY A CA 1
ATOM 2801 C C . GLY A 1 361 ? -1.868 -6.949 -13.885 1.00 41.97 394 GLY A C 1
ATOM 2802 O O . GLY A 1 361 ? -1.430 -6.432 -12.839 1.00 43.14 394 GLY A O 1
ATOM 2803 N N . GLN A 1 362 ? -1.445 -6.602 -15.100 1.00 38.60 395 GLN A N 1
ATOM 2804 C CA . GLN A 1 362 ? -0.445 -5.533 -15.330 1.00 35.90 395 GLN A CA 1
ATOM 2805 C C . GLN A 1 362 ? -1.182 -4.193 -15.258 1.00 35.56 395 GLN A C 1
ATOM 2806 O O . GLN A 1 362 ? -2.380 -4.160 -15.605 1.00 38.18 395 GLN A O 1
ATOM 2812 N N . GLY A 1 363 ? -0.471 -3.117 -14.929 1.00 36.75 396 GLY A N 1
ATOM 2813 C CA . GLY A 1 363 ? -1.020 -1.752 -14.810 1.00 36.97 396 GLY A CA 1
ATOM 2814 C C . GLY A 1 363 ? -1.319 -1.086 -16.143 1.00 40.97 396 GLY A C 1
ATOM 2815 O O . GLY A 1 363 ? -2.076 -0.121 -16.172 1.00 46.01 396 GLY A O 1
ATOM 2816 N N . ARG A 1 364 ? -0.770 -1.574 -17.241 1.00 41.40 397 ARG A N 1
ATOM 2817 C CA . ARG A 1 364 ? -0.931 -0.926 -18.555 1.00 36.11 397 ARG A CA 1
ATOM 2818 C C . ARG A 1 364 ? -0.682 -1.959 -19.644 1.00 37.71 397 ARG A C 1
ATOM 2819 O O . ARG A 1 364 ? -0.039 -2.970 -19.412 1.00 32.18 397 ARG A O 1
ATOM 2827 N N . PRO A 1 365 ? -1.217 -1.763 -20.859 1.00 35.11 398 PRO A N 1
ATOM 2828 C CA . PRO A 1 365 ? -0.959 -2.710 -21.933 1.00 35.37 398 PRO A CA 1
ATOM 2829 C C . PRO A 1 365 ? 0.517 -2.634 -22.350 1.00 32.78 398 PRO A C 1
ATOM 2830 O O . PRO A 1 365 ? 1.128 -1.584 -22.331 1.00 30.81 398 PRO A O 1
ATOM 2834 N N . SER A 1 366 ? 1.091 -3.806 -22.574 1.00 29.90 399 SER A N 1
ATOM 2835 C CA . SER A 1 366 ? 2.519 -3.961 -22.913 1.00 29.42 399 SER A CA 1
ATOM 2836 C C . SER A 1 366 ? 2.797 -5.401 -23.301 1.00 27.93 399 SER A C 1
ATOM 2837 O O . SER A 1 366 ? 2.056 -6.348 -22.859 1.00 28.97 399 SER A O 1
ATOM 2840 N N . LEU A 1 367 ? 3.923 -5.575 -23.967 1.00 27.54 400 LEU A N 1
ATOM 2841 C CA . LEU A 1 367 ? 4.433 -6.932 -24.257 1.00 26.80 400 LEU A CA 1
ATOM 2842 C C . LEU A 1 367 ? 5.606 -7.228 -23.340 1.00 28.04 400 LEU A C 1
ATOM 2843 O O . LEU A 1 367 ? 6.563 -6.416 -23.341 1.00 26.43 400 LEU A O 1
ATOM 2848 N N . TYR A 1 368 ? 5.536 -8.368 -22.641 1.00 27.20 401 TYR A N 1
ATOM 2849 C CA . TYR A 1 368 ? 6.688 -9.046 -22.002 1.00 27.21 401 TYR A CA 1
ATOM 2850 C C . TYR A 1 368 ? 7.370 -9.939 -23.043 1.00 29.02 401 TYR A C 1
ATOM 2851 O O . TYR A 1 368 ? 6.715 -10.847 -23.635 1.00 27.65 401 TYR A O 1
ATOM 2860 N N . PHE A 1 369 ? 8.675 -9.745 -23.234 1.00 27.78 402 PHE A N 1
ATOM 2861 C CA . PHE A 1 369 ? 9.413 -10.414 -24.323 1.00 29.48 402 PHE A CA 1
ATOM 2862 C C . PHE A 1 369 ? 10.722 -11.005 -23.795 1.00 31.08 402 PHE A C 1
ATOM 2863 O O . PHE A 1 369 ? 11.565 -10.273 -23.260 1.00 28.52 402 PHE A O 1
ATOM 2871 N N . GLU A 1 370 ? 10.896 -12.312 -23.939 1.00 31.32 403 GLU A N 1
ATOM 2872 C CA . GLU A 1 370 ? 12.181 -12.969 -23.608 1.00 32.29 403 GLU A CA 1
ATOM 2873 C C . GLU A 1 370 ? 12.729 -13.641 -24.854 1.00 33.80 403 GLU A C 1
ATOM 2874 O O . GLU A 1 370 ? 11.919 -14.060 -25.726 1.00 32.62 403 GLU A O 1
ATOM 2880 N N . ILE A 1 371 ? 14.051 -13.756 -24.905 1.00 34.13 404 ILE A N 1
ATOM 2881 C CA . ILE A 1 371 ? 14.745 -14.804 -25.699 1.00 33.81 404 ILE A CA 1
ATOM 2882 C C . ILE A 1 371 ? 15.470 -15.702 -24.700 1.00 36.20 404 ILE A C 1
ATOM 2883 O O . ILE A 1 371 ? 16.082 -15.181 -23.752 1.00 34.22 404 ILE A O 1
ATOM 2888 N N . ARG A 1 372 ? 15.272 -17.009 -24.832 1.00 35.87 405 ARG A N 1
ATOM 2889 C CA . ARG A 1 372 ? 15.934 -18.037 -24.003 1.00 35.04 405 ARG A CA 1
ATOM 2890 C C . ARG A 1 372 ? 16.893 -18.859 -24.874 1.00 38.52 405 ARG A C 1
ATOM 2891 O O . ARG A 1 372 ? 16.525 -19.242 -26.009 1.00 38.56 405 ARG A O 1
ATOM 2899 N N . ARG A 1 373 ? 18.093 -19.085 -24.363 1.00 37.63 406 ARG A N 1
ATOM 2900 C CA . ARG A 1 373 ? 19.101 -20.013 -24.927 1.00 40.85 406 ARG A CA 1
ATOM 2901 C C . ARG A 1 373 ? 19.572 -20.922 -23.801 1.00 39.41 406 ARG A C 1
ATOM 2902 O O . ARG A 1 373 ? 19.848 -20.382 -22.716 1.00 36.73 406 ARG A O 1
ATOM 2910 N N . GLN A 1 374 ? 19.686 -22.227 -24.065 1.00 42.68 407 GLN A N 1
ATOM 2911 C CA . GLN A 1 374 ? 20.223 -23.219 -23.095 1.00 48.07 407 GLN A CA 1
ATOM 2912 C C . GLN A 1 374 ? 19.446 -23.101 -21.783 1.00 48.30 407 GLN A C 1
ATOM 2913 O O . GLN A 1 374 ? 20.090 -23.035 -20.732 1.00 52.03 407 GLN A O 1
ATOM 2919 N N . GLY A 1 375 ? 18.121 -23.004 -21.859 1.00 45.45 408 GLY A N 1
ATOM 2920 C CA . GLY A 1 375 ? 17.236 -22.965 -20.683 1.00 45.62 408 GLY A CA 1
ATOM 2921 C C . GLY A 1 375 ? 17.367 -21.691 -19.860 1.00 43.45 408 GLY A C 1
ATOM 2922 O O . GLY A 1 375 ? 16.843 -21.705 -18.762 1.00 44.56 408 GLY A O 1
ATOM 2923 N N . GLN A 1 376 ? 18.018 -20.636 -20.374 1.00 43.90 409 GLN A N 1
ATOM 2924 C CA . GLN A 1 376 ? 18.292 -19.360 -19.648 1.00 46.61 409 GLN A CA 1
ATOM 2925 C C . GLN A 1 376 ? 17.799 -18.180 -20.475 1.00 38.75 409 GLN A C 1
ATOM 2926 O O . GLN A 1 376 ? 18.239 -18.060 -21.620 1.00 35.39 409 GLN A O 1
ATOM 2932 N N . ALA A 1 377 ? 16.983 -17.312 -19.893 1.00 36.53 410 ALA A N 1
ATOM 2933 C CA . ALA A 1 377 ? 16.691 -15.983 -20.468 1.00 34.90 410 ALA A CA 1
ATOM 2934 C C . ALA A 1 377 ? 18.020 -15.259 -20.670 1.00 33.13 410 ALA A C 1
ATOM 2935 O O . ALA A 1 377 ? 18.863 -15.326 -19.802 1.00 37.05 410 ALA A O 1
ATOM 2937 N N . VAL A 1 378 ? 18.182 -14.619 -21.818 1.00 34.77 411 VAL A N 1
ATOM 2938 C CA . VAL A 1 378 ? 19.330 -13.742 -22.152 1.00 33.02 411 VAL A CA 1
ATOM 2939 C C . VAL A 1 378 ? 18.761 -12.387 -22.594 1.00 35.21 411 VAL A C 1
ATOM 2940 O O . VAL A 1 378 ? 17.513 -12.307 -22.902 1.00 30.79 411 VAL A O 1
ATOM 2944 N N . ASN A 1 379 ? 19.601 -11.346 -22.566 1.00 31.54 412 ASN A N 1
ATOM 2945 C CA . ASN A 1 379 ? 19.212 -10.016 -23.079 1.00 32.83 412 ASN A CA 1
ATOM 2946 C C . ASN A 1 379 ? 18.699 -10.244 -24.498 1.00 33.54 412 ASN A C 1
ATOM 2947 O O . ASN A 1 379 ? 19.479 -10.608 -25.365 1.00 31.81 412 ASN A O 1
ATOM 2952 N N . PRO A 1 380 ? 17.398 -10.026 -24.785 1.00 31.92 413 PRO A N 1
ATOM 2953 C CA . PRO A 1 380 ? 16.865 -10.248 -26.128 1.00 31.36 413 PRO A CA 1
ATOM 2954 C C . PRO A 1 380 ? 17.194 -9.092 -27.070 1.00 29.49 413 PRO A C 1
ATOM 2955 O O . PRO A 1 380 ? 17.108 -9.264 -28.254 1.00 34.42 413 PRO A O 1
ATOM 2959 N N . GLN A 1 381 ? 17.598 -7.950 -26.533 1.00 28.62 414 GLN A N 1
ATOM 2960 C CA . GLN A 1 381 ? 17.759 -6.712 -27.340 1.00 31.70 414 GLN A CA 1
ATOM 2961 C C . GLN A 1 381 ? 18.574 -6.942 -28.611 1.00 35.56 414 GLN A C 1
ATOM 2962 O O . GLN A 1 381 ? 18.189 -6.421 -29.664 1.00 37.42 414 GLN A O 1
ATOM 2968 N N . PRO A 1 382 ? 19.764 -7.585 -28.579 1.00 35.51 415 PRO A N 1
ATOM 2969 C CA . PRO A 1 382 ? 20.645 -7.545 -29.753 1.00 35.34 415 PRO A CA 1
ATOM 2970 C C . PRO A 1 382 ? 20.175 -8.381 -30.967 1.00 35.76 415 PRO A C 1
ATOM 2971 O O . PRO A 1 382 ? 20.736 -8.244 -32.035 1.00 36.65 415 PRO A O 1
ATOM 2975 N N . TRP A 1 383 ? 19.126 -9.183 -30.833 1.00 36.54 416 TRP A N 1
ATOM 2976 C CA . TRP A 1 383 ? 18.438 -9.792 -32.007 1.00 37.61 416 TRP A CA 1
ATOM 2977 C C . TRP A 1 383 ? 17.475 -8.814 -32.707 1.00 37.64 416 TRP A C 1
ATOM 2978 O O . TRP A 1 383 ? 17.107 -9.059 -33.866 1.00 41.16 416 TRP A O 1
ATOM 2989 N N . LEU A 1 384 ? 17.095 -7.712 -32.081 1.00 39.92 417 LEU A N 1
ATOM 2990 C CA . LEU A 1 384 ? 16.019 -6.858 -32.635 1.00 43.72 417 LEU A CA 1
ATOM 2991 C C . LEU A 1 384 ? 16.597 -5.837 -33.615 1.00 49.69 417 LEU A C 1
ATOM 2992 O O . LEU A 1 384 ? 17.584 -5.161 -33.270 1.00 45.57 417 LEU A O 1
ATOM 2997 N N . GLY A 1 385 ? 15.995 -5.798 -34.812 1.00 58.62 418 GLY A N 1
ATOM 2998 C CA . GLY A 1 385 ? 16.389 -4.953 -35.953 1.00 67.20 418 GLY A CA 1
ATOM 2999 C C . GLY A 1 385 ? 15.200 -4.505 -36.798 1.00 77.04 418 GLY A C 1
ATOM 3000 O O . GLY A 1 385 ? 15.038 -3.277 -36.970 1.00 80.39 418 GLY A O 1
ATOM 3001 N N . ARG A 1 386 ? 14.395 -5.446 -37.313 1.00 77.89 419 ARG A N 1
ATOM 3002 C CA . ARG A 1 386 ? 13.483 -5.213 -38.474 1.00 75.47 419 ARG A CA 1
ATOM 3003 C C . ARG A 1 386 ? 12.001 -5.518 -38.153 1.00 77.90 419 ARG A C 1
ATOM 3004 O O . ARG A 1 386 ? 11.183 -5.518 -39.081 1.00 74.72 419 ARG A O 1
ATOM 3013 N N . GLY B 2 2 ? -67.088 -2.842 -93.711 1.00 69.68 109 GLY B N 1
ATOM 3014 C CA . GLY B 2 2 ? -65.848 -2.224 -93.166 1.00 68.08 109 GLY B CA 1
ATOM 3015 C C . GLY B 2 2 ? -65.936 -1.964 -91.666 1.00 65.82 109 GLY B C 1
ATOM 3016 O O . GLY B 2 2 ? -65.963 -0.788 -91.265 1.00 66.33 109 GLY B O 1
ATOM 3017 N N . GLN B 2 3 ? -65.956 -3.020 -90.854 1.00 58.85 110 GLN B N 1
ATOM 3018 C CA . GLN B 2 3 ? -65.884 -2.918 -89.373 1.00 62.01 110 GLN B CA 1
ATOM 3019 C C . GLN B 2 3 ? -64.612 -2.173 -88.950 1.00 60.53 110 GLN B C 1
ATOM 3020 O O . GLN B 2 3 ? -63.569 -2.378 -89.560 1.00 61.69 110 GLN B O 1
ATOM 3026 N N . ILE B 2 4 ? -64.728 -1.357 -87.900 1.00 54.12 111 ILE B N 1
ATOM 3027 C CA . ILE B 2 4 ? -63.628 -0.630 -87.211 1.00 47.59 111 ILE B CA 1
ATOM 3028 C C . ILE B 2 4 ? -63.299 -1.384 -85.922 1.00 49.86 111 ILE B C 1
ATOM 3029 O O . ILE B 2 4 ? -64.232 -1.624 -85.149 1.00 48.73 111 ILE B O 1
ATOM 3034 N N . THR B 2 5 ? -62.044 -1.809 -85.733 1.00 47.90 112 THR B N 1
ATOM 3035 C CA . THR B 2 5 ? -61.575 -2.487 -84.498 1.00 45.10 112 THR B CA 1
ATOM 3036 C C . THR B 2 5 ? -60.932 -1.420 -83.615 1.00 44.19 112 THR B C 1
ATOM 3037 O O . THR B 2 5 ? -60.057 -0.675 -84.118 1.00 44.30 112 THR B O 1
ATOM 3041 N N . VAL B 2 6 ? -61.386 -1.313 -82.368 1.00 40.06 113 VAL B N 1
ATOM 3042 C CA . VAL B 2 6 ? -60.814 -0.344 -81.399 1.00 42.44 113 VAL B CA 1
ATOM 3043 C C . VAL B 2 6 ? -60.201 -1.146 -80.247 1.00 42.66 113 VAL B C 1
ATOM 3044 O O . VAL B 2 6 ? -60.779 -2.184 -79.846 1.00 43.00 113 VAL B O 1
ATOM 3048 N N . TYR B 2 7 ? -59.035 -0.687 -79.785 1.00 38.11 114 TYR B N 1
ATOM 3049 C CA . TYR B 2 7 ? -58.295 -1.257 -78.640 1.00 34.29 114 TYR B CA 1
ATOM 3050 C C . TYR B 2 7 ? -58.350 -0.239 -77.513 1.00 31.67 114 TYR B C 1
ATOM 3051 O O . TYR B 2 7 ? -58.113 0.948 -77.764 1.00 35.06 114 TYR B O 1
ATOM 3060 N N . LEU B 2 8 ? -58.710 -0.709 -76.323 1.00 31.65 115 LEU B N 1
ATOM 3061 C CA . LEU B 2 8 ? -58.928 0.128 -75.131 1.00 33.37 115 LEU B CA 1
ATOM 3062 C C . LEU B 2 8 ? -57.602 0.341 -74.401 1.00 33.97 115 LEU B C 1
ATOM 3063 O O . LEU B 2 8 ? -56.697 -0.521 -74.479 1.00 35.82 115 LEU B O 1
ATOM 3068 N N . GLN B 2 9 ? -57.487 1.467 -73.715 1.00 33.55 116 GLN B N 1
ATOM 3069 C CA . GLN B 2 9 ? -56.393 1.682 -72.734 1.00 36.85 116 GLN B CA 1
ATOM 3070 C C . GLN B 2 9 ? -56.472 0.521 -71.741 1.00 33.31 116 GLN B C 1
ATOM 3071 O O . GLN B 2 9 ? -57.593 0.108 -71.415 1.00 36.50 116 GLN B O 1
ATOM 3077 N N . LYS B 2 10 ? -55.343 -0.038 -71.325 1.00 35.65 117 LYS B N 1
ATOM 3078 C CA . LYS B 2 10 ? -55.302 -1.299 -70.516 1.00 36.90 117 LYS B CA 1
ATOM 3079 C C . LYS B 2 10 ? -55.611 -1.015 -69.048 1.00 34.57 117 LYS B C 1
ATOM 3080 O O . LYS B 2 10 ? -55.843 -1.978 -68.331 1.00 37.06 117 LYS B O 1
ATOM 3086 N N . THR B 2 11 ? -55.618 0.251 -68.625 1.00 35.13 118 THR B N 1
ATOM 3087 C CA . THR B 2 11 ? -55.928 0.649 -67.226 1.00 42.21 118 THR B CA 1
ATOM 3088 C C . THR B 2 11 ? -57.437 0.754 -67.004 1.00 42.77 118 THR B C 1
ATOM 3089 O O . THR B 2 11 ? -57.827 1.098 -65.875 1.00 42.96 118 THR B O 1
ATOM 3093 N N . LEU B 2 12 ? -58.262 0.538 -68.035 1.00 44.58 119 LEU B N 1
ATOM 3094 C CA . LEU B 2 12 ? -59.743 0.610 -67.899 1.00 42.82 119 LEU B CA 1
ATOM 3095 C C . LEU B 2 12 ? -60.202 -0.625 -67.116 1.00 45.07 119 LEU B C 1
ATOM 3096 O O . LEU B 2 12 ? -59.852 -1.754 -67.541 1.00 46.08 119 LEU B O 1
ATOM 3101 N N . ASP B 2 13 ? -60.965 -0.401 -66.042 1.00 49.90 120 ASP B N 1
ATOM 3102 C CA . ASP B 2 13 ? -61.714 -1.458 -65.308 1.00 56.72 120 ASP B CA 1
ATOM 3103 C C . ASP B 2 13 ? -62.923 -1.904 -66.148 1.00 59.38 120 ASP B C 1
ATOM 3104 O O . ASP B 2 13 ? -63.117 -1.390 -67.295 1.00 57.33 120 ASP B O 1
ATOM 3109 N N . ASP B 2 14 ? -63.708 -2.837 -65.603 1.00 59.46 121 ASP B N 1
ATOM 3110 C CA . ASP B 2 14 ? -64.882 -3.437 -66.284 1.00 57.09 121 ASP B CA 1
ATOM 3111 C C . ASP B 2 14 ? -65.911 -2.339 -66.531 1.00 50.61 121 ASP B C 1
ATOM 3112 O O . ASP B 2 14 ? -66.402 -2.255 -67.649 1.00 51.68 121 ASP B O 1
ATOM 3117 N N . ASP B 2 15 ? -66.188 -1.502 -65.540 1.00 50.01 122 ASP B N 1
ATOM 3118 C CA . ASP B 2 15 ? -67.210 -0.432 -65.653 1.00 57.65 122 ASP B CA 1
ATOM 3119 C C . ASP B 2 15 ? -66.791 0.518 -66.781 1.00 55.71 122 ASP B C 1
ATOM 3120 O O . ASP B 2 15 ? -67.596 0.698 -67.712 1.00 51.96 122 ASP B O 1
ATOM 3125 N N . ALA B 2 16 ? -65.569 1.065 -66.719 1.00 53.56 123 ALA B N 1
ATOM 3126 C CA . ALA B 2 16 ? -65.030 2.069 -67.674 1.00 51.90 123 ALA B CA 1
ATOM 3127 C C . ALA B 2 16 ? -65.107 1.521 -69.107 1.00 42.85 123 ALA B C 1
ATOM 3128 O O . ALA B 2 16 ? -65.555 2.256 -70.011 1.00 45.46 123 ALA B O 1
ATOM 3130 N N . ALA B 2 17 ? -64.733 0.258 -69.293 1.00 43.61 124 ALA B N 1
ATOM 3131 C CA . ALA B 2 17 ? -64.825 -0.470 -70.581 1.00 44.29 124 ALA B CA 1
ATOM 3132 C C . ALA B 2 17 ? -66.283 -0.498 -71.060 1.00 46.39 124 ALA B C 1
ATOM 3133 O O . ALA B 2 17 ? -66.533 -0.189 -72.236 1.00 44.87 124 ALA B O 1
ATOM 3135 N N . ALA B 2 18 ? -67.210 -0.863 -70.171 1.00 47.37 125 ALA B N 1
ATOM 3136 C CA . ALA B 2 18 ? -68.656 -0.958 -70.461 1.00 42.82 125 ALA B CA 1
ATOM 3137 C C . ALA B 2 18 ? -69.130 0.411 -70.927 1.00 41.35 125 ALA B C 1
ATOM 3138 O O . ALA B 2 18 ? -69.925 0.464 -71.882 1.00 45.86 125 ALA B O 1
ATOM 3140 N N . GLY B 2 19 ? -68.635 1.476 -70.295 1.00 41.81 126 GLY B N 1
ATOM 3141 C CA . GLY B 2 19 ? -68.964 2.865 -70.667 1.00 44.52 126 GLY B CA 1
ATOM 3142 C C . GLY B 2 19 ? -68.539 3.172 -72.094 1.00 43.97 126 GLY B C 1
ATOM 3143 O O . GLY B 2 19 ? -69.374 3.713 -72.873 1.00 49.64 126 GLY B O 1
ATOM 3144 N N . VAL B 2 20 ? -67.294 2.832 -72.439 1.00 38.53 127 VAL B N 1
ATOM 3145 C CA . VAL B 2 20 ? -66.748 3.059 -73.810 1.00 39.99 127 VAL B CA 1
ATOM 3146 C C . VAL B 2 20 ? -67.610 2.298 -74.822 1.00 38.97 127 VAL B C 1
ATOM 3147 O O . VAL B 2 20 ? -67.951 2.897 -75.874 1.00 36.28 127 VAL B O 1
ATOM 3151 N N . VAL B 2 21 ? -67.917 1.031 -74.510 1.00 41.10 128 VAL B N 1
ATOM 3152 C CA . VAL B 2 21 ? -68.753 0.123 -75.346 1.00 46.33 128 VAL B CA 1
ATOM 3153 C C . VAL B 2 21 ? -70.127 0.762 -75.565 1.00 45.25 128 VAL B C 1
ATOM 3154 O O . VAL B 2 21 ? -70.622 0.715 -76.704 1.00 49.96 128 VAL B O 1
ATOM 3158 N N . ALA B 2 22 ? -70.726 1.322 -74.521 1.00 41.67 129 ALA B N 1
ATOM 3159 C CA . ALA B 2 22 ? -72.066 1.957 -74.590 1.00 45.37 129 ALA B CA 1
ATOM 3160 C C . ALA B 2 22 ? -71.968 3.216 -75.452 1.00 43.84 129 ALA B C 1
ATOM 3161 O O . ALA B 2 22 ? -72.873 3.412 -76.287 1.00 44.88 129 ALA B O 1
ATOM 3163 N N . GLN B 2 23 ? -70.882 3.989 -75.333 1.00 46.14 130 GLN B N 1
ATOM 3164 C CA . GLN B 2 23 ? -70.685 5.202 -76.180 1.00 43.24 130 GLN B CA 1
ATOM 3165 C C . GLN B 2 23 ? -70.525 4.828 -77.664 1.00 40.90 130 GLN B C 1
ATOM 3166 O O . GLN B 2 23 ? -71.019 5.584 -78.522 1.00 44.60 130 GLN B O 1
ATOM 3172 N N . LEU B 2 24 ? -69.886 3.702 -77.960 1.00 41.33 131 LEU B N 1
ATOM 3173 C CA . LEU B 2 24 ? -69.668 3.247 -79.357 1.00 42.42 131 LEU B CA 1
ATOM 3174 C C . LEU B 2 24 ? -71.031 2.849 -79.927 1.00 46.94 131 LEU B C 1
ATOM 3175 O O . LEU B 2 24 ? -71.362 3.287 -81.044 1.00 44.01 131 LEU B O 1
ATOM 3180 N N . GLN B 2 25 ? -71.795 2.071 -79.148 1.00 44.94 132 GLN B N 1
ATOM 3181 C CA . GLN B 2 25 ? -73.154 1.579 -79.505 1.00 48.14 132 GLN B CA 1
ATOM 3182 C C . GLN B 2 25 ? -74.093 2.749 -79.814 1.00 42.69 132 GLN B C 1
ATOM 3183 O O . GLN B 2 25 ? -74.888 2.598 -80.729 1.00 46.98 132 GLN B O 1
ATOM 3189 N N . ALA B 2 26 ? -74.005 3.840 -79.056 1.00 41.81 133 ALA B N 1
ATOM 3190 C CA . ALA B 2 26 ? -74.852 5.040 -79.202 1.00 42.26 133 ALA B CA 1
ATOM 3191 C C . ALA B 2 26 ? -74.442 5.887 -80.412 1.00 46.08 133 ALA B C 1
ATOM 3192 O O . ALA B 2 26 ? -75.178 6.856 -80.676 1.00 50.35 133 ALA B O 1
ATOM 3194 N N . GLU B 2 27 ? -73.329 5.594 -81.091 1.00 42.88 134 GLU B N 1
ATOM 3195 C CA . GLU B 2 27 ? -72.799 6.513 -82.128 1.00 43.28 134 GLU B CA 1
ATOM 3196 C C . GLU B 2 27 ? -73.662 6.327 -83.381 1.00 39.39 134 GLU B C 1
ATOM 3197 O O . GLU B 2 27 ? -74.006 5.176 -83.709 1.00 37.27 134 GLU B O 1
ATOM 3203 N N . GLN B 2 28 ? -73.936 7.417 -84.101 1.00 37.97 135 GLN B N 1
ATOM 3204 C CA . GLN B 2 28 ? -74.645 7.412 -85.412 1.00 40.02 135 GLN B CA 1
ATOM 3205 C C . GLN B 2 28 ? -73.988 6.432 -86.385 1.00 39.28 135 GLN B C 1
ATOM 3206 O O . GLN B 2 28 ? -72.783 6.509 -86.598 1.00 42.36 135 GLN B O 1
ATOM 3212 N N . GLY B 2 29 ? -74.768 5.541 -86.965 1.00 38.54 136 GLY B N 1
ATOM 3213 C CA . GLY B 2 29 ? -74.316 4.674 -88.057 1.00 40.06 136 GLY B CA 1
ATOM 3214 C C . GLY B 2 29 ? -73.729 3.371 -87.577 1.00 41.12 136 GLY B C 1
ATOM 3215 O O . GLY B 2 29 ? -73.265 2.607 -88.453 1.00 46.26 136 GLY B O 1
ATOM 3216 N N . VAL B 2 30 ? -73.789 3.109 -86.268 1.00 41.11 137 VAL B N 1
ATOM 3217 C CA . VAL B 2 30 ? -73.299 1.836 -85.654 1.00 43.53 137 VAL B CA 1
ATOM 3218 C C . VAL B 2 30 ? -74.476 0.876 -85.446 1.00 41.29 137 VAL B C 1
ATOM 3219 O O . VAL B 2 30 ? -75.379 1.211 -84.653 1.00 38.00 137 VAL B O 1
ATOM 3223 N N . GLU B 2 31 ? -74.413 -0.281 -86.109 1.00 45.91 138 GLU B N 1
ATOM 3224 C CA . GLU B 2 31 ? -75.373 -1.405 -85.978 1.00 51.33 138 GLU B CA 1
ATOM 3225 C C . GLU B 2 31 ? -75.146 -2.088 -84.624 1.00 54.84 138 GLU B C 1
ATOM 3226 O O . GLU B 2 31 ? -76.069 -2.027 -83.784 1.00 55.01 138 GLU B O 1
ATOM 3232 N N . LYS B 2 32 ? -73.967 -2.712 -84.434 1.00 51.40 139 LYS B N 1
ATOM 3233 C CA . LYS B 2 32 ? -73.582 -3.419 -83.180 1.00 55.85 139 LYS B CA 1
ATOM 3234 C C . LYS B 2 32 ? -72.092 -3.211 -82.863 1.00 54.04 139 LYS B C 1
ATOM 3235 O O . LYS B 2 32 ? -71.326 -2.783 -83.749 1.00 52.47 139 LYS B O 1
ATOM 3241 N N . VAL B 2 33 ? -71.725 -3.520 -81.618 1.00 50.56 140 VAL B N 1
ATOM 3242 C CA . VAL B 2 33 ? -70.339 -3.518 -81.082 1.00 49.14 140 VAL B CA 1
ATOM 3243 C C . VAL B 2 33 ? -70.112 -4.865 -80.387 1.00 51.42 140 VAL B C 1
ATOM 3244 O O . VAL B 2 33 ? -70.840 -5.159 -79.419 1.00 48.51 140 VAL B O 1
ATOM 3248 N N . ASN B 2 34 ? -69.165 -5.656 -80.894 1.00 47.65 141 ASN B N 1
ATOM 3249 C CA . ASN B 2 34 ? -68.678 -6.901 -80.247 1.00 49.35 141 ASN B CA 1
ATOM 3250 C C . ASN B 2 34 ? -67.450 -6.562 -79.404 1.00 49.61 141 ASN B C 1
ATOM 3251 O O . ASN B 2 34 ? -66.459 -6.124 -79.970 1.00 50.81 141 ASN B O 1
ATOM 3256 N N . TYR B 2 35 ? -67.539 -6.809 -78.101 1.00 48.87 142 TYR B N 1
ATOM 3257 C CA . TYR B 2 35 ? -66.549 -6.462 -77.063 1.00 46.46 142 TYR B CA 1
ATOM 3258 C C . TYR B 2 35 ? -65.886 -7.759 -76.621 1.00 49.69 142 TYR B C 1
ATOM 3259 O O . TYR B 2 35 ? -66.611 -8.749 -76.474 1.00 48.16 142 TYR B O 1
ATOM 3268 N N . LEU B 2 36 ? -64.561 -7.743 -76.466 1.00 51.06 143 LEU B N 1
ATOM 3269 C CA . LEU B 2 36 ? -63.758 -8.801 -75.801 1.00 49.09 143 LEU B CA 1
ATOM 3270 C C . LEU B 2 36 ? -63.017 -8.156 -74.635 1.00 47.82 143 LEU B C 1
ATOM 3271 O O . LEU B 2 36 ? -62.320 -7.153 -74.852 1.00 47.63 143 LEU B O 1
ATOM 3276 N N . SER B 2 37 ? -63.236 -8.687 -73.441 1.00 47.28 144 SER B N 1
ATOM 3277 C CA . SER B 2 37 ? -62.570 -8.307 -72.173 1.00 47.03 144 SER B CA 1
ATOM 3278 C C . SER B 2 37 ? -61.052 -8.454 -72.365 1.00 40.11 144 SER B C 1
ATOM 3279 O O . SER B 2 37 ? -60.647 -9.204 -73.275 1.00 39.29 144 SER B O 1
ATOM 3282 N N . ARG B 2 38 ? -60.236 -7.767 -71.569 1.00 40.75 145 ARG B N 1
ATOM 3283 C CA . ARG B 2 38 ? -58.785 -8.103 -71.462 1.00 45.73 145 ARG B CA 1
ATOM 3284 C C . ARG B 2 38 ? -58.667 -9.600 -71.181 1.00 44.75 145 ARG B C 1
ATOM 3285 O O . ARG B 2 38 ? -57.934 -10.281 -71.915 1.00 43.53 145 ARG B O 1
ATOM 3293 N N . GLU B 2 39 ? -59.445 -10.081 -70.204 1.00 49.80 146 GLU B N 1
ATOM 3294 C CA . GLU B 2 39 ? -59.406 -11.478 -69.677 1.00 52.99 146 GLU B CA 1
ATOM 3295 C C . GLU B 2 39 ? -59.890 -12.445 -70.773 1.00 46.18 146 GLU B C 1
ATOM 3296 O O . GLU B 2 39 ? -59.305 -13.517 -70.886 1.00 46.93 146 GLU B O 1
ATOM 3302 N N . ASP B 2 40 ? -60.868 -12.050 -71.592 1.00 50.23 147 ASP B N 1
ATOM 3303 C CA . ASP B 2 40 ? -61.411 -12.881 -72.705 1.00 54.33 147 ASP B CA 1
ATOM 3304 C C . ASP B 2 40 ? -60.457 -12.848 -73.891 1.00 52.25 147 ASP B C 1
ATOM 3305 O O . ASP B 2 40 ? -60.275 -13.898 -74.521 1.00 60.68 147 ASP B O 1
ATOM 3310 N N . ALA B 2 41 ? -59.897 -11.679 -74.206 1.00 51.35 148 ALA B N 1
ATOM 3311 C CA . ALA B 2 41 ? -58.892 -11.526 -75.280 1.00 51.50 148 ALA B CA 1
ATOM 3312 C C . ALA B 2 41 ? -57.716 -12.466 -74.987 1.00 50.71 148 ALA B C 1
ATOM 3313 O O . ALA B 2 41 ? -57.231 -13.121 -75.921 1.00 51.90 148 ALA B O 1
ATOM 3315 N N . LEU B 2 42 ? -57.299 -12.549 -73.722 1.00 50.25 149 LEU B N 1
ATOM 3316 C CA . LEU B 2 42 ? -56.178 -13.432 -73.308 1.00 53.95 149 LEU B CA 1
ATOM 3317 C C . LEU B 2 42 ? -56.585 -14.899 -73.503 1.00 56.73 149 LEU B C 1
ATOM 3318 O O . LEU B 2 42 ? -55.801 -15.651 -74.114 1.00 58.86 149 LEU B O 1
ATOM 3323 N N . GLY B 2 43 ? -57.766 -15.287 -73.014 1.00 61.76 150 GLY B N 1
ATOM 3324 C CA . GLY B 2 43 ? -58.369 -16.622 -73.236 1.00 60.89 150 GLY B CA 1
ATOM 3325 C C . GLY B 2 43 ? -58.281 -17.037 -74.697 1.00 59.00 150 GLY B C 1
ATOM 3326 O O . GLY B 2 43 ? -57.864 -18.176 -74.977 1.00 65.66 150 GLY B O 1
ATOM 3327 N N . GLU B 2 44 ? -58.609 -16.124 -75.604 1.00 57.16 151 GLU B N 1
ATOM 3328 C CA . GLU B 2 44 ? -58.644 -16.408 -77.060 1.00 61.46 151 GLU B CA 1
ATOM 3329 C C . GLU B 2 44 ? -57.227 -16.572 -77.613 1.00 62.79 151 GLU B C 1
ATOM 3330 O O . GLU B 2 44 ? -57.013 -17.457 -78.459 1.00 64.36 151 GLU B O 1
ATOM 3336 N N . PHE B 2 45 ? -56.308 -15.707 -77.189 1.00 58.03 152 PHE B N 1
ATOM 3337 C CA . PHE B 2 45 ? -54.918 -15.656 -77.706 1.00 55.60 152 PHE B CA 1
ATOM 3338 C C . PHE B 2 45 ? -54.203 -16.929 -77.236 1.00 54.61 152 PHE B C 1
ATOM 3339 O O . PHE B 2 45 ? -53.420 -17.511 -78.006 1.00 53.68 152 PHE B O 1
ATOM 3347 N N . ARG B 2 46 ? -54.525 -17.359 -76.010 1.00 56.76 153 ARG B N 1
ATOM 3348 C CA . ARG B 2 46 ? -53.877 -18.465 -75.253 1.00 60.85 153 ARG B CA 1
ATOM 3349 C C . ARG B 2 46 ? -53.994 -19.786 -76.023 1.00 60.14 153 ARG B C 1
ATOM 3350 O O . ARG B 2 46 ? -53.071 -20.603 -75.930 1.00 59.61 153 ARG B O 1
ATOM 3358 N N . ASN B 2 47 ? -55.085 -19.954 -76.772 1.00 66.51 154 ASN B N 1
ATOM 3359 C CA . ASN B 2 47 ? -55.346 -21.084 -77.706 1.00 69.09 154 ASN B CA 1
ATOM 3360 C C . ASN B 2 47 ? -54.270 -21.134 -78.796 1.00 71.93 154 ASN B C 1
ATOM 3361 O O . ASN B 2 47 ? -53.870 -22.250 -79.175 1.00 85.27 154 ASN B O 1
ATOM 3366 N N . TRP B 2 48 ? -53.807 -19.971 -79.254 1.00 63.62 155 TRP B N 1
ATOM 3367 C CA . TRP B 2 48 ? -52.785 -19.842 -80.322 1.00 61.32 155 TRP B CA 1
ATOM 3368 C C . TRP B 2 48 ? -51.500 -20.595 -79.942 1.00 63.21 155 TRP B C 1
ATOM 3369 O O . TRP B 2 48 ? -51.025 -20.446 -78.821 1.00 59.28 155 TRP B O 1
ATOM 3380 N N . SER B 2 49 ? -50.953 -21.382 -80.870 1.00 66.25 156 SER B N 1
ATOM 3381 C CA . SER B 2 49 ? -49.647 -22.076 -80.732 1.00 69.48 156 SER B CA 1
ATOM 3382 C C . SER B 2 49 ? -48.492 -21.057 -80.810 1.00 65.83 156 SER B C 1
ATOM 3383 O O . SER B 2 49 ? -47.395 -21.361 -80.298 1.00 61.93 156 SER B O 1
ATOM 3386 N N . GLY B 2 50 ? -48.722 -19.889 -81.420 1.00 55.12 157 GLY B N 1
ATOM 3387 C CA . GLY B 2 50 ? -47.725 -18.808 -81.553 1.00 58.34 157 GLY B CA 1
ATOM 3388 C C . GLY B 2 50 ? -46.977 -18.501 -80.263 1.00 50.56 157 GLY B C 1
ATOM 3389 O O . GLY B 2 50 ? -47.590 -18.632 -79.175 1.00 51.40 157 GLY B O 1
ATOM 3390 N N . PHE B 2 51 ? -45.689 -18.142 -80.388 1.00 47.23 158 PHE B N 1
ATOM 3391 C CA . PHE B 2 51 ? -44.771 -17.724 -79.286 1.00 49.58 158 PHE B CA 1
ATOM 3392 C C . PHE B 2 51 ? -44.818 -18.759 -78.139 1.00 49.22 158 PHE B C 1
ATOM 3393 O O . PHE B 2 51 ? -45.133 -18.399 -76.964 1.00 48.14 158 PHE B O 1
ATOM 3401 N N . GLY B 2 52 ? -44.536 -20.023 -78.470 1.00 50.61 159 GLY B N 1
ATOM 3402 C CA . GLY B 2 52 ? -44.641 -21.172 -77.549 1.00 49.89 159 GLY B CA 1
ATOM 3403 C C . GLY B 2 52 ? -43.841 -20.930 -76.284 1.00 47.15 159 GLY B C 1
ATOM 3404 O O . GLY B 2 52 ? -42.630 -20.644 -76.400 1.00 44.67 159 GLY B O 1
ATOM 3405 N N . GLY B 2 53 ? -44.515 -20.979 -75.130 1.00 52.02 160 GLY B N 1
ATOM 3406 C CA . GLY B 2 53 ? -43.927 -20.777 -73.791 1.00 58.19 160 GLY B CA 1
ATOM 3407 C C . GLY B 2 53 ? -43.870 -19.307 -73.386 1.00 57.23 160 GLY B C 1
ATOM 3408 O O . GLY B 2 53 ? -43.397 -19.040 -72.255 1.00 54.16 160 GLY B O 1
ATOM 3409 N N . ALA B 2 54 ? -44.284 -18.375 -74.260 1.00 54.36 161 ALA B N 1
ATOM 3410 C CA . ALA B 2 54 ? -44.135 -16.918 -74.005 1.00 50.64 161 ALA B CA 1
ATOM 3411 C C . ALA B 2 54 ? -45.010 -16.527 -72.810 1.00 49.46 161 ALA B C 1
ATOM 3412 O O . ALA B 2 54 ? -44.477 -15.853 -71.899 1.00 48.05 161 ALA B O 1
ATOM 3414 N N . LEU B 2 55 ? -46.288 -16.927 -72.803 1.00 44.87 162 LEU B N 1
ATOM 3415 C CA . LEU B 2 55 ? -47.271 -16.448 -71.794 1.00 47.97 162 LEU B CA 1
ATOM 3416 C C . LEU B 2 55 ? -46.975 -17.020 -70.401 1.00 46.56 162 LEU B C 1
ATOM 3417 O O . LEU B 2 55 ? -47.163 -16.263 -69.447 1.00 43.10 162 LEU B O 1
ATOM 3422 N N . ASP B 2 56 ? -46.445 -18.244 -70.282 1.00 49.89 163 ASP B N 1
ATOM 3423 C CA . ASP B 2 56 ? -46.031 -18.830 -68.972 1.00 55.78 163 ASP B CA 1
ATOM 3424 C C . ASP B 2 56 ? -44.978 -17.941 -68.283 1.00 52.48 163 ASP B C 1
ATOM 3425 O O . ASP B 2 56 ? -44.882 -17.998 -67.061 1.00 52.66 163 ASP B O 1
ATOM 3430 N N . MET B 2 57 ? -44.204 -17.160 -69.039 1.00 49.95 164 MET B N 1
ATOM 3431 C CA . MET B 2 57 ? -43.100 -16.336 -68.494 1.00 50.58 164 MET B CA 1
ATOM 3432 C C . MET B 2 57 ? -43.569 -14.911 -68.166 1.00 48.54 164 MET B C 1
ATOM 3433 O O . MET B 2 57 ? -42.750 -14.144 -67.646 1.00 46.42 164 MET B O 1
ATOM 3438 N N . LEU B 2 58 ? -44.799 -14.529 -68.514 1.00 48.16 165 LEU B N 1
ATOM 3439 C CA . LEU B 2 58 ? -45.327 -13.155 -68.264 1.00 52.11 165 LEU B CA 1
ATOM 3440 C C . LEU B 2 58 ? -46.332 -13.204 -67.107 1.00 56.39 165 LEU B C 1
ATOM 3441 O O . LEU B 2 58 ? -47.342 -13.925 -67.224 1.00 61.24 165 LEU B O 1
ATOM 3446 N N . GLU B 2 59 ? -46.088 -12.445 -66.039 1.00 59.37 166 GLU B N 1
ATOM 3447 C CA . GLU B 2 59 ? -47.004 -12.387 -64.872 1.00 64.86 166 GLU B CA 1
ATOM 3448 C C . GLU B 2 59 ? -48.270 -11.612 -65.264 1.00 60.69 166 GLU B C 1
ATOM 3449 O O . GLU B 2 59 ? -49.339 -11.953 -64.738 1.00 60.51 166 GLU B O 1
ATOM 3455 N N . GLU B 2 60 ? -48.157 -10.636 -66.178 1.00 54.49 167 GLU B N 1
ATOM 3456 C CA . GLU B 2 60 ? -49.225 -9.656 -66.516 1.00 49.18 167 GLU B CA 1
ATOM 3457 C C . GLU B 2 60 ? -49.814 -9.932 -67.898 1.00 40.50 167 GLU B C 1
ATOM 3458 O O . GLU B 2 60 ? -49.074 -10.305 -68.812 1.00 43.70 167 GLU B O 1
ATOM 3464 N N . ASN B 2 61 ? -51.123 -9.762 -68.009 1.00 39.55 168 ASN B N 1
ATOM 3465 C CA . ASN B 2 61 ? -51.879 -9.838 -69.280 1.00 40.77 168 ASN B CA 1
ATOM 3466 C C . ASN B 2 61 ? -51.274 -8.801 -70.216 1.00 36.80 168 ASN B C 1
ATOM 3467 O O . ASN B 2 61 ? -51.286 -7.613 -69.902 1.00 40.64 168 ASN B O 1
ATOM 3472 N N . PRO B 2 62 ? -50.667 -9.212 -71.348 1.00 37.15 169 PRO B N 1
ATOM 3473 C CA . PRO B 2 62 ? -50.040 -8.260 -72.261 1.00 38.60 169 PRO B CA 1
ATOM 3474 C C . PRO B 2 62 ? -51.030 -7.604 -73.236 1.00 36.71 169 PRO B C 1
ATOM 3475 O O . PRO B 2 62 ? -50.614 -6.736 -73.988 1.00 37.33 169 PRO B O 1
ATOM 3479 N N . LEU B 2 63 ? -52.303 -8.017 -73.209 1.00 40.77 170 LEU B N 1
ATOM 3480 C CA . LEU B 2 63 ? -53.292 -7.686 -74.269 1.00 40.39 170 LEU B CA 1
ATOM 3481 C C . LEU B 2 63 ? -54.228 -6.571 -73.830 1.00 38.84 170 LEU B C 1
ATOM 3482 O O . LEU B 2 63 ? -54.568 -6.435 -72.654 1.00 37.62 170 LEU B O 1
ATOM 3487 N N . PRO B 2 64 ? -54.728 -5.774 -74.790 1.00 37.60 171 PRO B N 1
ATOM 3488 C CA . PRO B 2 64 ? -55.816 -4.832 -74.525 1.00 38.53 171 PRO B CA 1
ATOM 3489 C C . PRO B 2 64 ? -57.205 -5.486 -74.654 1.00 36.94 171 PRO B C 1
ATOM 3490 O O . PRO B 2 64 ? -57.312 -6.542 -75.265 1.00 38.86 171 PRO B O 1
ATOM 3494 N N . ALA B 2 65 ? -58.232 -4.853 -74.095 1.00 35.24 172 ALA B N 1
ATOM 3495 C CA . ALA B 2 65 ? -59.648 -5.117 -74.457 1.00 41.20 172 ALA B CA 1
ATOM 3496 C C . ALA B 2 65 ? -59.845 -4.650 -75.909 1.00 43.91 172 ALA B C 1
ATOM 3497 O O . ALA B 2 65 ? -59.113 -3.713 -76.339 1.00 45.19 172 ALA B O 1
ATOM 3499 N N . VAL B 2 66 ? -60.753 -5.290 -76.646 1.00 42.98 173 VAL B N 1
ATOM 3500 C CA . VAL B 2 66 ? -61.082 -4.933 -78.056 1.00 45.61 173 VAL B CA 1
ATOM 3501 C C . VAL B 2 66 ? -62.607 -4.813 -78.207 1.00 43.90 173 VAL B C 1
ATOM 3502 O O . VAL B 2 66 ? -63.357 -5.539 -77.556 1.00 39.65 173 VAL B O 1
ATOM 3506 N N . ALA B 2 67 ? -63.026 -3.869 -79.040 1.00 42.05 174 ALA B N 1
ATOM 3507 C CA . ALA B 2 67 ? -64.428 -3.639 -79.444 1.00 42.32 174 ALA B CA 1
ATOM 3508 C C . ALA B 2 67 ? -64.430 -3.489 -80.957 1.00 42.45 174 ALA B C 1
ATOM 3509 O O . ALA B 2 67 ? -63.681 -2.618 -81.454 1.00 44.36 174 ALA B O 1
ATOM 3511 N N . VAL B 2 68 ? -65.167 -4.363 -81.646 1.00 44.77 175 VAL B N 1
ATOM 3512 C CA . VAL B 2 68 ? -65.349 -4.339 -83.127 1.00 45.68 175 VAL B CA 1
ATOM 3513 C C . VAL B 2 68 ? -66.672 -3.625 -83.420 1.00 45.63 175 VAL B C 1
ATOM 3514 O O . VAL B 2 68 ? -67.748 -4.160 -83.085 1.00 46.48 175 VAL B O 1
ATOM 3518 N N . VAL B 2 69 ? -66.568 -2.414 -83.95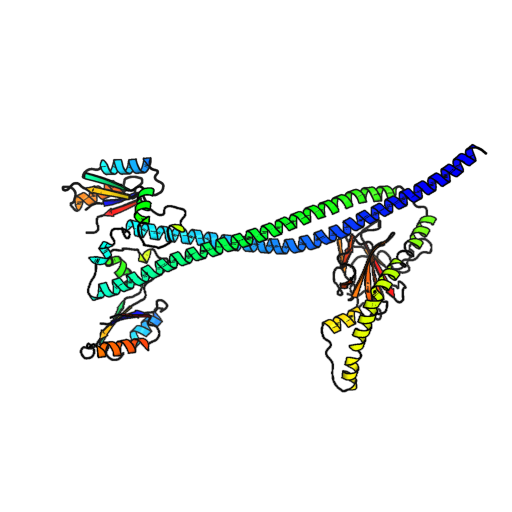6 1.00 44.35 176 VAL B N 1
ATOM 3519 C CA . VAL B 2 69 ? -67.693 -1.501 -84.272 1.00 42.37 176 VAL B CA 1
ATOM 3520 C C . VAL B 2 69 ? -68.152 -1.873 -85.685 1.00 49.82 176 VAL B C 1
ATOM 3521 O O . VAL B 2 69 ? -67.373 -1.633 -86.622 1.00 46.66 176 VAL B O 1
ATOM 3525 N N . ILE B 2 70 ? -69.334 -2.500 -85.808 1.00 49.22 177 ILE B N 1
ATOM 3526 C CA . ILE B 2 70 ? -69.944 -2.938 -87.100 1.00 48.48 177 ILE B CA 1
ATOM 3527 C C . ILE B 2 70 ? -70.898 -1.841 -87.566 1.00 41.90 177 ILE B C 1
ATOM 3528 O O . ILE B 2 70 ? -71.932 -1.589 -86.957 1.00 39.30 177 ILE B O 1
ATOM 3533 N N . PRO B 2 71 ? -70.547 -1.069 -88.606 1.00 42.93 178 PRO B N 1
ATOM 3534 C CA . PRO B 2 71 ? -71.421 0.015 -89.048 1.00 50.07 178 PRO B CA 1
ATOM 3535 C C . PRO B 2 71 ? -72.680 -0.553 -89.724 1.00 48.40 178 PRO B C 1
ATOM 3536 O O . PRO B 2 71 ? -72.645 -1.673 -90.172 1.00 54.89 178 PRO B O 1
ATOM 3540 N N . LYS B 2 72 ? -73.759 0.227 -89.761 1.00 52.73 179 LYS B N 1
ATOM 3541 C CA . LYS B 2 72 ? -74.995 -0.075 -90.539 1.00 53.99 179 LYS B CA 1
ATOM 3542 C C . LYS B 2 72 ? -74.648 -0.068 -92.026 1.00 50.52 179 LYS B C 1
ATOM 3543 O O . LYS B 2 72 ? -73.675 0.624 -92.387 1.00 51.97 179 LYS B O 1
ATOM 3549 N N . LEU B 2 73 ? -75.400 -0.803 -92.847 1.00 60.57 180 LEU B N 1
ATOM 3550 C CA . LEU B 2 73 ? -75.115 -1.008 -94.301 1.00 63.69 180 LEU B CA 1
ATOM 3551 C C . LEU B 2 73 ? -75.080 0.343 -95.042 1.00 57.20 180 LEU B C 1
ATOM 3552 O O . LEU B 2 73 ? -74.254 0.488 -95.965 1.00 57.24 180 LEU B O 1
ATOM 3557 N N . ASP B 2 74 ? -75.902 1.317 -94.642 1.00 52.35 181 ASP B N 1
ATOM 3558 C CA . ASP B 2 74 ? -75.955 2.660 -95.299 1.00 57.93 181 ASP B CA 1
ATOM 3559 C C . ASP B 2 74 ? -74.862 3.602 -94.756 1.00 59.45 181 ASP B C 1
ATOM 3560 O O . ASP B 2 74 ? -74.820 4.761 -95.218 1.00 57.29 181 ASP B O 1
ATOM 3565 N N . PHE B 2 75 ? -74.004 3.145 -93.829 1.00 55.85 182 PHE B N 1
ATOM 3566 C CA . PHE B 2 75 ? -72.828 3.903 -93.315 1.00 54.33 182 PHE B CA 1
ATOM 3567 C C . PHE B 2 75 ? -71.550 3.070 -93.473 1.00 61.65 182 PHE B C 1
ATOM 3568 O O . PHE B 2 75 ? -70.739 3.063 -92.535 1.00 68.73 182 PHE B O 1
ATOM 3576 N N . GLN B 2 76 ? -71.386 2.382 -94.608 1.00 62.78 183 GLN B N 1
ATOM 3577 C CA . GLN B 2 76 ? -70.197 1.544 -94.932 1.00 65.40 183 GLN B CA 1
ATOM 3578 C C . GLN B 2 76 ? -69.389 2.184 -96.070 1.00 62.10 183 GLN B C 1
ATOM 3579 O O . GLN B 2 76 ? -68.355 1.600 -96.447 1.00 65.65 183 GLN B O 1
ATOM 3585 N N . GLY B 2 77 ? -69.810 3.352 -96.566 1.00 60.40 184 GLY B N 1
ATOM 3586 C CA . GLY B 2 77 ? -69.057 4.139 -97.559 1.00 59.18 184 GLY B CA 1
ATOM 3587 C C . GLY B 2 77 ? -67.850 4.804 -96.920 1.00 59.10 184 GLY B C 1
ATOM 3588 O O . GLY B 2 77 ? -67.811 4.911 -95.671 1.00 55.36 184 GLY B O 1
ATOM 3589 N N . THR B 2 78 ? -66.910 5.242 -97.758 1.00 56.79 185 THR B N 1
ATOM 3590 C CA . THR B 2 78 ? -65.611 5.846 -97.376 1.00 58.83 185 THR B CA 1
ATOM 3591 C C . THR B 2 78 ? -65.840 7.005 -96.404 1.00 59.21 185 THR B C 1
ATOM 3592 O O . THR B 2 78 ? -65.204 6.984 -95.337 1.00 55.92 185 THR B O 1
ATOM 3596 N N . GLU B 2 79 ? -66.676 7.984 -96.766 1.00 54.86 186 GLU B N 1
ATOM 3597 C CA . GLU B 2 79 ? -66.827 9.235 -95.977 1.00 59.78 186 GLU B CA 1
ATOM 3598 C C . GLU B 2 79 ? -67.589 8.937 -94.672 1.00 52.68 186 GLU B C 1
ATOM 3599 O O . GLU B 2 79 ? -67.262 9.555 -93.628 1.00 48.72 186 GLU B O 1
ATOM 3605 N N . SER B 2 80 ? -68.520 7.985 -94.707 1.00 47.29 187 SER B N 1
ATOM 3606 C CA . SER B 2 80 ? -69.279 7.523 -93.514 1.00 52.42 187 SER B CA 1
ATOM 3607 C C . SER B 2 80 ? -68.291 6.998 -92.464 1.00 46.55 187 SER B C 1
ATOM 3608 O O . SER B 2 80 ? -68.334 7.483 -91.315 1.00 43.73 187 SER B O 1
ATOM 3611 N N . LEU B 2 81 ? -67.432 6.067 -92.877 1.00 44.38 188 LEU B N 1
ATOM 3612 C CA . LEU B 2 81 ? -66.419 5.402 -92.025 1.00 48.13 188 LEU B CA 1
ATOM 3613 C C . LEU B 2 81 ? -65.426 6.432 -91.477 1.00 45.38 188 LEU B C 1
ATOM 3614 O O . LEU B 2 81 ? -65.019 6.277 -90.340 1.00 50.19 188 LEU B O 1
ATOM 3619 N N . ASN B 2 82 ? -65.068 7.463 -92.240 1.00 47.76 189 ASN B N 1
ATOM 3620 C CA . ASN B 2 82 ? -64.121 8.514 -91.782 1.00 46.44 189 ASN B CA 1
ATOM 3621 C C . ASN B 2 82 ? -64.756 9.303 -90.645 1.00 40.01 189 ASN B C 1
ATOM 3622 O O . ASN B 2 82 ? -64.069 9.570 -89.649 1.00 40.54 189 ASN B O 1
ATOM 3627 N N . THR B 2 83 ? -66.013 9.674 -90.785 1.00 38.24 190 THR B N 1
ATOM 3628 C CA . THR B 2 83 ? -66.729 10.470 -89.760 1.00 39.85 190 THR B CA 1
ATOM 3629 C C . THR B 2 83 ? -66.856 9.624 -88.484 1.00 39.42 190 THR B C 1
ATOM 3630 O O . THR B 2 83 ? -66.565 10.129 -87.399 1.00 37.99 190 THR B O 1
ATOM 3634 N N . LEU B 2 84 ? -67.286 8.375 -88.610 1.00 39.66 191 LEU B N 1
ATOM 3635 C CA . LEU B 2 84 ? -67.473 7.455 -87.462 1.00 40.04 191 LEU B CA 1
ATOM 3636 C C . LEU B 2 84 ? -66.105 7.245 -86.772 1.00 41.59 191 LEU B C 1
ATOM 3637 O O . LEU B 2 84 ? -66.016 7.327 -85.537 1.00 35.22 191 LEU B O 1
ATOM 3642 N N . ARG B 2 85 ? -65.053 7.050 -87.560 1.00 43.13 192 ARG B N 1
ATOM 3643 C CA . ARG B 2 85 ? -63.648 6.984 -87.060 1.00 40.62 192 ARG B CA 1
ATOM 3644 C C . ARG B 2 85 ? -63.315 8.250 -86.264 1.00 35.47 192 ARG B C 1
ATOM 3645 O O . ARG B 2 85 ? -62.825 8.127 -85.123 1.00 31.72 192 ARG B O 1
ATOM 3653 N N . ASP B 2 86 ? -63.589 9.433 -86.819 1.00 36.09 193 ASP B N 1
ATOM 3654 C CA . ASP B 2 86 ? -63.325 10.715 -86.113 1.00 34.53 193 ASP B CA 1
ATOM 3655 C C . ASP B 2 86 ? -63.983 10.666 -84.732 1.00 38.93 193 ASP B C 1
ATOM 3656 O O . ASP B 2 86 ? -63.305 11.043 -83.718 1.00 40.71 193 ASP B O 1
ATOM 3661 N N . ARG B 2 87 ? -65.238 10.210 -84.650 1.00 35.19 194 ARG B N 1
ATOM 3662 C CA . ARG B 2 87 ? -66.007 10.301 -83.379 1.00 38.37 194 ARG B CA 1
ATOM 3663 C C . ARG B 2 87 ? -65.496 9.235 -82.398 1.00 34.63 194 ARG B C 1
ATOM 3664 O O . ARG B 2 87 ? -65.364 9.528 -81.200 1.00 33.03 194 ARG B O 1
ATOM 3672 N N . ILE B 2 88 ? -65.240 8.030 -82.898 1.00 33.00 195 ILE B N 1
ATOM 3673 C CA . ILE B 2 88 ? -64.708 6.905 -82.084 1.00 38.26 195 ILE B CA 1
ATOM 3674 C C . ILE B 2 88 ? -63.380 7.340 -81.447 1.00 37.09 195 ILE B C 1
ATOM 3675 O O . ILE B 2 88 ? -63.224 7.104 -80.248 1.00 34.33 195 ILE B O 1
ATOM 3680 N N . THR B 2 89 ? -62.516 8.045 -82.189 1.00 36.87 196 THR B N 1
ATOM 3681 C CA . THR B 2 89 ? -61.128 8.346 -81.747 1.00 35.64 196 THR B CA 1
ATOM 3682 C C . THR B 2 89 ? -61.213 9.377 -80.617 1.00 38.50 196 THR B C 1
ATOM 3683 O O . THR B 2 89 ? -60.333 9.387 -79.770 1.00 33.60 196 THR B O 1
ATOM 3687 N N . GLN B 2 90 ? -62.299 10.143 -80.526 1.00 39.32 197 GLN B N 1
ATOM 3688 C CA . GLN B 2 90 ? -62.451 11.169 -79.463 1.00 41.38 197 GLN B CA 1
ATOM 3689 C C . GLN B 2 90 ? -63.007 10.540 -78.177 1.00 39.38 197 GLN B C 1
ATOM 3690 O O . GLN B 2 90 ? -62.935 11.214 -77.152 1.00 36.91 197 GLN B O 1
ATOM 3696 N N . ILE B 2 91 ? -63.446 9.277 -78.177 1.00 39.43 198 ILE B N 1
ATOM 3697 C CA . ILE B 2 91 ? -63.956 8.622 -76.929 1.00 37.40 198 ILE B CA 1
ATOM 3698 C C . ILE B 2 91 ? -62.792 8.296 -75.990 1.00 38.87 198 ILE B C 1
ATOM 3699 O O . ILE B 2 91 ? -61.943 7.491 -76.369 1.00 41.67 198 ILE B O 1
ATOM 3704 N N . ASN B 2 92 ? -62.820 8.845 -74.780 1.00 39.74 199 ASN B N 1
ATOM 3705 C CA . ASN B 2 92 ? -61.826 8.589 -73.714 1.00 42.45 199 ASN B CA 1
ATOM 3706 C C . ASN B 2 92 ? -61.774 7.087 -73.405 1.00 38.74 199 ASN B C 1
ATOM 3707 O O . ASN B 2 92 ? -62.824 6.464 -73.326 1.00 40.22 199 ASN B O 1
ATOM 3712 N N . GLY B 2 93 ? -60.569 6.518 -73.308 1.00 35.25 200 GLY B N 1
ATOM 3713 C CA . GLY B 2 93 ? -60.347 5.079 -73.052 1.00 35.61 200 GLY B CA 1
ATOM 3714 C C . GLY B 2 93 ? -59.984 4.314 -74.309 1.00 33.54 200 GLY B C 1
ATOM 3715 O O . GLY B 2 93 ? -59.627 3.142 -74.196 1.00 35.96 200 GLY B O 1
ATOM 3716 N N . ILE B 2 94 ? -60.065 4.960 -75.468 1.00 33.14 201 ILE B N 1
ATOM 3717 C CA . ILE B 2 94 ? -59.652 4.379 -76.767 1.00 38.08 201 ILE B CA 1
ATOM 3718 C C . ILE B 2 94 ? -58.159 4.657 -76.932 1.00 36.39 201 ILE B C 1
ATOM 3719 O O . ILE B 2 94 ? -57.761 5.807 -76.791 1.00 39.54 201 ILE B O 1
ATOM 3724 N N . ASP B 2 95 ? -57.387 3.620 -77.240 1.00 34.41 202 ASP B N 1
ATOM 3725 C CA . ASP B 2 95 ? -55.922 3.691 -77.462 1.00 35.04 202 ASP B CA 1
ATOM 3726 C C . ASP B 2 95 ? -55.656 3.736 -78.965 1.00 33.41 202 ASP B C 1
ATOM 3727 O O . ASP B 2 95 ? -54.982 4.668 -79.434 1.00 33.50 202 ASP B O 1
ATOM 3732 N N . GLU B 2 96 ? -56.172 2.741 -79.682 1.00 33.88 203 GLU B N 1
ATOM 3733 C CA . GLU B 2 96 ? -55.900 2.531 -81.120 1.00 34.79 203 GLU B CA 1
ATOM 3734 C C . GLU B 2 96 ? -57.198 2.187 -81.849 1.00 34.15 203 GLU B C 1
ATOM 3735 O O . GLU B 2 96 ? -58.034 1.457 -81.274 1.00 38.06 203 GLU B O 1
ATOM 3741 N N . VAL B 2 97 ? -57.317 2.704 -83.072 1.00 36.57 204 VAL B N 1
ATOM 3742 C CA . VAL B 2 97 ? -58.451 2.476 -84.021 1.00 40.40 204 VAL B CA 1
ATOM 3743 C C . VAL B 2 97 ? -57.882 1.906 -85.327 1.00 37.34 204 VAL B C 1
ATOM 3744 O O . VAL B 2 97 ? -57.095 2.618 -85.944 1.00 41.54 204 VAL B O 1
ATOM 3748 N N . ARG B 2 98 ? -58.307 0.705 -85.734 1.00 37.98 205 ARG B N 1
ATOM 3749 C CA . ARG B 2 98 ? -57.952 0.062 -87.029 1.00 42.01 205 ARG B CA 1
ATOM 3750 C C . ARG B 2 98 ? -59.190 -0.061 -87.937 1.00 44.32 205 ARG B C 1
ATOM 3751 O O . ARG B 2 98 ? -60.230 -0.589 -87.488 1.00 49.12 205 ARG B O 1
ATOM 3759 N N . MET B 2 99 ? -59.082 0.484 -89.149 1.00 46.47 206 MET B N 1
ATOM 3760 C CA . MET B 2 99 ? -60.087 0.406 -90.239 1.00 48.84 206 MET B CA 1
ATOM 3761 C C . MET B 2 99 ? -59.931 -0.940 -90.946 1.00 52.40 206 MET B C 1
ATOM 3762 O O . MET B 2 99 ? -58.805 -1.464 -90.938 1.00 55.77 206 MET B O 1
ATOM 3767 N N . ASP B 2 100 ? -61.005 -1.498 -91.504 1.00 62.77 207 ASP B N 1
ATOM 3768 C CA . ASP B 2 100 ? -60.979 -2.855 -92.124 1.00 75.58 207 ASP B CA 1
ATOM 3769 C C . ASP B 2 100 ? -59.870 -2.898 -93.182 1.00 83.94 207 ASP B C 1
ATOM 3770 O O . ASP B 2 100 ? -59.713 -1.894 -93.925 1.00 79.71 207 ASP B O 1
ATOM 3775 N N . ASP B 2 101 ? -59.160 -4.034 -93.217 1.00 93.01 208 ASP B N 1
ATOM 3776 C CA . ASP B 2 101 ? -58.020 -4.389 -94.109 1.00 99.47 208 ASP B CA 1
ATOM 3777 C C . ASP B 2 101 ? -58.338 -3.998 -95.564 1.00 103.95 208 ASP B C 1
ATOM 3778 O O . ASP B 2 101 ? -57.695 -3.050 -96.065 1.00 100.67 208 ASP B O 1
ATOM 3783 N N . SER B 2 102 ? -59.291 -4.691 -96.208 1.00 102.99 209 SER B N 1
ATOM 3784 C CA . SER B 2 102 ? -59.740 -4.468 -97.613 1.00 103.47 209 SER B CA 1
ATOM 3785 C C . SER B 2 102 ? -58.549 -4.583 -98.575 1.00 102.58 209 SER B C 1
ATOM 3786 O O . SER B 2 102 ? -58.654 -5.132 -99.668 1.00 82.88 209 SER B O 1
ATOM 3789 N N . GLN C 2 3 ? -35.353 -20.005 -111.508 1.00 127.59 110 GLN C N 1
ATOM 3790 C CA . GLN C 2 3 ? -34.614 -19.077 -110.591 1.00 126.73 110 GLN C CA 1
ATOM 3791 C C . GLN C 2 3 ? -34.396 -19.769 -109.242 1.00 116.72 110 GLN C C 1
ATOM 3792 O O . GLN C 2 3 ? -35.358 -20.368 -108.717 1.00 97.95 110 GLN C O 1
ATOM 3798 N N . ILE C 2 4 ? -33.169 -19.712 -108.727 1.00 121.87 111 ILE C N 1
ATOM 3799 C CA . ILE C 2 4 ? -32.813 -20.154 -107.348 1.00 122.54 111 ILE C CA 1
ATOM 3800 C C . ILE C 2 4 ? -32.526 -18.891 -106.530 1.00 128.53 111 ILE C C 1
ATOM 3801 O O . ILE C 2 4 ? -31.753 -18.053 -106.994 1.00 135.76 111 ILE C O 1
ATOM 3806 N N . THR C 2 5 ? -33.153 -18.754 -105.363 1.00 130.90 112 THR C N 1
ATOM 3807 C CA . THR C 2 5 ? -32.980 -17.595 -104.449 1.00 133.95 112 THR C CA 1
ATOM 3808 C C . THR C 2 5 ? -31.922 -17.959 -103.406 1.00 128.20 112 THR C C 1
ATOM 3809 O O . THR C 2 5 ? -32.050 -19.050 -102.810 1.00 109.96 112 THR C O 1
ATOM 3813 N N . VAL C 2 6 ? -30.912 -17.109 -103.210 1.00 132.56 113 VAL C N 1
ATOM 3814 C CA . VAL C 2 6 ? -29.893 -17.320 -102.137 1.00 144.70 113 VAL C CA 1
ATOM 3815 C C . VAL C 2 6 ? -30.006 -16.173 -101.125 1.00 144.44 113 VAL C C 1
ATOM 3816 O O . VAL C 2 6 ? -30.274 -15.013 -101.535 1.00 149.88 113 VAL C O 1
ATOM 3820 N N . TYR C 2 7 ? -29.867 -16.509 -99.841 1.00 127.26 114 TYR C N 1
ATOM 3821 C CA . TYR C 2 7 ? -29.969 -15.567 -98.699 1.00 113.25 114 TYR C CA 1
ATOM 3822 C C . TYR C 2 7 ? -28.584 -15.461 -98.062 1.00 101.06 114 TYR C C 1
ATOM 3823 O O . TYR C 2 7 ? -27.943 -16.511 -97.850 1.00 77.27 114 TYR C O 1
ATOM 3832 N N . LEU C 2 8 ? -28.152 -14.232 -97.778 1.00 104.07 115 LEU C N 1
ATOM 3833 C CA . LEU C 2 8 ? -26.792 -13.908 -97.267 1.00 111.49 115 LEU C CA 1
ATOM 3834 C C . LEU C 2 8 ? -26.784 -14.021 -95.741 1.00 113.91 115 LEU C C 1
ATOM 3835 O O . LEU C 2 8 ? -27.843 -13.814 -95.120 1.00 119.91 115 LEU C O 1
ATOM 3840 N N . GLN C 2 9 ? -25.627 -14.321 -95.156 1.00 113.09 116 GLN C N 1
ATOM 3841 C CA . GLN C 2 9 ? -25.406 -14.162 -93.698 1.00 112.18 116 GLN C CA 1
ATOM 3842 C C . GLN C 2 9 ? -25.783 -12.714 -93.345 1.00 111.89 116 GLN C C 1
ATOM 3843 O O . GLN C 2 9 ? -25.462 -11.807 -94.153 1.00 115.90 116 GLN C O 1
ATOM 3849 N N . LYS C 2 10 ? -26.460 -12.512 -92.208 1.00 104.13 117 LYS C N 1
ATOM 3850 C CA . LYS C 2 10 ? -26.971 -11.190 -91.743 1.00 96.74 117 LYS C CA 1
ATOM 3851 C C . LYS C 2 10 ? -25.810 -10.310 -91.255 1.00 101.50 117 LYS C C 1
ATOM 3852 O O . LYS C 2 10 ? -26.039 -9.107 -91.064 1.00 105.03 117 LYS C O 1
ATOM 3858 N N . THR C 2 11 ? -24.635 -10.906 -91.031 1.00 106.65 118 THR C N 1
ATOM 3859 C CA . THR C 2 11 ? -23.426 -10.292 -90.423 1.00 108.68 118 THR C CA 1
ATOM 3860 C C . THR C 2 11 ? -22.671 -9.425 -91.442 1.00 110.80 118 THR C C 1
ATOM 3861 O O . THR C 2 11 ? -21.732 -8.738 -91.021 1.00 110.62 118 THR C O 1
ATOM 3865 N N . LEU C 2 12 ? -23.051 -9.467 -92.721 1.00 110.81 119 LEU C N 1
ATOM 3866 C CA . LEU C 2 12 ? -22.358 -8.743 -93.820 1.00 117.74 119 LEU C CA 1
ATOM 3867 C C . LEU C 2 12 ? -22.640 -7.244 -93.671 1.00 124.48 119 LEU C C 1
ATOM 3868 O O . LEU C 2 12 ? -23.830 -6.877 -93.643 1.00 129.20 119 LEU C O 1
ATOM 3873 N N . ASP C 2 13 ? -21.589 -6.420 -93.566 1.00 129.93 120 ASP C N 1
ATOM 3874 C CA . ASP C 2 13 ? -21.679 -4.931 -93.573 1.00 133.10 120 ASP C CA 1
ATOM 3875 C C . ASP C 2 13 ? -21.898 -4.452 -95.016 1.00 134.90 120 ASP C C 1
ATOM 3876 O O . ASP C 2 13 ? -22.024 -5.311 -95.902 1.00 131.26 120 ASP C O 1
ATOM 3881 N N . ASP C 2 14 ? -21.952 -3.131 -95.225 1.00 132.40 121 ASP C N 1
ATOM 3882 C CA . ASP C 2 14 ? -22.160 -2.469 -96.543 1.00 133.33 121 ASP C CA 1
ATOM 3883 C C . ASP C 2 14 ? -21.084 -2.942 -97.533 1.00 140.21 121 ASP C C 1
ATOM 3884 O O . ASP C 2 14 ? -21.435 -3.402 -98.644 1.00 136.78 121 ASP C O 1
ATOM 3889 N N . ASP C 2 15 ? -19.815 -2.827 -97.141 1.00 145.80 122 ASP C N 1
ATOM 3890 C CA . ASP C 2 15 ? -18.672 -3.155 -98.029 1.00 149.17 122 ASP C CA 1
ATOM 3891 C C . ASP C 2 15 ? -18.755 -4.640 -98.396 1.00 148.52 122 ASP C C 1
ATOM 3892 O O . ASP C 2 15 ? -18.775 -4.931 -99.603 1.00 151.98 122 ASP C O 1
ATOM 3897 N N . ALA C 2 16 ? -18.836 -5.528 -97.397 1.00 147.93 123 ALA C N 1
ATOM 3898 C CA . ALA C 2 16 ? -18.840 -7.002 -97.576 1.00 145.61 123 ALA C CA 1
ATOM 3899 C C . ALA C 2 16 ? -19.983 -7.407 -98.516 1.00 152.45 123 ALA C C 1
ATOM 3900 O O . ALA C 2 16 ? -19.741 -8.242 -99.395 1.00 163.35 123 ALA C O 1
ATOM 3902 N N . ALA C 2 17 ? -21.169 -6.811 -98.355 1.00 155.90 124 ALA C N 1
ATOM 3903 C CA . ALA C 2 17 ? -22.346 -7.014 -99.236 1.00 156.78 124 ALA C CA 1
ATOM 3904 C C . ALA C 2 17 ? -21.988 -6.618 -100.672 1.00 158.29 124 ALA C C 1
ATOM 3905 O O . ALA C 2 17 ? -22.275 -7.411 -101.593 1.00 164.31 124 ALA C O 1
ATOM 3907 N N . ALA C 2 18 ? -21.389 -5.437 -100.854 1.00 159.39 125 ALA C N 1
ATOM 3908 C CA . ALA C 2 18 ? -20.961 -4.915 -102.173 1.00 158.73 125 ALA C CA 1
ATOM 3909 C C . ALA C 2 18 ? -20.007 -5.932 -102.816 1.00 165.04 125 ALA C C 1
ATOM 3910 O O . ALA C 2 18 ? -20.127 -6.192 -104.036 1.00 180.22 125 ALA C O 1
ATOM 3912 N N . GLY C 2 19 ? -19.112 -6.509 -102.009 1.00 157.29 126 GLY C N 1
ATOM 3913 C CA . GLY C 2 19 ? -18.164 -7.552 -102.444 1.00 146.56 126 GLY C CA 1
ATOM 3914 C C . GLY C 2 19 ? -18.886 -8.778 -102.978 1.00 141.40 126 GLY C C 1
ATOM 3915 O O . GLY C 2 19 ? -18.534 -9.245 -104.072 1.00 146.82 126 GLY C O 1
ATOM 3916 N N . VAL C 2 20 ? -19.865 -9.289 -102.233 1.00 131.96 127 VAL C N 1
ATOM 3917 C CA . VAL C 2 20 ? -20.663 -10.487 -102.628 1.00 134.96 127 VAL C CA 1
ATOM 3918 C C . VAL C 2 20 ? -21.397 -10.181 -103.939 1.00 147.67 127 VAL C C 1
ATOM 3919 O O . VAL C 2 20 ? -21.397 -11.068 -104.829 1.00 153.47 127 VAL C O 1
ATOM 3923 N N . VAL C 2 21 ? -21.998 -8.984 -104.041 1.00 151.55 128 VAL C N 1
ATOM 3924 C CA . VAL C 2 21 ? -22.724 -8.484 -105.252 1.00 151.12 128 VAL C CA 1
ATOM 3925 C C . VAL C 2 21 ? -21.771 -8.523 -106.452 1.00 162.88 128 VAL C C 1
ATOM 3926 O O . VAL C 2 21 ? -22.196 -9.005 -107.523 1.00 160.44 128 VAL C O 1
ATOM 3930 N N . ALA C 2 22 ? -20.541 -8.024 -106.284 1.00 172.31 129 ALA C N 1
ATOM 3931 C CA . ALA C 2 22 ? -19.519 -7.989 -107.357 1.00 161.69 129 ALA C CA 1
ATOM 3932 C C . ALA C 2 22 ? -19.106 -9.431 -107.696 1.00 155.50 129 ALA C C 1
ATOM 3933 O O . ALA C 2 22 ? -18.963 -9.758 -108.874 1.00 159.44 129 ALA C O 1
ATOM 3935 N N . GLN C 2 23 ? -18.945 -10.262 -106.670 1.00 141.72 130 GLN C N 1
ATOM 3936 C CA . GLN C 2 23 ? -18.408 -11.641 -106.751 1.00 132.57 130 GLN C CA 1
ATOM 3937 C C . GLN C 2 23 ? -19.361 -12.535 -107.547 1.00 135.20 130 GLN C C 1
ATOM 3938 O O . GLN C 2 23 ? -18.853 -13.421 -108.249 1.00 137.92 130 GLN C O 1
ATOM 3944 N N . LEU C 2 24 ? -20.681 -12.336 -107.440 1.00 139.59 131 LEU C N 1
ATOM 3945 C CA . LEU C 2 24 ? -21.674 -13.220 -108.112 1.00 144.32 131 LEU C CA 1
ATOM 3946 C C . LEU C 2 24 ? -22.111 -12.660 -109.476 1.00 150.71 131 LEU C C 1
ATOM 3947 O O . LEU C 2 24 ? -23.038 -13.265 -110.054 1.00 156.15 131 LEU C O 1
ATOM 3952 N N . GLN C 2 25 ? -21.470 -11.603 -109.994 1.00 153.19 132 GLN C N 1
ATOM 3953 C CA . GLN C 2 25 ? -21.855 -10.965 -111.288 1.00 151.43 132 GLN C CA 1
ATOM 3954 C C . GLN C 2 25 ? -21.693 -11.959 -112.446 1.00 150.82 132 GLN C C 1
ATOM 3955 O O . GLN C 2 25 ? -22.535 -11.915 -113.360 1.00 150.22 132 GLN C O 1
ATOM 3961 N N . ALA C 2 26 ? -20.671 -12.823 -112.415 1.00 149.44 133 ALA C N 1
ATOM 3962 C CA . ALA C 2 26 ? -20.313 -13.728 -113.538 1.00 139.91 133 ALA C CA 1
ATOM 3963 C C . ALA C 2 26 ? -19.870 -15.114 -113.030 1.00 138.10 133 ALA C C 1
ATOM 3964 O O . ALA C 2 26 ? -18.967 -15.733 -113.635 1.00 137.85 133 ALA C O 1
ATOM 3966 N N . GLU C 2 27 ? -20.534 -15.638 -111.997 1.00 139.97 134 GLU C N 1
ATOM 3967 C CA . GLU C 2 27 ? -20.464 -17.082 -111.626 1.00 145.17 134 GLU C CA 1
ATOM 3968 C C . GLU C 2 27 ? -21.150 -17.886 -112.747 1.00 159.30 134 GLU C C 1
ATOM 3969 O O . GLU C 2 27 ? -22.161 -17.392 -113.275 1.00 175.18 134 GLU C O 1
ATOM 3975 N N . GLN C 2 28 ? -20.621 -19.059 -113.107 1.00 159.36 135 GLN C N 1
ATOM 3976 C CA . GLN C 2 28 ? -21.025 -19.801 -114.338 1.00 158.12 135 GLN C CA 1
ATOM 3977 C C . GLN C 2 28 ? -22.528 -20.115 -114.324 1.00 165.50 135 GLN C C 1
ATOM 3978 O O . GLN C 2 28 ? -23.018 -20.653 -113.319 1.00 173.64 135 GLN C O 1
ATOM 3984 N N . GLY C 2 29 ? -23.219 -19.792 -115.421 1.00 160.69 136 GLY C N 1
ATOM 3985 C CA . GLY C 2 29 ? -24.622 -20.174 -115.674 1.00 159.27 136 GLY C CA 1
ATOM 3986 C C . GLY C 2 29 ? -25.601 -19.116 -115.191 1.00 166.85 136 GLY C C 1
ATOM 3987 O O . GLY C 2 29 ? -26.824 -19.309 -115.392 1.00 175.17 136 GLY C O 1
ATOM 3988 N N . VAL C 2 30 ? -25.101 -18.034 -114.586 1.00 170.25 137 VAL C N 1
ATOM 3989 C CA . VAL C 2 30 ? -25.921 -16.930 -114.001 1.00 165.41 137 VAL C CA 1
ATOM 3990 C C . VAL C 2 30 ? -25.941 -15.752 -114.980 1.00 148.78 137 VAL C C 1
ATOM 3991 O O . VAL C 2 30 ? -24.862 -15.182 -115.256 1.00 130.08 137 VAL C O 1
ATOM 3995 N N . GLU C 2 31 ? -27.134 -15.390 -115.450 1.00 138.77 138 GLU C N 1
ATOM 3996 C CA . GLU C 2 31 ? -27.380 -14.202 -116.307 1.00 130.00 138 GLU C CA 1
ATOM 3997 C C . GLU C 2 31 ? -27.290 -12.932 -115.458 1.00 132.81 138 GLU C C 1
ATOM 3998 O O . GLU C 2 31 ? -26.384 -12.116 -115.720 1.00 119.24 138 GLU C O 1
ATOM 4004 N N . LYS C 2 32 ? -28.194 -12.785 -114.479 1.00 142.11 139 LYS C N 1
ATOM 4005 C CA . LYS C 2 32 ? -28.286 -11.608 -113.567 1.00 141.05 139 LYS C CA 1
ATOM 4006 C C . LYS C 2 32 ? -28.631 -12.043 -112.134 1.00 141.26 139 LYS C C 1
ATOM 4007 O O . LYS C 2 32 ? -29.145 -13.172 -111.940 1.00 141.20 139 LYS C O 1
ATOM 4013 N N . VAL C 2 33 ? -28.351 -11.153 -111.178 1.00 136.69 140 VAL C N 1
ATOM 4014 C CA . VAL C 2 33 ? -28.579 -11.338 -109.713 1.00 129.36 140 VAL C CA 1
ATOM 4015 C C . VAL C 2 33 ? -29.193 -10.046 -109.172 1.00 123.46 140 VAL C C 1
ATOM 4016 O O . VAL C 2 33 ? -28.530 -8.996 -109.291 1.00 128.80 140 VAL C O 1
ATOM 4020 N N . ASN C 2 34 ? -30.406 -10.115 -108.611 1.00 119.28 141 ASN C N 1
ATOM 4021 C CA . ASN C 2 34 ? -31.108 -8.926 -108.051 1.00 123.83 141 ASN C CA 1
ATOM 4022 C C . ASN C 2 34 ? -30.877 -8.853 -106.533 1.00 127.05 141 ASN C C 1
ATOM 4023 O O . ASN C 2 34 ? -31.054 -9.887 -105.837 1.00 117.08 141 ASN C O 1
ATOM 4028 N N . TYR C 2 35 ? -30.491 -7.665 -106.057 1.00 128.56 142 TYR C N 1
ATOM 4029 C CA . TYR C 2 35 ? -30.190 -7.350 -104.637 1.00 128.73 142 TYR C CA 1
ATOM 4030 C C . TYR C 2 35 ? -31.378 -6.619 -104.007 1.00 131.05 142 TYR C C 1
ATOM 4031 O O . TYR C 2 35 ? -31.902 -5.695 -104.652 1.00 135.61 142 TYR C O 1
ATOM 4040 N N . LEU C 2 36 ? -31.786 -7.047 -102.807 1.00 129.56 143 LEU C N 1
ATOM 4041 C CA . LEU C 2 36 ? -32.709 -6.317 -101.892 1.00 116.44 143 LEU C CA 1
ATOM 4042 C C . LEU C 2 36 ? -31.974 -6.102 -100.568 1.00 107.94 143 LEU C C 1
ATOM 4043 O O . LEU C 2 36 ? -31.436 -7.089 -100.017 1.00 106.94 143 LEU C O 1
ATOM 4048 N N . SER C 2 37 ? -31.902 -4.848 -100.130 1.00 97.04 144 SER C N 1
ATOM 4049 C CA . SER C 2 37 ? -31.319 -4.412 -98.839 1.00 92.23 144 SER C CA 1
ATOM 4050 C C . SER C 2 37 ? -32.012 -5.162 -97.688 1.00 88.43 144 SER C C 1
ATOM 4051 O O . SER C 2 37 ? -33.137 -5.658 -97.888 1.00 82.81 144 SER C O 1
ATOM 4054 N N . ARG C 2 38 ? -31.353 -5.273 -96.533 1.00 89.91 145 ARG C N 1
ATOM 4055 C CA . ARG C 2 38 ? -32.007 -5.683 -95.260 1.00 88.10 145 ARG C CA 1
ATOM 4056 C C . ARG 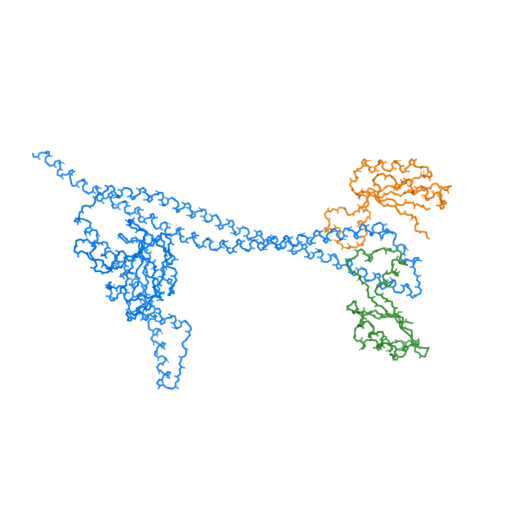C 2 38 ? -33.231 -4.779 -95.077 1.00 87.53 145 ARG C C 1
ATOM 4057 O O . ARG C 2 38 ? -34.331 -5.304 -94.864 1.00 81.40 145 ARG C O 1
ATOM 4065 N N . GLU C 2 39 ? -33.030 -3.466 -95.232 1.00 85.38 146 GLU C N 1
ATOM 4066 C CA . GLU C 2 39 ? -34.035 -2.396 -94.990 1.00 85.39 146 GLU C CA 1
ATOM 4067 C C . GLU C 2 39 ? -35.157 -2.510 -96.034 1.00 84.72 146 GLU C C 1
ATOM 4068 O O . GLU C 2 39 ? -36.314 -2.269 -95.663 1.00 85.09 146 GLU C O 1
ATOM 4074 N N . ASP C 2 40 ? -34.843 -2.898 -97.277 1.00 78.92 147 ASP C N 1
ATOM 4075 C CA . ASP C 2 40 ? -35.838 -3.061 -98.375 1.00 80.91 147 ASP C CA 1
ATOM 4076 C C . ASP C 2 40 ? -36.604 -4.373 -98.160 1.00 79.68 147 ASP C C 1
ATOM 4077 O O . ASP C 2 40 ? -37.830 -4.381 -98.358 1.00 72.83 147 ASP C O 1
ATOM 4082 N N . ALA C 2 41 ? -35.901 -5.449 -97.796 1.00 78.69 148 ALA C N 1
ATOM 4083 C CA . ALA C 2 41 ? -36.505 -6.760 -97.474 1.00 69.51 148 ALA C CA 1
ATOM 4084 C C . ALA C 2 41 ? -37.547 -6.562 -96.367 1.00 69.80 148 ALA C C 1
ATOM 4085 O O . ALA C 2 41 ? -38.638 -7.157 -96.448 1.00 68.57 148 ALA C O 1
ATOM 4087 N N . LEU C 2 42 ? -37.229 -5.748 -95.360 1.00 68.52 149 LEU C N 1
ATOM 4088 C CA . LEU C 2 42 ? -38.127 -5.485 -94.204 1.00 72.37 149 LEU C CA 1
ATOM 4089 C C . LEU C 2 42 ? -39.365 -4.719 -94.700 1.00 74.84 149 LEU C C 1
ATOM 4090 O O . LEU C 2 42 ? -40.505 -5.147 -94.379 1.00 74.28 149 LEU C O 1
ATOM 4095 N N . GLY C 2 43 ? -39.160 -3.647 -95.476 1.00 70.51 150 GLY C N 1
ATOM 4096 C CA . GLY C 2 43 ? -40.246 -2.893 -96.133 1.00 66.38 150 GLY C CA 1
ATOM 4097 C C . GLY C 2 43 ? -41.199 -3.813 -96.873 1.00 65.41 150 GLY C C 1
ATOM 4098 O O . GLY C 2 43 ? -42.412 -3.629 -96.766 1.00 68.90 150 GLY C O 1
ATOM 4099 N N . GLU C 2 44 ? -40.659 -4.803 -97.577 1.00 64.77 151 GLU C N 1
ATOM 4100 C CA . GLU C 2 44 ? -41.419 -5.746 -98.429 1.00 67.60 151 GLU C CA 1
ATOM 4101 C C . GLU C 2 44 ? -42.280 -6.670 -97.572 1.00 68.72 151 GLU C C 1
ATOM 4102 O O . GLU C 2 44 ? -43.406 -6.959 -98.006 1.00 70.33 151 GLU C O 1
ATOM 4108 N N . PHE C 2 45 ? -41.777 -7.147 -96.431 1.00 71.28 152 PHE C N 1
ATOM 4109 C CA . PHE C 2 45 ? -42.567 -8.016 -95.517 1.00 68.64 152 PHE C CA 1
ATOM 4110 C C . PHE C 2 45 ? -43.754 -7.216 -94.941 1.00 67.87 152 PHE C C 1
ATOM 4111 O O . PHE C 2 45 ? -44.893 -7.770 -94.897 1.00 56.67 152 PHE C O 1
ATOM 4119 N N . ARG C 2 46 ? -43.513 -5.974 -94.495 1.00 61.98 153 ARG C N 1
ATOM 4120 C CA . ARG C 2 46 ? -44.525 -5.111 -93.819 1.00 60.36 153 ARG C CA 1
ATOM 4121 C C . ARG C 2 46 ? -45.626 -4.753 -94.833 1.00 58.02 153 ARG C C 1
ATOM 4122 O O . ARG C 2 46 ? -46.801 -4.631 -94.425 1.00 57.21 153 ARG C O 1
ATOM 4130 N N . ASN C 2 47 ? -45.246 -4.556 -96.099 1.00 67.01 154 ASN C N 1
ATOM 4131 C CA . ASN C 2 47 ? -46.147 -4.085 -97.185 1.00 73.64 154 ASN C CA 1
ATOM 4132 C C . ASN C 2 47 ? -47.059 -5.229 -97.635 1.00 76.45 154 ASN C C 1
ATOM 4133 O O . ASN C 2 47 ? -48.263 -4.971 -97.834 1.00 73.31 154 ASN C O 1
ATOM 4138 N N . TRP C 2 48 ? -46.503 -6.438 -97.803 1.00 74.83 155 TRP C N 1
ATOM 4139 C CA . TRP C 2 48 ? -47.069 -7.493 -98.688 1.00 72.16 155 TRP C CA 1
ATOM 4140 C C . TRP C 2 48 ? -47.411 -8.785 -97.936 1.00 69.97 155 TRP C C 1
ATOM 4141 O O . TRP C 2 48 ? -48.172 -9.583 -98.510 1.00 80.28 155 TRP C O 1
ATOM 4152 N N . SER C 2 49 ? -46.885 -9.009 -96.726 1.00 64.69 156 SER C N 1
ATOM 4153 C CA . SER C 2 49 ? -47.131 -10.256 -95.953 1.00 63.60 156 SER C CA 1
ATOM 4154 C C . SER C 2 49 ? -48.535 -10.230 -95.332 1.00 58.56 156 SER C C 1
ATOM 4155 O O . SER C 2 49 ? -49.089 -11.323 -95.082 1.00 66.89 156 SER C O 1
ATOM 4158 N N . GLY C 2 50 ? -49.094 -9.042 -95.089 1.00 59.17 157 GLY C N 1
ATOM 4159 C CA . GLY C 2 50 ? -50.298 -8.878 -94.242 1.00 61.97 157 GLY C CA 1
ATOM 4160 C C . GLY C 2 50 ? -50.074 -9.226 -92.765 1.00 65.87 157 GLY C C 1
ATOM 4161 O O . GLY C 2 50 ? -51.071 -9.602 -92.098 1.00 70.04 157 GLY C O 1
ATOM 4162 N N . PHE C 2 51 ? -48.840 -9.111 -92.250 1.00 68.15 158 PHE C N 1
ATOM 4163 C CA . PHE C 2 51 ? -48.480 -9.290 -90.814 1.00 68.93 158 PHE C CA 1
ATOM 4164 C C . PHE C 2 51 ? -48.089 -7.922 -90.239 1.00 65.72 158 PHE C C 1
ATOM 4165 O O . PHE C 2 51 ? -47.791 -7.817 -89.018 1.00 57.54 158 PHE C O 1
ATOM 4173 N N . GLY C 2 52 ? -48.129 -6.892 -91.093 1.00 59.62 159 GLY C N 1
ATOM 4174 C CA . GLY C 2 52 ? -47.699 -5.519 -90.767 1.00 59.09 159 GLY C CA 1
ATOM 4175 C C . GLY C 2 52 ? -46.319 -5.505 -90.128 1.00 58.31 159 GLY C C 1
ATOM 4176 O O . GLY C 2 52 ? -45.372 -6.055 -90.746 1.00 64.57 159 GLY C O 1
ATOM 4177 N N . GLY C 2 53 ? -46.222 -4.955 -88.911 1.00 56.44 160 GLY C N 1
ATOM 4178 C CA . GLY C 2 53 ? -44.948 -4.561 -88.278 1.00 54.67 160 GLY C CA 1
ATOM 4179 C C . GLY C 2 53 ? -44.336 -5.668 -87.435 1.00 53.19 160 GLY C C 1
ATOM 4180 O O . GLY C 2 53 ? -43.389 -5.362 -86.695 1.00 57.48 160 GLY C O 1
ATOM 4181 N N . ALA C 2 54 ? -44.782 -6.918 -87.595 1.00 54.11 161 ALA C N 1
ATOM 4182 C CA . ALA C 2 54 ? -44.352 -8.093 -86.795 1.00 64.42 161 ALA C CA 1
ATOM 4183 C C . ALA C 2 54 ? -42.817 -8.172 -86.691 1.00 60.79 161 ALA C C 1
ATOM 4184 O O . ALA C 2 54 ? -42.311 -8.413 -85.580 1.00 53.20 161 ALA C O 1
ATOM 4186 N N . LEU C 2 55 ? -42.104 -7.948 -87.799 1.00 66.58 162 LEU C N 1
ATOM 4187 C CA . LEU C 2 55 ? -40.612 -7.882 -87.822 1.00 70.54 162 LEU C CA 1
ATOM 4188 C C . LEU C 2 55 ? -40.129 -6.651 -87.035 1.00 65.87 162 LEU C C 1
ATOM 4189 O O . LEU C 2 55 ? -39.141 -6.766 -86.281 1.00 63.78 162 LEU C O 1
ATOM 4194 N N . ASP C 2 56 ? -40.805 -5.514 -87.213 1.00 58.21 163 ASP C N 1
ATOM 4195 C CA . ASP C 2 56 ? -40.444 -4.213 -86.581 1.00 63.41 163 ASP C CA 1
ATOM 4196 C C . ASP C 2 56 ? -40.479 -4.345 -85.052 1.00 59.57 163 ASP C C 1
ATOM 4197 O O . ASP C 2 56 ? -39.734 -3.617 -84.378 1.00 58.03 163 ASP C O 1
ATOM 4202 N N . MET C 2 57 ? -41.287 -5.257 -84.519 1.00 56.02 164 MET C N 1
ATOM 4203 C CA . MET C 2 57 ? -41.486 -5.419 -83.055 1.00 58.08 164 MET C CA 1
ATOM 4204 C C . MET C 2 57 ? -40.264 -6.075 -82.407 1.00 56.68 164 MET C C 1
ATOM 4205 O O . MET C 2 57 ? -40.233 -6.111 -81.169 1.00 53.72 164 MET C O 1
ATOM 4210 N N . LEU C 2 58 ? -39.308 -6.573 -83.197 1.00 58.97 165 LEU C N 1
ATOM 4211 C CA . LEU C 2 58 ? -38.068 -7.202 -82.675 1.00 67.05 165 LEU C CA 1
ATOM 4212 C C . LEU C 2 58 ? -37.010 -6.111 -82.491 1.00 67.36 165 LEU C C 1
ATOM 4213 O O . LEU C 2 58 ? -37.065 -5.088 -83.207 1.00 65.72 165 LEU C O 1
ATOM 4218 N N . GLU C 2 59 ? -36.095 -6.319 -81.547 1.00 71.82 166 GLU C N 1
ATOM 4219 C CA . GLU C 2 59 ? -35.011 -5.352 -81.224 1.00 75.70 166 GLU C CA 1
ATOM 4220 C C . GLU C 2 59 ? -34.032 -5.274 -82.407 1.00 66.76 166 GLU C C 1
ATOM 4221 O O . GLU C 2 59 ? -33.538 -4.176 -82.665 1.00 69.27 166 GLU C O 1
ATOM 4227 N N . GLU C 2 60 ? -33.793 -6.392 -83.102 1.00 66.64 167 GLU C N 1
ATOM 4228 C CA . GLU C 2 60 ? -32.915 -6.499 -84.304 1.00 63.66 167 GLU C CA 1
ATOM 4229 C C . GLU C 2 60 ? -33.764 -6.813 -85.537 1.00 57.74 167 GLU C C 1
ATOM 4230 O O . GLU C 2 60 ? -34.695 -7.640 -85.426 1.00 58.03 167 GLU C O 1
ATOM 4236 N N . ASN C 2 61 ? -33.414 -6.242 -86.690 1.00 59.72 168 ASN C N 1
ATOM 4237 C CA . ASN C 2 61 ? -33.889 -6.705 -88.021 1.00 57.57 168 ASN C CA 1
ATOM 4238 C C . ASN C 2 61 ? -33.505 -8.177 -88.157 1.00 59.64 168 ASN C C 1
ATOM 4239 O O . ASN C 2 61 ? -32.327 -8.514 -88.111 1.00 59.51 168 ASN C O 1
ATOM 4244 N N . PRO C 2 62 ? -34.472 -9.114 -88.254 1.00 60.12 169 PRO C N 1
ATOM 4245 C CA . PRO C 2 62 ? -34.142 -10.535 -88.375 1.00 63.30 169 PRO C CA 1
ATOM 4246 C C . PRO C 2 62 ? -33.838 -10.980 -89.817 1.00 64.50 169 PRO C C 1
ATOM 4247 O O . PRO C 2 62 ? -33.504 -12.138 -90.003 1.00 56.17 169 PRO C O 1
ATOM 4251 N N . LEU C 2 63 ? -33.922 -10.065 -90.787 1.00 65.17 170 LEU C N 1
ATOM 4252 C CA . LEU C 2 63 ? -33.777 -10.400 -92.231 1.00 67.61 170 LEU C CA 1
ATOM 4253 C C . LEU C 2 63 ? -32.371 -10.102 -92.723 1.00 70.13 170 LEU C C 1
ATOM 4254 O O . LEU C 2 63 ? -31.752 -9.115 -92.339 1.00 74.99 170 LEU C O 1
ATOM 4259 N N . PRO C 2 64 ? -31.847 -10.956 -93.624 1.00 79.32 171 PRO C N 1
ATOM 4260 C CA . PRO C 2 64 ? -30.614 -10.649 -94.340 1.00 87.42 171 PRO C CA 1
ATOM 4261 C C . PRO C 2 64 ? -30.889 -9.826 -95.608 1.00 101.08 171 PRO C C 1
ATOM 4262 O O . PRO C 2 64 ? -32.025 -9.795 -96.057 1.00 109.45 171 PRO C O 1
ATOM 4266 N N . ALA C 2 65 ? -29.859 -9.190 -96.171 1.00 105.66 172 ALA C N 1
ATOM 4267 C CA . ALA C 2 65 ? -29.872 -8.742 -97.583 1.00 111.78 172 ALA C CA 1
ATOM 4268 C C . ALA C 2 65 ? -29.855 -9.997 -98.467 1.00 117.52 172 ALA C C 1
ATOM 4269 O O . ALA C 2 65 ? -29.320 -11.018 -98.004 1.00 115.21 172 ALA C O 1
ATOM 4271 N N . VAL C 2 66 ? -30.474 -9.952 -99.655 1.00 123.59 173 VAL C N 1
ATOM 4272 C CA . VAL C 2 66 ? -30.845 -11.176 -100.435 1.00 127.27 173 VAL C CA 1
ATOM 4273 C C . VAL C 2 66 ? -30.435 -11.034 -101.909 1.00 123.95 173 VAL C C 1
ATOM 4274 O O . VAL C 2 66 ? -30.324 -9.883 -102.404 1.00 103.60 173 VAL C O 1
ATOM 4278 N N . ALA C 2 67 ? -30.194 -12.174 -102.569 1.00 126.97 174 ALA C N 1
ATOM 4279 C CA . ALA C 2 67 ? -29.804 -12.267 -103.994 1.00 121.52 174 ALA C CA 1
ATOM 4280 C C . ALA C 2 67 ? -30.669 -13.329 -104.681 1.00 128.48 174 ALA C C 1
ATOM 4281 O O . ALA C 2 67 ? -30.663 -14.498 -104.219 1.00 124.90 174 ALA C O 1
ATOM 4283 N N . VAL C 2 68 ? -31.403 -12.923 -105.723 1.00 134.61 175 VAL C N 1
ATOM 4284 C CA . VAL C 2 68 ? -32.180 -13.836 -106.616 1.00 140.28 175 VAL C CA 1
ATOM 4285 C C . VAL C 2 68 ? -31.338 -14.085 -107.874 1.00 140.89 175 VAL C C 1
ATOM 4286 O O . VAL C 2 68 ? -31.101 -13.126 -108.633 1.00 143.19 175 VAL C O 1
ATOM 4290 N N . VAL C 2 69 ? -30.882 -15.328 -108.043 1.00 138.20 176 VAL C N 1
ATOM 4291 C CA . VAL C 2 69 ? -30.067 -15.795 -109.201 1.00 136.22 176 VAL C CA 1
ATOM 4292 C C . VAL C 2 69 ? -31.025 -16.133 -110.352 1.00 149.15 176 VAL C C 1
ATOM 4293 O O . VAL C 2 69 ? -31.802 -17.104 -110.207 1.00 162.00 176 VAL C O 1
ATOM 4297 N N . ILE C 2 70 ? -30.986 -15.349 -111.436 1.00 159.15 177 ILE C N 1
ATOM 4298 C CA . ILE C 2 70 ? -31.666 -15.658 -112.733 1.00 159.76 177 ILE C CA 1
ATOM 4299 C C . ILE C 2 70 ? -30.673 -16.405 -113.625 1.00 164.21 177 ILE C C 1
ATOM 4300 O O . ILE C 2 70 ? -29.699 -15.826 -114.106 1.00 162.94 177 ILE C O 1
ATOM 4305 N N . PRO C 2 71 ? -30.848 -17.727 -113.845 1.00 166.63 178 PRO C N 1
ATOM 4306 C CA . PRO C 2 71 ? -29.894 -18.478 -114.657 1.00 164.94 178 PRO C CA 1
ATOM 4307 C C . PRO C 2 71 ? -29.991 -18.074 -116.136 1.00 171.74 178 PRO C C 1
ATOM 4308 O O . PRO C 2 71 ? -31.026 -17.566 -116.540 1.00 187.07 178 PRO C O 1
ATOM 4312 N N . LYS C 2 72 ? -28.911 -18.294 -116.892 1.00 165.54 179 LYS C N 1
ATOM 4313 C CA . LYS C 2 72 ? -28.866 -18.132 -118.370 1.00 152.45 179 LYS C CA 1
ATOM 4314 C C . LYS C 2 72 ? -29.811 -19.169 -118.984 1.00 153.37 179 LYS C C 1
ATOM 4315 O O . LYS C 2 72 ? -30.030 -20.215 -118.343 1.00 148.52 179 LYS C O 1
ATOM 4321 N N . LEU C 2 73 ? -30.337 -18.888 -120.179 1.00 150.43 180 LEU C N 1
ATOM 4322 C CA . LEU C 2 73 ? -31.381 -19.714 -120.849 1.00 149.09 180 LEU C CA 1
ATOM 4323 C C . LEU C 2 73 ? -30.851 -21.139 -121.093 1.00 151.97 180 LEU C C 1
ATOM 4324 O O . LEU C 2 73 ? -31.651 -22.088 -120.975 1.00 155.95 180 LEU C O 1
ATOM 4329 N N . ASP C 2 74 ? -29.550 -21.297 -121.367 1.00 159.25 181 ASP C N 1
ATOM 4330 C CA . ASP C 2 74 ? -28.913 -22.618 -121.636 1.00 160.72 181 ASP C CA 1
ATOM 4331 C C . ASP C 2 74 ? -28.540 -23.336 -120.324 1.00 163.85 181 ASP C C 1
ATOM 4332 O O . ASP C 2 74 ? -27.982 -24.446 -120.422 1.00 161.04 181 ASP C O 1
ATOM 4337 N N . PHE C 2 75 ? -28.831 -22.752 -119.152 1.00 164.99 182 PHE C N 1
ATOM 4338 C CA . PHE C 2 75 ? -28.626 -23.376 -117.816 1.00 157.13 182 PHE C CA 1
ATOM 4339 C C . PHE C 2 75 ? -29.933 -23.359 -117.011 1.00 146.93 182 PHE C C 1
ATOM 4340 O O . PHE C 2 75 ? -29.865 -23.043 -115.800 1.00 152.01 182 PHE C O 1
ATOM 4348 N N . GLN C 2 76 ? -31.070 -23.681 -117.643 1.00 133.47 183 GLN C N 1
ATOM 4349 C CA . GLN C 2 76 ? -32.409 -23.683 -116.982 1.00 129.65 183 GLN C CA 1
ATOM 4350 C C . GLN C 2 76 ? -32.957 -25.111 -116.843 1.00 132.73 183 GLN C C 1
ATOM 4351 O O . GLN C 2 76 ? -34.050 -25.256 -116.264 1.00 138.09 183 GLN C O 1
ATOM 4357 N N . GLY C 2 77 ? -32.222 -26.122 -117.316 1.00 136.89 184 GLY C N 1
ATOM 4358 C CA . GLY C 2 77 ? -32.575 -27.546 -117.135 1.00 135.75 184 GLY C CA 1
ATOM 4359 C C . GLY C 2 77 ? -32.325 -27.998 -115.706 1.00 141.13 184 GLY C C 1
ATOM 4360 O O . GLY C 2 77 ? -31.589 -27.295 -115.004 1.00 146.07 184 GLY C O 1
ATOM 4361 N N . THR C 2 78 ? -32.895 -29.138 -115.300 1.00 141.95 185 THR C N 1
ATOM 4362 C CA . THR C 2 78 ? -32.791 -29.721 -113.931 1.00 141.19 185 THR C CA 1
ATOM 4363 C C . THR C 2 78 ? -31.320 -29.834 -113.501 1.00 152.95 185 THR C C 1
ATOM 4364 O O . THR C 2 78 ? -30.976 -29.310 -112.416 1.00 159.04 185 THR C O 1
ATOM 4368 N N . GLU C 2 79 ? -30.486 -30.501 -114.304 1.00 160.54 186 GLU C N 1
ATOM 4369 C CA . GLU C 2 79 ? -29.066 -30.809 -113.956 1.00 158.77 186 GLU C CA 1
ATOM 4370 C C . GLU C 2 79 ? -28.244 -29.511 -113.986 1.00 162.70 186 GLU C C 1
ATOM 4371 O O . GLU C 2 79 ? -27.328 -29.369 -113.151 1.00 165.18 186 GLU C O 1
ATOM 4377 N N . SER C 2 80 ? -28.559 -28.596 -114.907 1.00 162.80 187 SER C N 1
ATOM 4378 C CA . SER C 2 80 ? -27.903 -27.267 -115.017 1.00 162.46 187 SER C CA 1
ATOM 4379 C C . SER C 2 80 ? -28.081 -26.502 -113.702 1.00 170.78 187 SER C C 1
ATOM 4380 O O . SER C 2 80 ? -27.061 -26.047 -113.154 1.00 174.90 187 SER C O 1
ATOM 4383 N N . LEU C 2 81 ? -29.328 -26.394 -113.224 1.00 165.48 188 LEU C N 1
ATOM 4384 C CA . LEU C 2 81 ? -29.710 -25.679 -111.978 1.00 158.60 188 LEU C CA 1
ATOM 4385 C C . LEU C 2 81 ? -28.998 -26.302 -110.769 1.00 157.51 188 LEU C C 1
ATOM 4386 O O . LEU C 2 81 ? -28.572 -25.528 -109.896 1.00 154.50 188 LEU C O 1
ATOM 4391 N N . ASN C 2 82 ? -28.844 -27.630 -110.727 1.00 153.14 189 ASN C N 1
ATOM 4392 C CA . ASN C 2 82 ? -28.165 -28.337 -109.604 1.00 147.78 189 ASN C CA 1
ATOM 4393 C C . ASN C 2 82 ? -26.687 -27.926 -109.565 1.00 154.20 189 ASN C C 1
ATOM 4394 O O . ASN C 2 82 ? -26.163 -27.628 -108.471 1.00 155.81 189 ASN C O 1
ATOM 4399 N N . THR C 2 83 ? -26.033 -27.917 -110.723 1.00 157.48 190 THR C N 1
ATOM 4400 C CA . THR C 2 83 ? -24.591 -27.596 -110.839 1.00 165.64 190 THR C CA 1
ATOM 4401 C C . THR C 2 83 ? -24.384 -26.127 -110.442 1.00 182.97 190 THR C C 1
ATOM 4402 O O . THR C 2 83 ? -23.465 -25.850 -109.648 1.00 199.26 190 THR C O 1
ATOM 4406 N N . LEU C 2 84 ? -25.195 -25.210 -110.972 1.00 189.24 191 LEU C N 1
ATOM 4407 C CA . LEU C 2 84 ? -25.000 -23.764 -110.683 1.00 190.67 191 LEU C CA 1
ATOM 4408 C C . LEU C 2 84 ? -25.349 -23.506 -109.209 1.00 193.43 191 LEU C C 1
ATOM 4409 O O . LEU C 2 84 ? -24.620 -22.728 -108.571 1.00 201.51 191 LEU C O 1
ATOM 4414 N N . ARG C 2 85 ? -26.328 -24.218 -108.643 1.00 186.78 192 ARG C N 1
ATOM 4415 C CA . ARG C 2 85 ? -26.604 -24.207 -107.177 1.00 175.47 192 ARG C CA 1
ATOM 4416 C C . ARG C 2 85 ? -25.335 -24.621 -106.416 1.00 169.05 192 ARG C C 1
ATOM 4417 O O . ARG C 2 85 ? -24.962 -23.911 -105.473 1.00 161.01 192 ARG C O 1
ATOM 4425 N N . ASP C 2 86 ? -24.693 -25.722 -106.814 1.00 161.89 193 ASP C N 1
ATOM 4426 C CA . ASP C 2 86 ? -23.457 -26.235 -106.161 1.00 150.93 193 ASP C CA 1
ATOM 4427 C C . ASP C 2 86 ? -22.331 -25.187 -106.211 1.00 162.99 193 ASP C C 1
ATOM 4428 O O . ASP C 2 86 ? -21.466 -25.229 -105.321 1.00 161.26 193 ASP C O 1
ATOM 4433 N N . ARG C 2 87 ? -22.290 -24.320 -107.228 1.00 175.84 194 ARG C N 1
ATOM 4434 C CA . ARG C 2 87 ? -21.250 -23.261 -107.368 1.00 176.05 194 ARG C CA 1
ATOM 4435 C C . ARG C 2 87 ? -21.390 -22.229 -106.237 1.00 187.20 194 ARG C C 1
ATOM 4436 O O . ARG C 2 87 ? -20.353 -21.780 -105.723 1.00 209.69 194 ARG C O 1
ATOM 4444 N N . ILE C 2 88 ? -22.619 -21.841 -105.898 1.00 180.89 195 ILE C N 1
ATOM 4445 C CA . ILE C 2 88 ? -22.907 -20.860 -104.813 1.00 172.36 195 ILE C CA 1
ATOM 4446 C C . ILE C 2 88 ? -22.289 -21.355 -103.497 1.00 166.20 195 ILE C C 1
ATOM 4447 O O . ILE C 2 88 ? -21.725 -20.516 -102.795 1.00 151.23 195 ILE C O 1
ATOM 4452 N N . THR C 2 89 ? -22.364 -22.660 -103.196 1.00 158.02 196 THR C N 1
ATOM 4453 C CA . THR C 2 89 ? -21.827 -23.314 -101.959 1.00 146.25 196 THR C CA 1
ATOM 4454 C C . THR C 2 89 ? -20.333 -22.988 -101.774 1.00 157.66 196 THR C C 1
ATOM 4455 O O . THR C 2 89 ? -19.909 -22.861 -100.613 1.00 161.54 196 THR C O 1
ATOM 4459 N N . GLN C 2 90 ? -19.572 -22.819 -102.860 1.00 164.35 197 GLN C N 1
ATOM 4460 C CA . GLN C 2 90 ? -18.101 -22.610 -102.778 1.00 161.57 197 GLN C CA 1
ATOM 4461 C C . GLN C 2 90 ? -17.779 -21.133 -102.484 1.00 159.70 197 GLN C C 1
ATOM 4462 O O . GLN C 2 90 ? -16.629 -20.867 -102.092 1.00 149.58 197 GLN C O 1
ATOM 4468 N N . ILE C 2 91 ? -18.737 -20.206 -102.619 1.00 159.14 198 ILE C N 1
ATOM 4469 C CA . ILE C 2 91 ? -18.546 -18.803 -102.132 1.00 156.21 198 ILE C CA 1
ATOM 4470 C C . ILE C 2 91 ? -19.019 -18.787 -100.676 1.00 161.69 198 ILE C C 1
ATOM 4471 O O . ILE C 2 91 ? -20.235 -18.694 -100.450 1.00 179.83 198 ILE C O 1
ATOM 4476 N N . ASN C 2 92 ? -18.094 -18.910 -99.719 1.00 152.40 199 ASN C N 1
ATOM 4477 C CA . ASN C 2 92 ? -18.410 -18.809 -98.267 1.00 141.26 199 ASN C CA 1
ATOM 4478 C C . ASN C 2 92 ? -18.979 -17.409 -97.994 1.00 146.11 199 ASN C C 1
ATOM 4479 O O . ASN C 2 92 ? -18.418 -16.434 -98.534 1.00 141.98 199 ASN C O 1
ATOM 4484 N N . GLY C 2 93 ? -20.061 -17.323 -97.212 1.00 144.45 200 GLY C N 1
ATOM 4485 C CA . GLY C 2 93 ? -20.710 -16.049 -96.843 1.00 143.68 200 GLY C CA 1
ATOM 4486 C C . GLY C 2 93 ? -22.156 -15.964 -97.305 1.00 139.09 200 GLY C C 1
ATOM 4487 O O . GLY C 2 93 ? -22.765 -14.896 -97.098 1.00 137.66 200 GLY C O 1
ATOM 4488 N N . ILE C 2 94 ? -22.685 -17.022 -97.931 1.00 129.98 201 ILE C N 1
ATOM 4489 C CA . ILE C 2 94 ? -24.144 -17.218 -98.195 1.00 123.90 201 ILE C CA 1
ATOM 4490 C C . ILE C 2 94 ? -24.656 -18.258 -97.188 1.00 118.61 201 ILE C C 1
ATOM 4491 O O . ILE C 2 94 ? -23.892 -19.190 -96.864 1.00 120.65 201 ILE C O 1
ATOM 4496 N N . ASP C 2 95 ? -25.892 -18.073 -96.712 1.00 115.07 202 ASP C N 1
ATOM 4497 C CA . ASP C 2 95 ? -26.517 -18.816 -95.588 1.00 110.58 202 ASP C CA 1
ATOM 4498 C C . ASP C 2 95 ? -27.354 -19.980 -96.131 1.00 107.23 202 ASP C C 1
ATOM 4499 O O . ASP C 2 95 ? -27.115 -21.129 -95.710 1.00 92.83 202 ASP C O 1
ATOM 4504 N N . GLU C 2 96 ? -28.300 -19.684 -97.024 1.00 113.09 203 GLU C N 1
ATOM 4505 C CA . GLU C 2 96 ? -29.275 -20.677 -97.549 1.00 111.26 203 GLU C CA 1
ATOM 4506 C C . GLU C 2 96 ? -29.532 -20.431 -99.040 1.00 118.03 203 GLU C C 1
ATOM 4507 O O . GLU C 2 96 ? -29.530 -19.253 -99.450 1.00 109.42 203 GLU C O 1
ATOM 4513 N N . VAL C 2 97 ? -29.767 -21.515 -99.795 1.00 118.44 204 VAL C N 1
ATOM 4514 C CA . VAL C 2 97 ? -30.120 -21.529 -101.247 1.00 112.16 204 VAL C CA 1
ATOM 4515 C C . VAL C 2 97 ? -31.443 -22.289 -101.426 1.00 117.08 204 VAL C C 1
ATOM 4516 O O . VAL C 2 97 ? -31.495 -23.462 -101.024 1.00 108.82 204 VAL C O 1
ATOM 4520 N N . ARG C 2 98 ? -32.465 -21.651 -102.018 1.00 125.91 205 ARG C N 1
ATOM 4521 C CA . ARG C 2 98 ? -33.825 -22.232 -102.234 1.00 118.65 205 ARG C CA 1
ATOM 4522 C C . ARG C 2 98 ? -34.201 -22.266 -103.721 1.00 117.59 205 ARG C C 1
ATOM 4523 O O . ARG C 2 98 ? -33.934 -21.280 -104.434 1.00 113.14 205 ARG C O 1
ATOM 4531 N N . MET C 2 99 ? -34.899 -23.331 -104.135 1.00 116.89 206 MET C N 1
ATOM 4532 C CA . MET C 2 99 ? -35.509 -23.494 -105.484 1.00 112.53 206 MET C CA 1
ATOM 4533 C C . MET C 2 99 ? -37.035 -23.395 -105.352 1.00 102.33 206 MET C C 1
ATOM 4534 O O . MET C 2 99 ? -37.780 -23.524 -106.321 1.00 99.38 206 MET C O 1
#

Solvent-accessible surface area: 32162 Å² total; per-residue (Å²): 184,184,77,117,112,60,95,96,63,53,140,104,167,47,91,152,108,118,122,97,87,43,58,48,20,23,59,80,2,80,156,16,6,49,20,9,7,94,0,18,68,100,26,93,68,11,76,77,53,3,85,98,7,53,122,67,16,96,103,44,66,63,41,6,53,152,15,54,136,81,44,58,64,30,41,187,24,0,21,58,7,0,12,22,2,11,28,47,17,4,26,89,28,71,131,49,60,119,111,26,121,112,94,52,81,7,64,29,17,115,1,0,41,38,20,0,68,87,17,16,132,100,30,14,55,99,1,110,95,4,84,92,69,10,60,119,50,95,56,77,8,109,123,54,67,67,84,31,104,96,23,66,152,66,54,166,50,27,80,62,81,24,64,111,5,78,81,79,45,145,167,5,26,64,26,17,127,87,17,138,32,106,43,122,71,61,18,59,41,49,107,49,9,45,59,96,0,90,90,11,8,55,156,14,68,64,91,8,115,81,46,32,88,114,10,47,156,82,0,82,56,9,78,67,133,50,147,84,8,101,169,140,68,90,130,67,145,11,82,133,77,39,83,20,20,37,54,21,9,25,18,13,37,60,58,203,24,74,5,56,43,0,7,157,37,84,36,64,68,119,79,34,76,110,58,56,35,109,28,106,28,65,0,3,4,0,0,16,80,102,29,48,62,0,70,0,1,21,31,0,38,0,10,6,27,75,15,11,39,28,26,0,8,0,0,0,0,16,1,11,142,35,7,4,0,0,0,0,14,0,36,0,12,19,14,51,90,36,45,75,1,147,32,18,57,39,0,0,11,0,0,17,6,16,42,46,88,112,45,3,0,6,0,2,0,7,65,154,39,99,11,43,67,0,59,56,8,16,40,142,39,76,0,26,0,10,1,79,79,132,40,93,111,122,42,3,58,33,6,18,54,93,0,97,88,46,109,3,8,108,108,14,71,79,51,18,48,119,80,0,31,38,76,4,122,133,50,104,23,17,55,37,0,27,125,17,22,186,144,35,6,0,0,4,10,0,32,0,49,3,85,158,119,59,70,45,110,118,34,24,63,48,6,97,98,92,0,73,151,16,133,2,17,84,54,21,72,54,65,118,141,102,2,5,0,0,3,83,90,107,41,92,134,120,43,9,60,38,12,51,65,101,2,98,95,52,112,9,16,94,154,29,95,98,42,24,60,119,80,0,27,16,18,0,96,96,128,6,29,6,19,21,7,3,54,74,19,149,145,33,4,0,0,8,2,10,15,0,74,2,95,158,97,44,82,42,113,131,13,36,58,57,2,78,75,65,3,92,145,12,141,21,29,88,66,50,87,119

B-factor: mean 63.24, std 34.22, range [25.33, 209.69]

Radius of gyration: 45.7 Å; Cα contacts (8 Å, |Δi|>4): 907; chains: 3; bounding box: 108×47×150 Å

Nearest PDB structures (foldseek):
  6tpi-assembly1_C  TM=1.010E+00  e=3.352E-19  Escherichia coli K-12
  6tpi-assembly1_B  TM=9.221E-01  e=3.533E-16  Escherichia coli K-12
  8hd0-assembly1_C  TM=7.867E-01  e=4.707E-11  Escherichia coli K-12
  8w6j-assembly1_A  TM=8.061E-01  e=7.486E-11  Escherichia coli K-12
  8tzk-assembly1_C  TM=8.083E-01  e=3.576E-04  Vibrio cholerae

InterPro domains:
  IPR011055 Duplicated hybrid motif [G3DSA:2.70.70.10] (278-419)
  IPR011055 Duplicated hybrid motif [SSF51261] (218-417)
  IPR016047 M23ase, beta-sheet core domain [PF01551] (320-413)
  IPR050570 Bacterial cell wall metabolism enzyme [PTHR21666] (104-417)

CATH classification: 3.30.70.3040

Organism: Escherichia coli (strain K12) (NCBI:txid83333)

Secondary structure (DSSP, 8-state):
-HHHHHHHHHHHHHHHHHHHHHHHHHHHHHHHHHHHHHHHHHHHHHHHHHHHHHHHHHHHHHHHHHHHHHHHHHHHHHHHHHHHHHHTTTTT-TTHHHHS--TTHHHHHHHHHHHHHHHHHHHHHHHHHHHHHHHHHHHHHHHHHHHHHHHHHHHHHHHHHHHHHHHHHHHHHHHHHHS---HHHHHHHHHHHHHHHHHHHHHHHHHHHHHHHHHHHHHHHHHHHTHHHHTTT------HHHHHHHHHHS-S-S-SS-BPPSS-S-EEE-TTSEEETTEE-SSEEEE--TTPEEEPSSSEEEEEEEEETTTEEEEEEEEETTEEEEEEEESEE-S-TT-EE-TT-EEEE-B-TTT-SS-EEEEEEEETTEEE--GGGB--/-PEEEEE-TT--HHHHHHHHHHHHTSTTEEEEEEE-HHHHHHHHHT--SSTTTGGG-SS--PPPEEEEEE-GGG-SHHHHHHHHHHHHTSTTEEEEE----/-EEEEE-TT--HHHHHHHHHHTTT-TTEEEEEEE-HHHHHHHHHHHSS-TTTTTTSSS--PPPEEEEEE-GGG-SHHHHHHHHHHHHTSBTEEEEE-

GO terms:
  GO:0005515 protein binding (F, IPI)
  GO:0042597 periplasmic space (C, IDA)
  GO:0005886 plasma membrane (C, IDA)
  GO:0030288 outer membrane-bounded periplasmic space (C, IDA)
  GO:0009314 response to radiation (P, IMP)
  GO:0009410 response to xenobiotic stimulus (P, IMP)
  GO:0009273 peptidoglycan-based cell wall biogenesis (P, IMP)
  GO:0032153 cell division site (C, IDA)
  GO:0016787 hydrolase activity (F, IDA)
  GO:0000920 septum digestion after cytokinesis (P, IGI)
  GO:0042597 periplasmic space (C, IMP)
  GO:0000920 septum digestion after cytokinesis (P, IMP)

Foldseek 3Di:
DVVVVVVVVVVVVVVVVLVVLLVVLLVLLQVLLQLLFVLVLLLVVLVVVLVVLVVVLVVLVVVLVVLVVVLVVLVVVLVVVVVVCVVVVVVPPVVCLPVPADDVVNVVVVVVVVVVVVVNVVSVVVSVVSVVVNVVSVVVSVVSVVVSVVSVVVSVVSVVSNVVSVVVNVVSLVVNVVSDDDQPVVVVLVVVLVVVVLVQVVVLCVVCPVVLVVLLVLLVVVVVVQCCQVVVPHGDDDPPVSVLSNQAAVALPDQAQQWEQQAAADFPFFFQPDPGDNDTQLFIKGADDFFAFGFDRTWHFWSDFRQTAPFFTKTWGRSHQQKIKIKTLFSYQNDDGGDTHHGGDGGTTWHRGNNRPHTIITIFIDHPSGTDGNPSNRHD/DKKKWFFDQPQDPVSQVVLLVVLCPDPQFPHKDKAQLVRVQVVCVPDPPPPPPVVPDPDSPGTIMITGHGHPVQPDPVSVVVSVVVSVPRHRTDDMDDDPD/DKKWFFDQPQDPVSVVVVLVVPCPQPQFPHKDKAQLVRVQVCCLPPVVPHCPQVPDPDSPGHIIIDTDGDPVQPDPVSVVVSQVSVVVPPGIDDMGD

Sequence (578 aa):
LKSIQADIAAKERAVRQKQQQRASLLAQLKKQEEAISEATRKLRETQNTLNQLNKQIDEMNASIAKLEQQKAAQERSLAAQLDAAFRQGEHTGIQLILSGEESQRGQRLQAYFGYLNQARQETIAQLKQTREEVAMQRAELEEKQSEQQTLLYEQRAQQAKLTQALNERKKTLAGLESSIQQGQQQLSELRANEESRLRRNSIARAEAAAKARAEREAREAQAVRRDRQKEATRKGTTYKPTESEKSLMSRTGGLGAPRGQAFWPVVRGPTLHRYGEQLQGELRWKGMVIGASEGTEVKAIADGRVILADWLQGYGLVVVVEHGKGDMSLYGYNQSALVSVGSQVRAGQPIALVGSSGGQGRPSLYFEIRRQGQAVNPQPWLGRGQITVYLQKTLDDDAAAGVVAQLQAEQGVEKVNYLSREDALGEFRNWSGFGGALDMLEENPLPAVAVVIPKLDFQGTESLNTLRDRITQINGIDEVRMDDSQITVYLQKTLDDDAAAGVVAQLQAEQGVEKVNYLSREDALGEFRNWSGFGGALDMLEENPLPAVAVVIPKLDFQGTESLNTLRDRITQINGIDEVRM